Protein AF-A0ABD3RU90-F1 (afdb_monomer_lite)

Secondary structure (DSSP, 8-state):
---PPPP----SSS------SSHHHHHHHHHHHHHHHHS--SSPPPP--HHHHHHHHHHHHHHH--S--SEE-HHHHHHHHHHTSTTTT-SSGGGS-HHHHHHHHHHHTHHHHTTS-SSTTSTT---EE----TTS--HHHHHHHHHHHHHHHHHHTTS-------------------------------------------------------------------------------HHHHHHHHHHHHHHHHHHHHHHHHHHHHHS-S-S-S---------------TTHHHHHHHHHHHHHHHTT----HHHHHHHHHHHHHHHT-SS-HHHHHHHTTT-HHHHHHHHHHHHHHHHHHHHHHHHHHHHHHHH--SS-HHHHHHHTTT-HHHHHHHHHHHHHHHHHHHHHHHHHHHHHHHHHHTT-GGGHHHHHHHTTT-HHHHHHHHHHHHHHHHHHHHHHHHHHHHT-SS-HHHHHHHTTT-HHHHHHHHHHHHHHHHHHHHH-

Sequence (508 aa):
MVLKPHNISLAVQLLIPRTMKLPAALVALSFQIAQGRCLQTADAPPTYTPEECVLWFNLVVSTFDADESGGLSSDEYFEVLSYLGPATTATSYAEMDLNAKLSFTTMACSCVSLGLGEDCCAGKDAEIPVSVSSTADDPAVEAYLANVCNVLATGMVNVSMPSSVGAVTKPTTAISFTEPTVSAGVPSDGGALLGTNDAMAAASEESEPTTTVAPDPAVIVTAATVEGPVESEKSGLSNVTLVFIILGLVIIPSAIVAAFTKYRKTKDVRPRQASLSIKAGDDEWYEPVENQKSLAASDAIVAAVMSGEVSDPAVIEEEVRVLVEETKTPKSVDELLKAYAGREMDLLKHMRKMKALQDKNDAICAEVSDLCQKVTPHMTPEELLEKYEGREDMLLKHLRKLWALKQSDDERKAMRAKVIAYCEELSLLDSCDELLAAFEGREHELLNNLAIRKAKVETIAEVKMIIDELALSTKENELLSTFDGREKELLENLTKMKANKEIEAKNF

Organism: NCBI:txid382380

pLDDT: mean 75.23, std 24.29, range [29.64, 98.0]

Structure (mmCIF, N/CA/C/O backbone):
data_AF-A0ABD3RU90-F1
#
_entry.id   AF-A0ABD3RU90-F1
#
loop_
_atom_site.group_PDB
_atom_site.id
_atom_site.type_symbol
_atom_site.label_atom_id
_atom_site.label_alt_id
_atom_site.label_comp_id
_atom_site.label_asym_id
_atom_site.label_entity_id
_atom_site.label_seq_id
_atom_site.pdbx_PDB_ins_code
_atom_site.Cartn_x
_atom_site.Cartn_y
_atom_site.Cartn_z
_atom_site.occupancy
_atom_site.B_iso_or_equiv
_atom_site.auth_seq_id
_atom_site.auth_comp_id
_atom_site.auth_asym_id
_atom_site.auth_atom_id
_atom_site.pdbx_PDB_model_num
ATOM 1 N N . MET A 1 1 ? -18.204 33.167 58.315 1.00 36.75 1 MET A N 1
ATOM 2 C CA . MET A 1 1 ? -17.271 32.023 58.364 1.00 36.75 1 MET A CA 1
ATOM 3 C C . MET A 1 1 ? -17.357 31.309 57.030 1.00 36.75 1 MET A C 1
ATOM 5 O O . MET A 1 1 ? -18.341 30.638 56.770 1.00 36.75 1 MET A O 1
ATOM 9 N N . VAL A 1 2 ? -16.394 31.577 56.152 1.00 33.94 2 VAL A N 1
ATOM 10 C CA . VAL A 1 2 ? -16.301 31.032 54.792 1.00 33.94 2 VAL A CA 1
ATOM 11 C C . VAL A 1 2 ? -14.963 30.306 54.741 1.00 33.94 2 VAL A C 1
ATOM 13 O O . VAL A 1 2 ? -13.925 30.944 54.903 1.00 33.94 2 VAL A O 1
ATOM 16 N N . LEU A 1 3 ? -14.986 28.981 54.609 1.00 34.75 3 LEU A N 1
ATOM 17 C CA . LEU A 1 3 ? -13.782 28.165 54.468 1.00 34.75 3 LEU A CA 1
ATOM 18 C C . LEU A 1 3 ? -13.445 28.047 52.977 1.00 34.75 3 LEU A C 1
ATOM 20 O O . LEU A 1 3 ? -14.218 27.490 52.204 1.00 34.75 3 LEU A O 1
ATOM 24 N N . LYS A 1 4 ? -12.295 28.606 52.586 1.00 36.69 4 LYS A N 1
ATOM 25 C CA . LYS A 1 4 ? -11.639 28.362 51.293 1.00 36.69 4 LYS A CA 1
ATOM 26 C C . LYS A 1 4 ? -10.876 27.031 51.353 1.00 36.69 4 LYS A C 1
ATOM 28 O O . LYS A 1 4 ? -10.172 26.817 52.340 1.00 36.69 4 LYS A O 1
ATOM 33 N N . PRO A 1 5 ? -10.917 26.187 50.310 1.00 47.09 5 PRO A N 1
ATOM 34 C CA . PRO A 1 5 ? -9.980 25.081 50.173 1.00 47.09 5 PRO A CA 1
ATOM 35 C C . PRO A 1 5 ? -8.652 25.567 49.568 1.00 47.09 5 PRO A C 1
ATOM 37 O O . PRO A 1 5 ? -8.623 26.359 48.625 1.00 47.09 5 PRO A O 1
ATOM 40 N N . HIS A 1 6 ? -7.554 25.109 50.167 1.00 38.75 6 HIS A N 1
ATOM 41 C CA . HIS A 1 6 ? -6.177 25.401 49.783 1.00 38.75 6 HIS A CA 1
ATOM 42 C C . HIS A 1 6 ? -5.715 24.553 48.589 1.00 38.75 6 HIS A C 1
ATOM 44 O O . HIS A 1 6 ? -5.999 23.361 48.506 1.00 38.75 6 HIS A O 1
ATOM 50 N N . ASN A 1 7 ? -4.935 25.200 47.721 1.00 38.19 7 ASN A N 1
ATOM 51 C CA . ASN A 1 7 ? -4.108 24.617 46.670 1.00 38.19 7 ASN A CA 1
ATOM 52 C C . ASN A 1 7 ? -3.140 23.553 47.215 1.00 38.19 7 ASN A C 1
ATOM 54 O O . ASN A 1 7 ? -2.334 23.853 48.095 1.00 38.19 7 ASN A O 1
ATOM 58 N N . ILE A 1 8 ? -3.147 22.366 46.606 1.00 36.88 8 ILE A N 1
ATOM 59 C CA . ILE A 1 8 ? -2.019 21.428 46.605 1.00 36.88 8 ILE A CA 1
ATOM 60 C C . ILE A 1 8 ? -1.709 21.134 45.137 1.00 36.88 8 ILE A C 1
ATOM 62 O O . ILE A 1 8 ? -2.330 20.286 44.506 1.00 36.88 8 ILE A O 1
ATOM 66 N N . SER A 1 9 ? -0.779 21.897 44.575 1.00 41.25 9 SER A N 1
ATOM 67 C CA . SER A 1 9 ? -0.122 21.608 43.303 1.00 41.25 9 SER A CA 1
ATOM 68 C C . SER A 1 9 ? 1.265 22.250 43.343 1.00 41.25 9 SER A C 1
ATOM 70 O O . SER A 1 9 ? 1.414 23.318 43.933 1.00 41.25 9 SER A O 1
ATOM 72 N N . LEU A 1 10 ? 2.243 21.591 42.716 1.00 40.00 10 LEU A N 1
ATOM 73 C CA . LEU A 1 10 ? 3.689 21.873 42.670 1.00 40.00 10 LEU A CA 1
ATOM 74 C C . LEU A 1 10 ? 4.551 21.380 43.846 1.00 40.00 10 LEU A C 1
ATOM 76 O O . LEU A 1 10 ? 4.986 22.168 44.678 1.00 40.00 10 LEU A O 1
ATOM 80 N N . ALA A 1 11 ? 4.915 20.090 43.826 1.00 34.09 11 ALA A N 1
ATOM 81 C CA . ALA A 1 11 ? 6.183 19.607 44.406 1.00 34.09 11 ALA A CA 1
ATOM 82 C C . ALA A 1 11 ? 6.622 18.208 43.894 1.00 34.09 11 ALA A C 1
ATOM 84 O O . ALA A 1 11 ? 7.140 17.416 44.673 1.00 34.09 11 ALA A O 1
ATOM 85 N N . VAL A 1 12 ? 6.409 17.856 42.612 1.00 34.22 12 VAL A N 1
ATOM 86 C CA . VAL A 1 12 ? 6.785 16.512 42.079 1.00 34.22 12 VAL A CA 1
ATOM 87 C C . VAL A 1 12 ? 7.591 16.568 40.762 1.00 34.22 12 VAL A C 1
ATOM 89 O O . VAL A 1 12 ? 7.747 15.564 40.083 1.00 34.22 12 VAL A O 1
ATOM 92 N N . GLN A 1 13 ? 8.166 17.714 40.375 1.00 36.72 13 GLN A N 1
ATOM 93 C CA . GLN A 1 13 ? 8.876 17.846 39.080 1.00 36.72 13 GLN A CA 1
ATOM 94 C C . GLN A 1 13 ? 10.404 18.012 39.136 1.00 36.72 13 GLN A C 1
ATOM 96 O O . GLN A 1 13 ? 11.025 18.288 38.116 1.00 36.72 13 GLN A O 1
ATOM 101 N N . LEU A 1 14 ? 11.054 17.786 40.275 1.00 35.06 14 LEU A N 1
ATOM 102 C CA . LEU A 1 14 ? 12.515 17.889 40.373 1.00 35.06 14 LEU A CA 1
ATOM 103 C C . LEU A 1 14 ? 13.092 16.635 41.020 1.00 35.06 14 LEU A C 1
ATOM 105 O O . LEU A 1 14 ? 13.327 16.652 42.218 1.00 35.06 14 LEU A O 1
ATOM 109 N N . LEU A 1 15 ? 13.268 15.562 40.236 1.00 34.88 15 LEU A N 1
ATOM 110 C CA . LEU A 1 15 ? 14.240 14.469 40.449 1.00 34.88 15 LEU A CA 1
ATOM 111 C C . LEU A 1 15 ? 14.095 13.405 39.338 1.00 34.88 15 LEU A C 1
ATOM 113 O O . LEU A 1 15 ? 13.507 12.347 39.537 1.00 34.88 15 LEU A O 1
ATOM 117 N N . ILE A 1 16 ? 14.650 13.675 38.152 1.00 34.25 16 ILE A N 1
ATOM 118 C CA . ILE A 1 16 ? 14.988 12.628 37.170 1.00 34.25 16 ILE A CA 1
ATOM 119 C C . ILE A 1 16 ? 16.461 12.833 36.790 1.00 34.25 16 ILE A C 1
ATOM 121 O O . ILE A 1 16 ? 16.774 13.812 36.107 1.00 34.25 16 ILE A O 1
ATOM 125 N N . PRO A 1 17 ? 17.398 11.982 37.249 1.00 43.53 17 PRO A N 1
ATOM 126 C CA . PRO A 1 17 ? 18.793 12.099 36.859 1.00 43.53 17 PRO A CA 1
ATOM 127 C C . PRO A 1 17 ? 19.035 11.525 35.455 1.00 43.53 17 PRO A C 1
ATOM 129 O O . PRO A 1 17 ? 18.515 10.482 35.063 1.00 43.53 17 PRO A O 1
ATOM 132 N N . ARG A 1 18 ? 19.876 12.246 34.710 1.00 43.03 18 ARG A N 1
ATOM 133 C CA . ARG A 1 18 ? 20.450 11.903 33.405 1.00 43.03 18 ARG A CA 1
ATOM 134 C C . ARG A 1 18 ? 21.352 10.661 33.498 1.00 43.03 18 ARG A C 1
ATOM 136 O O . ARG A 1 18 ? 22.543 10.815 33.736 1.00 43.03 18 ARG A O 1
ATOM 143 N N . THR A 1 19 ? 20.835 9.463 33.229 1.00 43.59 19 THR A N 1
ATOM 144 C CA . THR A 1 19 ? 21.652 8.267 32.916 1.00 43.59 19 THR A CA 1
ATOM 145 C C . THR A 1 19 ? 20.910 7.288 31.986 1.00 43.59 19 THR A C 1
ATOM 147 O O . THR A 1 19 ? 20.705 6.125 32.310 1.00 43.59 19 THR A O 1
ATOM 150 N N . MET A 1 20 ? 20.519 7.731 30.785 1.00 40.47 20 MET A N 1
ATOM 151 C CA . MET A 1 20 ? 19.917 6.865 29.745 1.00 40.47 20 MET A CA 1
ATOM 152 C C . MET A 1 20 ? 20.890 6.461 28.620 1.00 40.47 20 MET A C 1
ATOM 154 O O . MET A 1 20 ? 20.464 6.216 27.500 1.00 40.47 20 MET A O 1
ATOM 158 N N . LYS A 1 21 ? 22.201 6.365 28.884 1.00 46.38 21 LYS A N 1
ATOM 159 C CA . LYS A 1 21 ? 23.183 5.921 27.865 1.00 46.38 21 LYS A CA 1
ATOM 160 C C . LYS A 1 21 ? 23.617 4.454 27.977 1.00 46.38 21 LYS A C 1
ATOM 162 O O . LYS A 1 21 ? 24.223 3.932 27.056 1.00 46.38 21 LYS A O 1
ATOM 167 N N . LEU A 1 22 ? 23.264 3.766 29.065 1.00 40.16 22 LEU A N 1
ATOM 168 C CA . LEU A 1 22 ? 23.542 2.336 29.239 1.00 40.16 22 LEU A CA 1
ATOM 169 C C . LEU A 1 22 ? 22.503 1.358 28.630 1.00 40.16 22 LEU A C 1
ATOM 171 O O . LEU A 1 22 ? 22.907 0.247 28.291 1.00 40.16 22 LEU A O 1
ATOM 175 N N . PRO A 1 23 ? 21.196 1.683 28.472 1.00 47.59 23 PRO A N 1
ATOM 176 C CA . PRO A 1 23 ? 20.217 0.667 28.089 1.00 47.59 23 PRO A CA 1
ATOM 177 C C . PRO A 1 23 ? 20.272 0.290 26.603 1.00 47.59 23 PRO A C 1
ATOM 179 O O . PRO A 1 23 ? 20.010 -0.861 26.287 1.00 47.59 23 PRO A O 1
ATOM 182 N N . ALA A 1 24 ? 20.667 1.188 25.694 1.00 44.19 24 ALA A N 1
ATOM 183 C CA . ALA A 1 24 ? 20.701 0.880 24.259 1.00 44.19 24 ALA A CA 1
ATOM 184 C C . ALA A 1 24 ? 21.767 -0.177 23.904 1.00 44.19 24 ALA A C 1
ATOM 186 O O . ALA A 1 24 ? 21.465 -1.151 23.219 1.00 44.19 24 ALA A O 1
ATOM 187 N N . ALA A 1 25 ? 22.981 -0.051 24.453 1.00 43.56 25 ALA A N 1
ATOM 188 C CA . ALA A 1 25 ? 24.058 -1.021 24.240 1.00 43.56 25 ALA A CA 1
ATOM 189 C C . ALA A 1 25 ? 23.759 -2.385 24.894 1.00 43.56 25 ALA A C 1
ATOM 191 O O . ALA A 1 25 ? 24.053 -3.431 24.321 1.00 43.56 25 ALA A O 1
ATOM 192 N N . LEU A 1 26 ? 23.117 -2.392 26.069 1.00 42.19 26 LEU A N 1
ATOM 193 C CA . LEU A 1 26 ? 22.693 -3.624 26.747 1.00 42.19 26 LEU A CA 1
ATOM 194 C C . LEU A 1 26 ? 21.522 -4.315 26.036 1.00 42.19 26 LEU A C 1
ATOM 196 O O . LEU A 1 26 ? 21.466 -5.544 26.020 1.00 42.19 26 LEU A O 1
ATOM 200 N N . VAL A 1 27 ? 20.615 -3.554 25.417 1.00 48.12 27 VAL A N 1
ATOM 201 C CA . VAL A 1 27 ? 19.537 -4.092 24.574 1.00 48.12 27 VAL A CA 1
ATOM 202 C C . VAL A 1 27 ? 20.111 -4.676 23.283 1.00 48.12 27 VAL A C 1
ATOM 204 O O . VAL A 1 27 ? 19.776 -5.807 22.961 1.00 48.12 27 VAL A O 1
ATOM 207 N N . ALA A 1 28 ? 21.046 -4.002 22.607 1.00 45.59 28 ALA A N 1
ATOM 208 C CA . ALA A 1 28 ? 21.706 -4.545 21.415 1.00 45.59 28 ALA A CA 1
ATOM 209 C C . ALA A 1 28 ? 22.488 -5.844 21.712 1.00 45.59 28 ALA A C 1
ATOM 211 O O . ALA A 1 28 ? 22.345 -6.834 20.994 1.00 45.59 28 ALA A O 1
ATOM 212 N N . LEU A 1 29 ? 23.237 -5.890 22.822 1.00 42.66 29 LEU A N 1
ATOM 213 C CA . LEU A 1 29 ? 24.020 -7.069 23.211 1.00 42.66 29 LEU A CA 1
ATOM 214 C C . LEU A 1 29 ? 23.135 -8.249 23.658 1.00 42.66 29 LEU A C 1
ATOM 216 O O . LEU A 1 29 ? 23.393 -9.400 23.310 1.00 42.66 29 LEU A O 1
ATOM 220 N N . SER A 1 30 ? 22.061 -7.982 24.411 1.00 41.66 30 SER A N 1
ATOM 221 C CA . SER A 1 30 ? 21.104 -9.027 24.812 1.00 41.66 30 SER A CA 1
ATOM 222 C C . SER A 1 30 ? 20.269 -9.539 23.636 1.00 41.66 30 SER A C 1
ATOM 224 O O . SER A 1 30 ? 19.895 -10.713 23.621 1.00 41.66 30 SER A O 1
ATOM 226 N N . PHE A 1 31 ? 20.049 -8.707 22.617 1.00 46.66 31 PHE A N 1
ATOM 227 C CA . PHE A 1 31 ? 19.370 -9.092 21.387 1.00 46.66 31 PHE A CA 1
ATOM 228 C C . PHE A 1 31 ? 20.237 -9.983 20.486 1.00 46.66 31 PHE A C 1
ATOM 230 O O . PHE A 1 31 ? 19.737 -10.995 19.999 1.00 46.66 31 PHE A O 1
ATOM 237 N N . GLN A 1 32 ? 21.542 -9.704 20.358 1.00 48.72 32 GLN A N 1
ATOM 238 C CA . GLN A 1 32 ? 22.487 -10.594 19.661 1.00 48.72 32 GLN A CA 1
ATOM 239 C C . GLN A 1 32 ? 22.557 -11.988 20.315 1.00 48.72 32 GLN A C 1
ATOM 241 O O . GLN A 1 32 ? 22.520 -13.008 19.626 1.00 48.72 32 GLN A O 1
ATOM 246 N N . ILE A 1 33 ? 22.564 -12.053 21.653 1.00 46.44 33 ILE A N 1
ATOM 247 C CA . ILE A 1 33 ? 22.561 -13.326 22.399 1.00 46.44 33 ILE A CA 1
ATOM 248 C C . ILE A 1 33 ? 21.222 -14.076 22.244 1.00 46.44 33 ILE A C 1
ATOM 250 O O . ILE A 1 33 ? 21.202 -15.309 22.208 1.00 46.44 33 ILE A O 1
ATOM 254 N N . ALA A 1 34 ? 20.101 -13.356 22.141 1.00 36.53 34 ALA A N 1
ATOM 255 C CA . ALA A 1 34 ? 18.774 -13.948 21.969 1.00 36.53 34 ALA A CA 1
ATOM 256 C C . ALA A 1 34 ? 18.526 -14.455 20.535 1.00 36.53 34 ALA A C 1
ATOM 258 O O . ALA A 1 34 ? 17.976 -15.544 20.361 1.00 36.53 34 ALA A O 1
ATOM 259 N N . GLN A 1 35 ? 18.968 -13.724 19.505 1.00 46.81 35 GLN A N 1
ATOM 260 C CA . GLN A 1 35 ? 18.824 -14.150 18.108 1.00 46.81 35 GLN A CA 1
ATOM 261 C C . GLN A 1 35 ? 19.707 -15.351 17.764 1.00 46.81 35 GLN A C 1
ATOM 263 O O . GLN A 1 35 ? 19.234 -16.268 17.093 1.00 46.81 35 GLN A O 1
ATOM 268 N N . GLY A 1 36 ? 20.921 -15.425 18.323 1.00 41.88 36 GLY A N 1
ATOM 269 C CA . GLY A 1 36 ? 21.791 -16.595 18.162 1.00 41.88 36 GLY A CA 1
ATOM 270 C C . GLY A 1 36 ? 21.198 -17.902 18.711 1.00 41.88 36 GLY A C 1
ATOM 271 O O . GLY A 1 36 ? 21.650 -18.978 18.334 1.00 41.88 36 GLY A O 1
ATOM 272 N N . ARG A 1 37 ? 20.174 -17.839 19.580 1.00 39.03 37 ARG A N 1
ATOM 273 C CA . ARG A 1 37 ? 19.523 -19.025 20.169 1.00 39.03 37 ARG A CA 1
ATOM 274 C C . ARG A 1 37 ? 18.104 -19.298 19.672 1.00 39.03 37 ARG A C 1
ATOM 276 O O . ARG A 1 37 ? 17.682 -20.448 19.725 1.00 39.03 37 ARG A O 1
ATOM 283 N N . CYS A 1 38 ? 17.366 -18.297 19.193 1.00 35.91 38 CYS A N 1
ATOM 284 C CA . CYS A 1 38 ? 15.975 -18.490 18.760 1.00 35.91 38 CYS A CA 1
ATOM 285 C C . CYS A 1 38 ? 15.815 -18.928 17.293 1.00 35.91 38 CYS A C 1
ATOM 287 O O . CYS A 1 38 ? 14.754 -19.443 16.952 1.00 35.91 38 CYS A O 1
ATOM 289 N N . LEU A 1 39 ? 16.838 -18.773 16.442 1.00 44.00 39 LEU A N 1
ATOM 290 C CA . LEU A 1 39 ? 16.805 -19.217 15.036 1.00 44.00 39 LEU A CA 1
ATOM 291 C C . LEU A 1 39 ? 17.368 -20.632 14.801 1.00 44.00 39 LEU A C 1
ATOM 293 O O . LEU A 1 39 ? 17.355 -21.112 13.674 1.00 44.00 39 LEU A O 1
ATOM 297 N N . GLN A 1 40 ? 17.814 -21.337 15.846 1.00 41.00 40 GLN A N 1
ATOM 298 C CA . GLN A 1 40 ? 18.333 -22.704 15.728 1.00 41.00 40 GLN A CA 1
ATOM 299 C C . GLN A 1 40 ? 17.274 -23.744 16.110 1.00 41.00 40 GLN A C 1
ATOM 301 O O . GLN A 1 40 ? 17.295 -24.325 17.197 1.00 41.00 40 GLN A O 1
ATOM 306 N N . THR A 1 41 ? 16.344 -24.033 15.202 1.00 41.62 41 THR A N 1
ATOM 307 C CA . THR A 1 41 ? 15.683 -25.343 15.213 1.00 41.62 41 THR A CA 1
ATOM 308 C C . THR A 1 41 ? 16.643 -26.379 14.629 1.00 41.62 41 THR A C 1
ATOM 310 O O . THR A 1 41 ? 16.720 -26.494 13.419 1.00 41.62 41 THR A O 1
ATOM 313 N N . ALA A 1 42 ? 17.374 -27.080 15.504 1.00 39.22 42 ALA A N 1
ATOM 314 C CA . ALA A 1 42 ? 17.993 -28.420 15.400 1.00 39.22 42 ALA A CA 1
ATOM 315 C C . ALA A 1 42 ? 18.766 -28.900 14.142 1.00 39.22 42 ALA A C 1
ATOM 317 O O . ALA A 1 42 ? 19.389 -29.957 14.243 1.00 39.22 42 ALA A O 1
ATOM 318 N N . ASP A 1 43 ? 18.809 -28.176 13.028 1.00 58.56 43 ASP A N 1
ATOM 319 C CA . ASP A 1 43 ? 19.677 -28.499 11.896 1.00 58.56 43 ASP A CA 1
ATOM 320 C C . ASP A 1 43 ? 20.999 -27.736 12.041 1.00 58.56 43 ASP A C 1
ATOM 322 O O . ASP A 1 43 ? 21.025 -26.555 12.399 1.00 58.56 43 ASP A O 1
ATOM 326 N N . ALA A 1 44 ? 22.120 -28.438 11.854 1.00 72.94 44 ALA A N 1
ATOM 327 C CA . ALA A 1 44 ? 23.443 -27.826 11.918 1.00 72.94 44 ALA A CA 1
ATOM 328 C C . ALA A 1 44 ? 23.507 -26.645 10.930 1.00 72.94 44 ALA A C 1
ATOM 330 O O . ALA A 1 44 ? 22.988 -26.779 9.818 1.00 72.94 44 ALA A O 1
ATOM 331 N N . PRO A 1 45 ? 24.116 -25.501 11.308 1.00 69.44 45 PRO A N 1
ATOM 332 C CA . PRO A 1 45 ? 24.248 -24.373 10.396 1.00 69.44 45 PRO A CA 1
ATOM 333 C C . PRO A 1 45 ? 24.912 -24.852 9.099 1.00 69.44 45 PRO A C 1
ATOM 335 O O . PRO A 1 45 ? 25.821 -25.691 9.170 1.00 69.44 45 PRO A O 1
ATOM 338 N N . PRO A 1 46 ? 24.462 -24.370 7.928 1.00 74.94 46 PRO A N 1
ATOM 339 C CA . PRO A 1 46 ? 25.067 -24.760 6.668 1.00 74.94 46 PRO A CA 1
ATOM 340 C C . PRO A 1 46 ? 26.566 -24.475 6.723 1.00 74.94 46 PRO A C 1
ATOM 342 O O . PRO A 1 46 ? 26.994 -23.361 7.017 1.00 74.94 46 PRO A O 1
ATOM 345 N N . THR A 1 47 ? 27.369 -25.509 6.494 1.00 84.94 47 THR A N 1
ATOM 346 C CA . THR A 1 47 ? 28.821 -25.369 6.431 1.00 84.94 47 THR A CA 1
ATOM 347 C C . THR A 1 47 ? 29.182 -24.781 5.077 1.00 84.94 47 THR A C 1
ATOM 349 O O . THR A 1 47 ? 28.910 -25.416 4.060 1.00 84.94 47 THR A O 1
ATOM 352 N N . TYR A 1 48 ? 29.800 -23.607 5.077 1.00 88.31 48 TYR A N 1
ATOM 353 C CA . TYR A 1 48 ? 30.396 -22.980 3.901 1.00 88.31 48 TYR A CA 1
ATOM 354 C C . TYR A 1 48 ? 31.892 -22.765 4.138 1.00 88.31 48 TYR A C 1
ATOM 356 O O . TYR A 1 48 ? 32.339 -22.671 5.288 1.00 88.31 48 TYR A O 1
ATOM 364 N N . THR A 1 49 ? 32.678 -22.697 3.068 1.00 90.12 49 THR A N 1
ATOM 365 C CA . THR A 1 49 ? 34.085 -22.290 3.163 1.00 90.12 49 THR A CA 1
ATOM 366 C C . THR A 1 49 ? 34.210 -20.762 3.102 1.00 90.12 49 THR A C 1
ATOM 368 O O . THR A 1 49 ? 33.354 -20.095 2.512 1.00 90.12 49 THR A O 1
ATOM 371 N N . PRO A 1 50 ? 35.259 -20.158 3.691 1.00 84.94 50 PRO A N 1
ATOM 372 C CA . PRO A 1 50 ? 35.494 -18.718 3.572 1.00 84.94 50 PRO A CA 1
ATOM 373 C C . PRO A 1 50 ? 35.513 -18.231 2.115 1.00 84.94 50 PRO A C 1
ATOM 375 O O . PRO A 1 50 ? 35.004 -17.153 1.816 1.00 84.94 50 PRO A O 1
ATOM 378 N N . GLU A 1 51 ? 36.033 -19.044 1.192 1.00 87.31 51 GLU A N 1
ATOM 379 C CA . GLU A 1 51 ? 36.080 -18.735 -0.239 1.00 87.31 51 GLU A CA 1
ATOM 380 C C . GLU A 1 51 ? 34.686 -18.684 -0.876 1.00 87.31 51 GLU A C 1
ATOM 382 O O . GLU A 1 51 ? 34.424 -17.801 -1.691 1.00 87.31 51 GLU A O 1
ATOM 387 N N . GLU A 1 52 ? 33.778 -19.589 -0.495 1.00 89.25 52 GLU A N 1
ATOM 388 C CA . GLU A 1 52 ? 32.384 -19.564 -0.959 1.00 89.25 52 GLU A CA 1
ATOM 389 C C . GLU A 1 52 ? 31.685 -18.283 -0.517 1.00 89.25 52 GLU A C 1
ATOM 391 O O . GLU A 1 52 ? 31.005 -17.644 -1.320 1.00 89.25 52 GLU A O 1
ATOM 396 N N . CYS A 1 53 ? 31.917 -17.853 0.725 1.00 89.75 53 CYS A N 1
ATOM 397 C CA . CYS A 1 53 ? 31.339 -16.603 1.188 1.00 89.75 53 CYS A CA 1
ATOM 398 C C . CYS A 1 53 ? 31.877 -15.389 0.420 1.00 89.75 53 CYS A C 1
ATOM 400 O O . CYS A 1 53 ? 31.097 -14.524 0.025 1.00 89.75 53 CYS A O 1
ATOM 402 N N . VAL A 1 54 ? 33.184 -15.334 0.143 1.00 85.94 54 VAL A N 1
ATOM 403 C CA . VAL A 1 54 ? 33.769 -14.255 -0.672 1.00 85.94 54 VAL A CA 1
ATOM 404 C C . VAL A 1 54 ? 33.159 -14.232 -2.077 1.00 85.94 54 VAL A C 1
ATOM 406 O O . VAL A 1 54 ? 32.873 -13.159 -2.607 1.00 85.94 54 VAL A O 1
ATOM 409 N N . LEU A 1 55 ? 32.909 -15.397 -2.684 1.00 87.25 55 LEU A N 1
ATOM 410 C CA . LEU A 1 55 ? 32.230 -15.477 -3.980 1.00 87.25 55 LEU A CA 1
ATOM 411 C C . LEU A 1 55 ? 30.792 -14.957 -3.911 1.00 87.25 55 LEU A C 1
ATOM 413 O O . LEU A 1 55 ? 30.377 -14.226 -4.810 1.00 87.25 55 LEU A O 1
ATOM 417 N N . TRP A 1 56 ? 30.045 -15.288 -2.856 1.00 88.75 56 TRP A N 1
ATOM 418 C CA . TRP A 1 56 ? 28.694 -14.760 -2.655 1.00 88.75 56 TRP A CA 1
ATOM 419 C C . TRP A 1 56 ? 28.696 -13.252 -2.444 1.00 88.75 56 TRP A C 1
ATOM 421 O O . TRP A 1 56 ? 27.888 -12.569 -3.061 1.00 88.75 56 TRP A O 1
ATOM 431 N N . PHE A 1 57 ? 29.623 -12.722 -1.646 1.00 87.00 57 PHE A N 1
ATOM 432 C CA . PHE A 1 57 ? 29.778 -11.280 -1.460 1.00 87.00 57 PHE A CA 1
ATOM 433 C C . PHE A 1 57 ? 30.081 -10.568 -2.774 1.00 87.00 57 PHE A C 1
ATOM 435 O O . PHE A 1 57 ? 29.389 -9.620 -3.122 1.00 87.00 57 PHE A O 1
ATOM 442 N N . ASN A 1 58 ? 31.059 -11.054 -3.541 1.00 86.62 58 ASN A N 1
ATOM 443 C CA . ASN A 1 58 ? 31.409 -10.451 -4.826 1.00 86.62 58 ASN A CA 1
ATOM 444 C C . ASN A 1 58 ? 30.241 -10.500 -5.817 1.00 86.62 58 ASN A C 1
ATOM 446 O O . ASN A 1 58 ? 30.022 -9.541 -6.555 1.00 86.62 58 ASN A O 1
ATOM 450 N N . LEU A 1 59 ? 29.476 -11.596 -5.827 1.00 87.19 59 LEU A N 1
ATOM 451 C CA . LEU A 1 59 ? 28.258 -11.696 -6.625 1.00 87.19 59 LEU A CA 1
ATOM 452 C C . LEU A 1 59 ? 27.222 -10.663 -6.175 1.00 87.19 59 LEU A C 1
ATOM 454 O O . LEU A 1 59 ? 26.653 -9.975 -7.015 1.00 87.19 59 LEU A O 1
ATOM 458 N N . VAL A 1 60 ? 27.000 -10.543 -4.865 1.00 87.75 60 VAL A N 1
ATOM 459 C CA . VAL A 1 60 ? 26.014 -9.624 -4.297 1.00 87.75 60 VAL A CA 1
ATOM 460 C C . VAL A 1 60 ? 26.370 -8.172 -4.610 1.00 87.75 60 VAL A C 1
ATOM 462 O O . VAL A 1 60 ? 25.539 -7.466 -5.167 1.00 87.75 60 VAL A O 1
ATOM 465 N N . VAL A 1 61 ? 27.615 -7.765 -4.354 1.00 87.38 61 VAL A N 1
ATOM 466 C CA . VAL A 1 61 ? 28.121 -6.419 -4.668 1.00 87.38 61 VAL A CA 1
ATOM 467 C C . VAL A 1 61 ? 27.993 -6.137 -6.163 1.00 87.38 61 VAL A C 1
ATOM 469 O O . VAL A 1 61 ? 27.356 -5.178 -6.562 1.00 87.38 61 VAL A O 1
ATOM 472 N N . SER A 1 62 ? 28.535 -7.001 -7.023 1.00 88.38 62 SER A N 1
ATOM 473 C CA . SER A 1 62 ? 28.556 -6.724 -8.470 1.00 88.38 62 SER A CA 1
ATOM 474 C C . SER A 1 62 ? 27.186 -6.740 -9.150 1.00 88.38 62 SER A C 1
ATOM 476 O O . SER A 1 62 ? 27.069 -6.243 -10.269 1.00 88.38 62 SER A O 1
ATOM 478 N N . THR A 1 63 ? 26.175 -7.344 -8.520 1.00 91.69 63 THR A N 1
ATOM 479 C CA . THR A 1 63 ? 24.848 -7.521 -9.127 1.00 91.69 63 THR A CA 1
ATOM 480 C C . THR A 1 63 ? 23.803 -6.582 -8.537 1.00 91.69 63 THR A C 1
ATOM 482 O O . THR A 1 63 ? 22.928 -6.146 -9.280 1.00 91.69 63 THR A O 1
ATOM 485 N N . PHE A 1 64 ? 23.867 -6.304 -7.231 1.00 94.25 64 PHE A N 1
ATOM 486 C CA . PHE A 1 64 ? 22.787 -5.634 -6.502 1.00 94.25 64 PHE A CA 1
ATOM 487 C C . PHE A 1 64 ? 23.184 -4.309 -5.853 1.00 94.25 64 PHE A C 1
ATOM 489 O O . PHE A 1 64 ? 22.278 -3.596 -5.458 1.00 94.25 64 PHE A O 1
ATOM 496 N N . ASP A 1 65 ? 24.471 -3.965 -5.741 1.00 94.12 65 ASP A N 1
ATOM 497 C CA . ASP A 1 65 ? 24.902 -2.611 -5.348 1.00 94.12 65 ASP A CA 1
ATOM 498 C C . ASP A 1 65 ? 24.827 -1.717 -6.595 1.00 94.12 65 ASP A C 1
ATOM 500 O O . ASP A 1 65 ? 25.780 -1.590 -7.369 1.00 94.12 65 ASP A O 1
ATOM 504 N N . ALA A 1 66 ? 23.623 -1.222 -6.878 1.00 90.88 66 ALA A N 1
ATOM 505 C CA . ALA A 1 66 ? 23.310 -0.517 -8.114 1.00 90.88 66 ALA A CA 1
ATOM 506 C C . ALA A 1 66 ? 23.824 0.926 -8.101 1.00 90.88 66 ALA A C 1
ATOM 508 O O . ALA A 1 66 ? 24.009 1.519 -9.170 1.00 90.88 66 ALA A O 1
ATOM 509 N N . ASP A 1 67 ? 24.015 1.498 -6.913 1.00 91.12 67 ASP A N 1
ATOM 510 C CA . ASP A 1 67 ? 24.500 2.861 -6.729 1.00 91.12 67 ASP A CA 1
ATOM 511 C C . ASP A 1 67 ? 26.006 2.961 -6.443 1.00 91.12 67 ASP A C 1
ATOM 513 O O . ASP A 1 67 ? 26.527 4.076 -6.353 1.00 91.12 67 ASP A O 1
ATOM 517 N N . GLU A 1 68 ? 26.709 1.825 -6.392 1.00 91.31 68 GLU A N 1
ATOM 518 C CA . GLU A 1 68 ? 28.142 1.729 -6.090 1.00 91.31 68 GLU A CA 1
ATOM 519 C C . GLU A 1 68 ? 28.494 2.376 -4.734 1.00 91.31 68 GLU A C 1
ATOM 521 O O . GLU A 1 68 ? 29.614 2.862 -4.531 1.00 91.31 68 GLU A O 1
ATOM 526 N N . SER A 1 69 ? 27.542 2.392 -3.794 1.00 91.50 69 SER A N 1
ATOM 527 C CA . SER A 1 69 ? 27.726 2.907 -2.430 1.00 91.50 69 SER A CA 1
ATOM 528 C C . SER A 1 69 ? 28.752 2.087 -1.645 1.00 91.50 69 SER A C 1
ATOM 530 O O . SER A 1 69 ? 29.362 2.575 -0.686 1.00 91.50 69 SER A O 1
ATOM 532 N N . GLY A 1 70 ? 28.982 0.837 -2.058 1.00 89.56 70 GLY A N 1
ATOM 533 C CA . GLY A 1 70 ? 29.735 -0.142 -1.290 1.00 89.56 70 GLY A CA 1
ATOM 534 C C . GLY A 1 70 ? 28.913 -0.738 -0.143 1.00 89.56 70 GLY A C 1
ATOM 535 O O . GLY A 1 70 ? 29.489 -1.404 0.736 1.00 89.56 70 GLY A O 1
ATOM 536 N N . GLY A 1 71 ? 27.602 -0.501 -0.144 1.00 92.25 71 GLY A N 1
ATOM 537 C CA . GLY A 1 71 ? 26.603 -0.998 0.785 1.00 92.25 71 GLY A CA 1
ATOM 538 C C . GLY A 1 71 ? 25.460 -1.711 0.056 1.00 92.25 71 GLY A C 1
ATOM 539 O O . GLY A 1 71 ? 25.434 -1.807 -1.162 1.00 92.25 71 GLY A O 1
ATOM 540 N N . LEU A 1 72 ? 24.526 -2.280 0.817 1.00 95.19 72 LEU A N 1
ATOM 541 C CA . LEU A 1 72 ? 23.213 -2.658 0.294 1.00 95.19 72 LEU A CA 1
ATOM 542 C C . LEU A 1 72 ? 22.161 -1.866 1.045 1.00 95.19 72 LEU A C 1
ATOM 544 O O . LEU A 1 72 ? 21.980 -2.063 2.253 1.00 95.19 72 LEU A O 1
ATOM 548 N N . SER A 1 73 ? 21.441 -1.024 0.325 1.00 95.81 73 SER A N 1
ATOM 549 C CA . SER A 1 73 ? 20.234 -0.371 0.807 1.00 95.81 73 SER A CA 1
ATOM 550 C C . SER A 1 73 ? 19.120 -1.391 1.083 1.00 95.81 73 SER A C 1
ATOM 552 O O . SER A 1 73 ? 19.203 -2.580 0.754 1.00 95.81 73 SER A O 1
ATOM 554 N N . SER A 1 74 ? 18.027 -0.943 1.707 1.00 95.56 74 SER A N 1
ATOM 555 C CA . SER A 1 74 ? 16.897 -1.827 2.021 1.00 95.56 74 SER A CA 1
ATOM 556 C C . SER A 1 74 ? 16.255 -2.443 0.777 1.00 95.56 74 SER A C 1
ATOM 558 O O . SER A 1 74 ? 15.789 -3.583 0.823 1.00 95.56 74 SER A O 1
ATOM 560 N N . ASP A 1 75 ? 16.230 -1.692 -0.325 1.00 95.56 75 ASP A 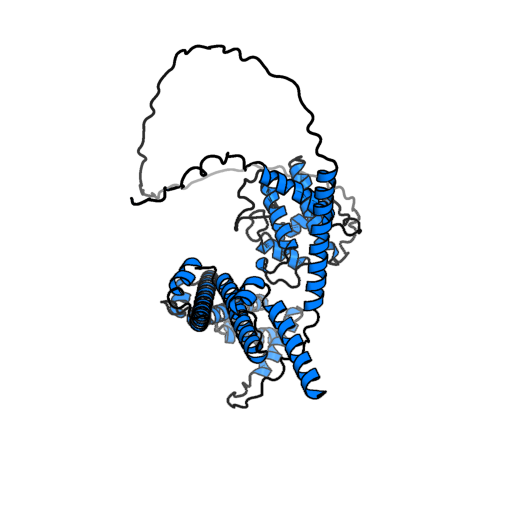N 1
ATOM 561 C CA . ASP A 1 75 ? 15.632 -2.141 -1.580 1.00 95.56 75 ASP A CA 1
ATOM 562 C C . ASP A 1 75 ? 16.552 -3.156 -2.281 1.00 95.56 75 ASP A C 1
ATOM 564 O O . ASP A 1 75 ? 16.086 -4.222 -2.677 1.00 95.56 75 ASP A O 1
ATOM 568 N N . GLU A 1 76 ? 17.865 -2.920 -2.304 1.00 95.75 76 GLU A N 1
ATOM 569 C CA . GLU A 1 76 ? 18.852 -3.862 -2.858 1.00 95.75 76 GLU A CA 1
ATOM 570 C C . GLU A 1 76 ? 18.931 -5.155 -2.038 1.00 95.75 76 GLU A C 1
ATOM 572 O O . GLU A 1 76 ? 18.989 -6.256 -2.585 1.00 95.75 76 GLU A O 1
ATOM 577 N N . TYR A 1 77 ? 18.829 -5.064 -0.709 1.00 94.25 77 TYR A N 1
ATOM 578 C CA . TYR A 1 77 ? 18.714 -6.243 0.149 1.00 94.25 77 TYR A CA 1
ATOM 579 C C . TYR A 1 77 ? 17.460 -7.076 -0.162 1.00 94.25 77 TYR A C 1
ATOM 581 O O . TYR A 1 77 ? 17.505 -8.312 -0.148 1.00 94.25 77 TYR A O 1
ATOM 589 N N . PHE A 1 78 ? 16.334 -6.419 -0.459 1.00 94.44 78 PHE A N 1
ATOM 590 C CA . PHE A 1 78 ? 15.129 -7.105 -0.918 1.00 94.44 78 PHE A CA 1
ATOM 591 C C . PHE A 1 78 ? 15.350 -7.792 -2.273 1.00 94.44 78 PHE A C 1
ATOM 593 O O . PHE A 1 78 ? 14.898 -8.928 -2.444 1.00 94.44 78 PHE A O 1
ATOM 600 N N . GLU A 1 79 ? 16.069 -7.170 -3.209 1.00 93.75 79 GLU A N 1
ATOM 601 C CA . GLU A 1 79 ? 16.422 -7.791 -4.491 1.00 93.75 79 GLU A CA 1
ATOM 602 C C . GLU A 1 79 ? 17.316 -9.023 -4.307 1.00 93.75 79 GLU A C 1
ATOM 604 O O . GLU A 1 79 ? 17.020 -10.076 -4.880 1.00 93.75 79 GLU A O 1
ATOM 609 N N . VAL A 1 80 ? 18.320 -8.953 -3.423 1.00 92.12 80 VAL A N 1
ATOM 610 C CA . VAL A 1 80 ? 19.158 -10.105 -3.047 1.00 92.12 80 VAL A CA 1
ATOM 611 C C . VAL A 1 80 ? 18.288 -11.247 -2.525 1.00 92.12 80 VAL A C 1
ATOM 613 O O . VAL A 1 80 ? 18.381 -12.377 -3.003 1.00 92.12 80 VAL A O 1
ATOM 616 N N . LEU A 1 81 ? 17.395 -10.983 -1.568 1.00 90.69 81 LEU A N 1
ATOM 617 C CA . LEU A 1 81 ? 16.522 -12.021 -1.010 1.00 90.69 81 LEU A CA 1
ATOM 618 C C . LEU A 1 81 ? 15.451 -12.516 -1.988 1.00 90.69 81 LEU A C 1
ATOM 620 O O . LEU A 1 81 ? 14.987 -13.650 -1.866 1.00 90.69 81 LEU A O 1
ATOM 624 N N . SER A 1 82 ? 15.053 -11.702 -2.958 1.00 90.25 82 SER A N 1
ATOM 625 C CA . SER A 1 82 ? 14.146 -12.118 -4.029 1.00 90.25 82 SER A CA 1
ATOM 626 C C . SER A 1 82 ? 14.851 -13.055 -5.000 1.00 90.25 82 SER A C 1
ATOM 628 O O . SER A 1 82 ? 14.305 -14.102 -5.347 1.00 90.25 82 SER A O 1
ATOM 630 N N . TYR A 1 83 ? 16.097 -12.738 -5.356 1.00 88.81 83 TYR A N 1
ATOM 631 C CA . TYR A 1 83 ? 16.952 -13.591 -6.174 1.00 88.81 83 TYR A CA 1
ATOM 632 C C . TYR A 1 83 ? 17.258 -14.928 -5.487 1.00 88.81 83 TYR A C 1
ATOM 634 O O . TYR A 1 83 ? 17.207 -15.983 -6.119 1.00 88.81 83 TYR A O 1
ATOM 642 N N . LEU A 1 84 ? 17.500 -14.904 -4.173 1.00 85.69 84 LEU A N 1
ATOM 643 C CA . LEU A 1 84 ? 17.724 -16.110 -3.376 1.00 85.69 84 LEU A CA 1
ATOM 644 C C . LEU A 1 84 ? 16.442 -16.914 -3.093 1.00 85.69 84 LEU A C 1
ATOM 646 O O . LEU A 1 84 ? 16.505 -17.970 -2.478 1.00 85.69 84 LEU A O 1
ATOM 650 N N . GLY A 1 85 ? 15.252 -16.428 -3.447 1.00 81.00 85 GLY A N 1
ATOM 651 C CA . GLY A 1 85 ? 14.001 -17.162 -3.245 1.00 81.00 85 GLY A CA 1
ATOM 652 C C . GLY A 1 85 ? 13.335 -17.182 -1.848 1.00 81.00 85 GLY A C 1
ATOM 653 O O . GLY A 1 85 ? 12.201 -17.666 -1.795 1.00 81.00 85 GLY A O 1
ATOM 654 N N . PRO A 1 86 ? 13.874 -16.672 -0.714 1.00 68.06 86 PRO A N 1
ATOM 655 C CA . PRO A 1 86 ? 13.085 -16.578 0.518 1.00 68.06 86 PRO A CA 1
ATOM 656 C C . PRO A 1 86 ? 12.005 -15.481 0.482 1.00 68.06 86 PRO A C 1
ATOM 658 O O . PRO A 1 86 ? 11.052 -15.570 1.251 1.00 68.06 86 PRO A O 1
ATOM 661 N N . ALA A 1 87 ? 12.088 -14.483 -0.408 1.00 67.00 87 ALA A N 1
ATOM 662 C CA . ALA A 1 87 ? 11.151 -13.348 -0.440 1.00 67.00 87 ALA A CA 1
ATOM 663 C C . ALA A 1 87 ? 9.925 -13.521 -1.369 1.00 67.00 87 ALA A C 1
ATOM 665 O O . ALA A 1 87 ? 9.269 -12.540 -1.704 1.00 67.00 87 ALA A O 1
ATOM 666 N N . THR A 1 88 ? 9.577 -14.749 -1.777 1.00 66.31 88 THR A N 1
ATOM 667 C CA . THR A 1 88 ? 8.646 -15.034 -2.903 1.00 66.31 88 THR A CA 1
ATOM 668 C C . THR A 1 88 ? 7.239 -14.426 -2.837 1.00 66.31 88 THR A C 1
ATOM 670 O O . THR A 1 88 ? 6.542 -14.434 -3.850 1.00 66.31 88 THR A O 1
ATOM 673 N N . THR A 1 89 ? 6.789 -13.902 -1.693 1.00 83.69 89 THR A N 1
ATOM 674 C CA . THR A 1 89 ? 5.467 -13.261 -1.573 1.00 83.69 89 THR A CA 1
ATOM 675 C C . THR A 1 89 ? 5.498 -11.744 -1.419 1.00 83.69 89 THR A C 1
ATOM 677 O O . THR A 1 89 ? 4.438 -11.133 -1.507 1.00 83.69 89 THR A O 1
ATOM 680 N N . ALA A 1 90 ? 6.652 -11.139 -1.134 1.00 90.69 90 ALA A N 1
ATOM 681 C CA . ALA A 1 90 ? 6.766 -9.691 -0.971 1.00 90.69 90 ALA A CA 1
ATOM 682 C C . ALA A 1 90 ? 7.152 -9.052 -2.311 1.00 90.69 90 ALA A C 1
ATOM 684 O O . ALA A 1 90 ? 8.022 -9.577 -2.998 1.00 90.69 90 ALA A O 1
ATOM 685 N N . THR A 1 91 ? 6.538 -7.923 -2.681 1.00 93.12 91 THR A N 1
ATOM 686 C CA . THR A 1 91 ? 6.932 -7.171 -3.892 1.00 93.12 91 THR A CA 1
ATOM 687 C C . THR A 1 91 ? 7.835 -5.973 -3.597 1.00 93.12 91 THR A C 1
ATOM 689 O O . THR A 1 91 ? 8.246 -5.269 -4.513 1.00 93.12 91 THR A O 1
ATOM 692 N N . SER A 1 92 ? 8.124 -5.709 -2.321 1.00 94.75 92 SER A N 1
ATOM 693 C CA . SER A 1 92 ? 9.055 -4.666 -1.881 1.00 94.75 92 SER A CA 1
ATOM 694 C C . SER A 1 92 ? 9.591 -4.960 -0.479 1.00 94.75 92 SER A C 1
ATOM 696 O O . SER A 1 92 ? 8.981 -5.727 0.276 1.00 94.75 92 SER A O 1
ATOM 698 N N . TYR A 1 93 ? 10.659 -4.264 -0.073 1.00 93.50 93 TYR A N 1
ATOM 699 C CA . TYR A 1 93 ? 11.175 -4.317 1.299 1.00 93.50 93 TYR A CA 1
ATOM 700 C C . TYR A 1 93 ? 10.088 -4.025 2.350 1.00 93.50 93 TYR A C 1
ATOM 702 O O . TYR A 1 93 ? 10.017 -4.673 3.396 1.00 93.50 93 TYR A O 1
ATOM 710 N N . ALA A 1 94 ? 9.168 -3.096 2.062 1.00 94.56 94 ALA A N 1
ATOM 711 C CA . ALA A 1 94 ? 8.080 -2.719 2.964 1.00 94.56 94 ALA A CA 1
ATOM 712 C C . ALA A 1 94 ? 7.081 -3.858 3.239 1.00 94.56 94 ALA A C 1
ATOM 714 O O . ALA A 1 94 ? 6.432 -3.857 4.287 1.00 94.56 94 ALA A O 1
ATOM 715 N N . GLU A 1 95 ? 6.991 -4.854 2.362 1.00 94.31 95 GLU A N 1
ATOM 716 C CA . GLU A 1 95 ? 6.091 -6.005 2.499 1.00 94.31 95 GLU A CA 1
ATOM 717 C C . GLU A 1 95 ? 6.766 -7.243 3.087 1.00 94.31 95 GLU A C 1
ATOM 719 O O . GLU A 1 95 ? 6.082 -8.198 3.456 1.00 94.31 95 GLU A O 1
ATOM 724 N N . MET A 1 96 ? 8.094 -7.222 3.224 1.00 91.06 96 MET A N 1
ATOM 725 C CA . MET A 1 96 ? 8.838 -8.331 3.809 1.00 91.06 96 MET A CA 1
ATOM 726 C C . MET A 1 96 ? 8.379 -8.635 5.234 1.00 91.06 96 MET A C 1
ATOM 728 O O . MET A 1 96 ? 7.919 -7.753 5.980 1.00 91.06 96 MET A O 1
ATOM 732 N N . ASP A 1 97 ? 8.530 -9.897 5.627 1.00 91.25 97 ASP A N 1
ATOM 733 C CA . ASP A 1 97 ? 8.231 -10.317 6.982 1.00 91.25 97 ASP A CA 1
ATOM 734 C C . ASP A 1 97 ? 9.155 -9.621 7.995 1.00 91.25 97 ASP A C 1
ATOM 736 O O . ASP A 1 97 ? 10.228 -9.099 7.678 1.00 91.25 97 ASP A O 1
ATOM 740 N N . LEU A 1 98 ? 8.703 -9.587 9.249 1.00 89.12 98 LEU A N 1
ATOM 741 C CA . LEU A 1 98 ? 9.411 -8.882 10.310 1.00 89.12 98 LEU A CA 1
ATOM 742 C C . LEU A 1 98 ? 10.833 -9.421 10.523 1.00 89.12 98 LEU A C 1
ATOM 744 O O . LEU A 1 98 ? 11.705 -8.634 10.877 1.00 89.12 98 LEU A O 1
ATOM 748 N N . ASN A 1 99 ? 11.084 -10.718 10.306 1.00 85.81 99 ASN A N 1
ATOM 749 C CA . ASN A 1 99 ? 12.410 -11.289 10.530 1.00 85.81 99 ASN A CA 1
ATOM 750 C C . ASN A 1 99 ? 13.398 -10.790 9.481 1.00 85.81 99 ASN A C 1
ATOM 752 O O . ASN A 1 99 ? 14.504 -10.408 9.846 1.00 85.81 99 ASN A O 1
ATOM 756 N N . ALA A 1 100 ? 12.998 -10.723 8.211 1.00 89.25 100 ALA A N 1
ATOM 757 C CA . ALA A 1 100 ? 13.880 -10.245 7.154 1.00 89.25 100 ALA A CA 1
ATOM 758 C C . ALA A 1 100 ? 14.232 -8.755 7.323 1.00 89.25 100 ALA A C 1
ATOM 760 O O . ALA A 1 100 ? 15.401 -8.380 7.241 1.00 89.25 100 ALA A O 1
ATOM 761 N N . LYS A 1 101 ? 13.250 -7.915 7.683 1.00 93.00 101 LYS A N 1
ATOM 762 C CA . LYS A 1 101 ? 13.497 -6.500 8.027 1.00 93.00 101 LYS A CA 1
ATOM 763 C C . LYS A 1 101 ? 14.425 -6.352 9.230 1.00 93.00 101 LYS A C 1
ATOM 765 O O . LYS A 1 101 ? 15.310 -5.506 9.253 1.00 93.00 101 LYS A O 1
ATOM 770 N N . LEU A 1 102 ? 14.228 -7.190 10.243 1.00 90.56 102 LEU A N 1
ATOM 771 C CA . LEU A 1 102 ? 15.047 -7.177 11.446 1.00 90.56 102 LEU A CA 1
ATOM 772 C C . LEU A 1 102 ? 16.481 -7.645 11.169 1.00 90.56 102 LEU A C 1
ATOM 774 O O . LEU A 1 102 ? 17.417 -7.073 11.728 1.00 90.56 102 LEU A O 1
ATOM 778 N N . SER A 1 103 ? 16.662 -8.640 10.298 1.00 90.94 103 SER A N 1
ATOM 779 C CA . SER A 1 103 ? 17.974 -9.063 9.804 1.00 90.94 103 SER A CA 1
ATOM 780 C C . SER A 1 103 ? 18.678 -7.923 9.076 1.00 90.94 103 SER A C 1
ATOM 782 O O . SER A 1 103 ? 19.826 -7.639 9.415 1.00 90.94 103 SER A O 1
ATOM 784 N N . PHE A 1 104 ? 17.989 -7.223 8.167 1.00 93.62 104 PHE A N 1
ATOM 785 C CA . PHE A 1 104 ? 18.530 -6.036 7.501 1.00 93.62 104 PHE A CA 1
ATOM 786 C C . PHE A 1 104 ? 19.012 -4.994 8.510 1.00 93.62 104 PHE A C 1
ATOM 788 O O . PHE A 1 104 ? 20.189 -4.652 8.521 1.00 93.62 104 PHE A O 1
ATOM 795 N N . THR A 1 105 ? 18.139 -4.546 9.419 1.00 93.81 105 THR A N 1
ATOM 796 C CA . THR A 1 105 ? 18.493 -3.514 10.406 1.00 93.81 105 THR A CA 1
ATOM 797 C C . THR A 1 105 ? 19.649 -3.949 11.307 1.00 93.81 105 THR A C 1
ATOM 799 O O . THR A 1 105 ? 20.508 -3.139 11.642 1.00 93.81 105 THR A O 1
ATOM 802 N N . THR A 1 106 ? 19.708 -5.228 11.686 1.00 92.06 106 THR A N 1
ATOM 803 C CA . THR A 1 106 ? 20.792 -5.751 12.532 1.00 92.06 106 THR A CA 1
ATOM 804 C C . THR A 1 106 ? 22.133 -5.752 11.790 1.00 92.06 106 THR A C 1
ATOM 806 O O . THR A 1 106 ? 23.154 -5.379 12.370 1.00 92.06 106 THR A O 1
ATOM 809 N N . MET A 1 107 ? 22.144 -6.137 10.511 1.00 92.94 107 MET A N 1
ATOM 810 C CA . MET A 1 107 ? 23.352 -6.113 9.683 1.00 92.94 107 MET A CA 1
ATOM 811 C C . MET A 1 107 ? 23.775 -4.683 9.351 1.00 92.94 107 MET A C 1
ATOM 813 O O . MET A 1 107 ? 24.940 -4.353 9.552 1.00 92.94 107 MET A O 1
ATOM 817 N N . ALA A 1 108 ? 22.833 -3.815 8.972 1.00 94.44 108 ALA A N 1
ATOM 818 C CA . ALA A 1 108 ? 23.101 -2.402 8.734 1.00 94.44 108 ALA A CA 1
ATOM 819 C C . ALA A 1 108 ? 23.715 -1.749 9.980 1.00 94.44 108 ALA A C 1
ATOM 821 O O . ALA A 1 108 ? 24.786 -1.166 9.901 1.00 94.44 108 ALA A O 1
ATOM 822 N N . CYS A 1 109 ? 23.157 -1.969 11.179 1.00 94.88 109 CYS A N 1
ATOM 823 C CA . CYS A 1 109 ? 23.726 -1.435 12.428 1.00 94.88 109 CYS A CA 1
ATOM 824 C C . CYS A 1 109 ? 25.078 -2.022 12.846 1.00 94.88 109 CYS A C 1
ATOM 826 O O . CYS A 1 109 ? 25.699 -1.502 13.776 1.00 94.88 109 CYS A O 1
ATOM 828 N N . SER A 1 110 ? 25.591 -3.047 12.163 1.00 93.12 110 SER A N 1
ATOM 829 C CA . SER A 1 110 ? 26.966 -3.498 12.396 1.00 93.12 110 SER A CA 1
ATOM 830 C C . SER A 1 110 ? 27.996 -2.473 11.904 1.00 93.12 110 SER A C 1
ATOM 832 O O . SER A 1 110 ? 29.120 -2.458 12.404 1.00 93.12 110 SER A O 1
ATOM 834 N N . CYS A 1 111 ? 27.602 -1.540 11.031 1.00 91.25 111 CYS A N 1
ATOM 835 C CA . CYS A 1 111 ? 28.419 -0.408 10.594 1.00 91.25 111 CYS A CA 1
ATOM 836 C C . CYS A 1 111 ? 29.006 0.408 11.768 1.00 91.25 111 CYS A C 1
ATOM 838 O O . CYS A 1 111 ? 30.154 0.848 11.704 1.00 91.25 111 CYS A O 1
ATOM 840 N N . VAL A 1 112 ? 28.275 0.525 12.887 1.00 91.31 112 VAL A N 1
ATOM 841 C CA . VAL A 1 112 ? 28.732 1.238 14.092 1.00 91.31 112 VAL A CA 1
ATOM 842 C C . VAL A 1 112 ? 29.949 0.541 14.697 1.00 91.31 112 VAL A C 1
ATOM 844 O O . VAL A 1 112 ? 30.928 1.190 15.062 1.00 91.31 112 VAL A O 1
ATOM 847 N N . SER A 1 113 ? 29.923 -0.795 14.764 1.00 88.88 113 SER A N 1
ATOM 848 C CA . SER A 1 113 ? 31.062 -1.586 15.251 1.00 88.88 113 SER A CA 1
ATOM 849 C C . SER A 1 113 ? 32.254 -1.581 14.295 1.00 88.88 113 SER A C 1
ATOM 851 O O . SER A 1 113 ? 33.380 -1.768 14.742 1.00 88.88 113 SER A O 1
ATOM 853 N N . LEU A 1 114 ? 32.012 -1.305 13.011 1.00 89.75 114 LEU A N 1
ATOM 854 C CA . LEU A 1 114 ? 33.043 -1.126 11.988 1.00 89.75 114 LEU A CA 1
ATOM 855 C C . LEU A 1 114 ? 33.604 0.308 11.954 1.00 89.75 114 LEU A C 1
ATOM 857 O O . LEU A 1 114 ? 34.482 0.605 11.149 1.00 89.75 114 LEU A O 1
ATOM 861 N N . GLY A 1 115 ? 33.114 1.209 12.814 1.00 90.94 115 GLY A N 1
ATOM 862 C CA . GLY A 1 115 ? 33.601 2.586 12.901 1.00 90.94 115 GLY A CA 1
ATOM 863 C C . GLY A 1 115 ? 33.094 3.518 11.796 1.00 90.94 115 GLY A C 1
ATOM 864 O O . GLY A 1 115 ? 33.678 4.581 11.602 1.00 90.94 115 GLY A O 1
ATOM 865 N N . LEU A 1 116 ? 32.007 3.164 11.100 1.00 87.56 116 LEU A N 1
ATOM 866 C CA . LEU A 1 116 ? 31.425 3.962 10.007 1.00 87.56 116 LEU A CA 1
ATOM 867 C C . LEU A 1 116 ? 30.512 5.113 10.486 1.00 87.56 116 LEU A C 1
ATOM 869 O O . LEU A 1 116 ? 29.923 5.817 9.672 1.00 87.56 116 LEU A O 1
ATOM 873 N N . GLY A 1 117 ? 30.412 5.335 11.801 1.00 88.94 117 GLY A N 1
ATOM 874 C CA . GLY A 1 117 ? 29.586 6.381 12.422 1.00 88.94 117 GLY A CA 1
ATOM 875 C C . GLY A 1 117 ? 28.393 5.820 13.200 1.00 88.94 117 GLY A C 1
ATOM 876 O O . GLY A 1 117 ? 28.142 4.623 13.178 1.00 88.94 117 GLY A O 1
ATOM 877 N N . GLU A 1 118 ? 27.670 6.669 13.938 1.00 87.81 118 GLU A N 1
ATOM 878 C CA . GLU A 1 118 ? 26.458 6.256 14.680 1.00 87.81 118 GLU A CA 1
ATOM 879 C C . GLU A 1 118 ? 25.189 6.317 13.811 1.00 87.81 118 GLU A C 1
ATOM 881 O O . GLU A 1 118 ? 24.222 5.605 14.078 1.00 87.81 118 GLU A O 1
ATOM 886 N N . ASP A 1 119 ? 25.208 7.125 12.748 1.00 88.12 119 ASP A N 1
ATOM 887 C CA . ASP A 1 119 ? 24.049 7.366 11.881 1.00 88.12 119 ASP A CA 1
ATOM 888 C C . ASP A 1 119 ? 23.938 6.367 10.716 1.00 88.12 119 ASP A C 1
ATOM 890 O O . ASP A 1 119 ? 22.917 6.326 10.037 1.00 88.12 119 ASP A O 1
ATOM 894 N N . CYS A 1 120 ? 24.941 5.504 10.519 1.00 85.81 120 CYS A N 1
ATOM 895 C CA . CYS A 1 120 ? 25.036 4.585 9.377 1.00 85.81 120 CYS A CA 1
ATOM 896 C C . CYS A 1 120 ? 23.971 3.470 9.347 1.00 85.81 120 CYS A C 1
ATOM 898 O O . CYS A 1 120 ? 23.926 2.682 8.409 1.00 85.81 120 CYS A O 1
ATOM 900 N N . CYS A 1 121 ? 23.103 3.381 10.360 1.00 91.62 121 CYS A N 1
ATOM 901 C CA . CYS A 1 121 ? 21.969 2.456 10.353 1.00 91.62 121 CYS A CA 1
ATOM 902 C C . CYS A 1 121 ? 20.611 3.105 10.617 1.00 91.62 121 CYS A C 1
ATOM 904 O O . CYS A 1 121 ? 19.630 2.413 10.906 1.00 91.62 121 CYS A O 1
ATOM 906 N N . ALA A 1 122 ? 20.540 4.433 10.518 1.00 90.50 122 ALA A N 1
ATOM 907 C CA . ALA A 1 122 ? 19.311 5.183 10.692 1.00 90.50 122 ALA A CA 1
ATOM 908 C C . ALA A 1 122 ? 18.795 5.732 9.357 1.00 90.50 122 ALA A C 1
ATOM 910 O O . ALA A 1 122 ? 19.538 6.221 8.515 1.00 90.50 122 ALA A O 1
ATOM 911 N N . GLY A 1 123 ? 17.472 5.729 9.201 1.00 90.50 123 GLY A N 1
ATOM 912 C CA . GLY A 1 123 ? 16.823 6.387 8.072 1.00 90.50 123 GLY A CA 1
ATOM 913 C C . GLY A 1 123 ? 16.948 5.618 6.759 1.00 90.50 123 GLY A C 1
ATOM 914 O O . GLY A 1 123 ? 16.856 4.394 6.737 1.00 90.50 123 GLY A O 1
ATOM 915 N N . LYS A 1 124 ? 17.035 6.369 5.657 1.00 88.38 124 LYS A N 1
ATOM 916 C CA . LYS A 1 124 ? 17.085 5.823 4.291 1.00 88.38 124 LYS A CA 1
ATOM 917 C C . LYS A 1 124 ? 18.494 5.456 3.843 1.00 88.38 124 LYS A C 1
ATOM 919 O O . LYS A 1 124 ? 18.615 4.693 2.900 1.00 88.38 124 LYS A O 1
ATOM 924 N N . ASP A 1 125 ? 19.491 5.967 4.554 1.00 88.00 125 ASP A N 1
ATOM 925 C CA . ASP A 1 125 ? 20.916 5.767 4.283 1.00 88.00 125 ASP A CA 1
ATOM 926 C C . ASP A 1 125 ? 21.466 4.580 5.102 1.00 88.00 125 ASP A C 1
ATOM 928 O O . ASP A 1 125 ? 22.669 4.409 5.260 1.00 88.00 125 ASP A O 1
ATOM 932 N N . ALA A 1 126 ? 20.572 3.785 5.707 1.00 94.88 126 ALA A N 1
ATOM 933 C CA . ALA A 1 126 ? 20.947 2.559 6.385 1.00 94.88 126 ALA A CA 1
ATOM 934 C C . ALA A 1 126 ? 21.332 1.521 5.331 1.00 94.88 126 ALA A C 1
ATOM 936 O O . ALA A 1 126 ? 20.482 1.111 4.541 1.00 94.88 126 ALA A O 1
ATOM 937 N N . GLU A 1 127 ? 22.581 1.075 5.360 1.00 94.81 127 GLU A N 1
ATOM 938 C CA . GLU A 1 127 ? 23.128 0.136 4.385 1.00 94.81 127 GLU A CA 1
ATOM 939 C C . GLU A 1 127 ? 23.846 -1.016 5.085 1.00 94.81 127 GLU A C 1
ATOM 941 O O . GLU A 1 127 ? 24.455 -0.847 6.143 1.00 94.81 127 GLU A O 1
ATOM 946 N N . ILE A 1 128 ? 23.787 -2.209 4.496 1.00 95.06 128 ILE A N 1
ATOM 947 C CA . ILE A 1 128 ? 24.627 -3.338 4.904 1.00 95.06 128 ILE A CA 1
ATOM 948 C C . ILE A 1 128 ? 25.990 -3.151 4.233 1.00 95.06 128 ILE A C 1
ATOM 950 O O . ILE A 1 128 ? 26.065 -3.314 3.017 1.00 95.06 128 ILE A O 1
ATOM 954 N N . PRO A 1 129 ? 27.074 -2.839 4.962 1.00 92.69 129 PRO A N 1
ATOM 955 C CA . PRO A 1 129 ? 28.361 -2.595 4.325 1.00 92.69 129 PRO A CA 1
ATOM 956 C C . PRO A 1 129 ? 28.891 -3.893 3.708 1.00 92.69 129 PRO A C 1
ATOM 958 O O . PRO A 1 129 ? 29.141 -4.874 4.412 1.00 92.69 129 PRO A O 1
ATOM 961 N N . VAL A 1 130 ? 29.057 -3.912 2.389 1.00 89.06 130 VAL A N 1
ATOM 962 C CA . VAL A 1 130 ? 29.526 -5.089 1.638 1.00 89.06 130 VAL A CA 1
ATOM 963 C C . VAL A 1 130 ? 30.947 -4.922 1.107 1.00 89.06 130 VAL A C 1
ATOM 965 O O . VAL A 1 130 ? 31.638 -5.908 0.868 1.00 89.06 130 VAL A O 1
ATOM 968 N N . SER A 1 131 ? 31.426 -3.682 1.029 1.00 85.00 131 SER A N 1
ATOM 969 C CA . SER A 1 131 ? 32.773 -3.308 0.582 1.00 85.00 131 SER A CA 1
ATOM 970 C C . SER A 1 131 ? 33.843 -3.329 1.686 1.00 85.00 131 SER A C 1
ATOM 972 O O . SER A 1 131 ? 34.921 -2.751 1.526 1.00 85.00 131 SER A O 1
ATOM 974 N N . VAL A 1 132 ? 33.587 -3.989 2.822 1.00 81.69 132 VAL A N 1
ATOM 975 C CA . VAL A 1 132 ? 34.537 -4.019 3.944 1.00 81.69 132 VAL A CA 1
ATOM 976 C C . VAL A 1 132 ? 35.782 -4.802 3.525 1.00 81.69 132 VAL A C 1
ATOM 978 O O . VAL A 1 132 ? 35.769 -6.030 3.464 1.00 81.69 132 VAL A O 1
ATOM 981 N N . SER A 1 133 ? 36.857 -4.083 3.188 1.00 71.81 133 SER A N 1
ATOM 982 C CA . SER A 1 133 ? 38.097 -4.687 2.700 1.00 71.81 133 SER A CA 1
ATOM 983 C C . SER A 1 133 ? 38.643 -5.668 3.735 1.00 71.81 133 SER A C 1
ATOM 985 O O . SER A 1 133 ? 39.075 -5.270 4.818 1.00 71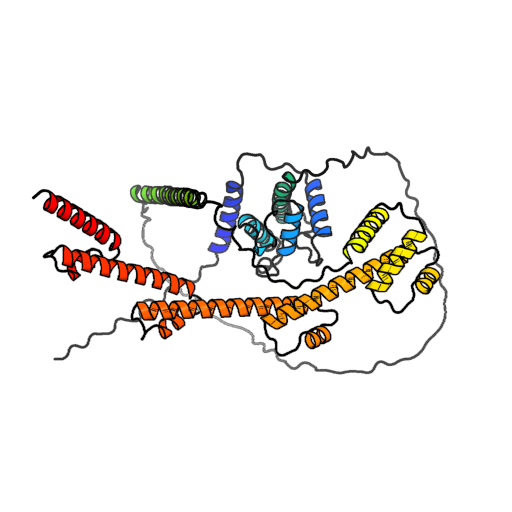.81 133 SER A O 1
ATOM 987 N N . SER A 1 134 ? 38.694 -6.952 3.375 1.00 65.19 134 SER A N 1
ATOM 988 C CA . SER A 1 134 ? 39.226 -8.044 4.204 1.00 65.19 134 SER A CA 1
ATOM 989 C C . SER A 1 134 ? 40.737 -7.943 4.464 1.00 65.19 134 SER A C 1
ATOM 991 O O . SER A 1 134 ? 41.353 -8.884 4.950 1.00 65.19 134 SER A O 1
ATOM 993 N N . THR A 1 135 ? 41.369 -6.834 4.075 1.00 62.25 135 THR A N 1
ATOM 994 C CA . THR A 1 135 ? 42.807 -6.583 4.222 1.00 62.25 135 THR A CA 1
ATOM 995 C C . THR A 1 135 ? 43.203 -6.151 5.631 1.00 62.25 135 THR A C 1
ATOM 997 O O . THR A 1 135 ? 44.393 -6.028 5.906 1.00 62.25 135 THR A O 1
ATOM 1000 N N . ALA A 1 136 ? 42.237 -5.868 6.504 1.00 60.53 136 ALA A N 1
ATOM 1001 C CA . ALA A 1 136 ? 42.494 -5.602 7.910 1.00 60.53 136 ALA A CA 1
ATOM 1002 C C . ALA A 1 136 ? 42.327 -6.900 8.708 1.00 60.53 136 ALA A C 1
ATOM 1004 O O . ALA A 1 136 ? 41.243 -7.480 8.701 1.00 60.53 136 ALA A O 1
ATOM 1005 N N . ASP A 1 137 ? 43.373 -7.318 9.428 1.00 80.62 137 ASP A N 1
ATOM 1006 C CA . ASP A 1 137 ? 43.335 -8.366 10.464 1.00 80.62 137 ASP A CA 1
ATOM 1007 C C . ASP A 1 137 ? 42.501 -7.906 11.689 1.00 80.62 137 ASP A C 1
ATOM 1009 O O . ASP A 1 137 ? 42.945 -7.978 12.838 1.00 80.62 137 ASP A O 1
ATOM 1013 N N . ASP A 1 138 ? 41.313 -7.342 11.451 1.00 87.38 138 ASP A N 1
ATOM 1014 C CA . ASP A 1 138 ? 40.404 -6.856 12.479 1.00 87.38 138 ASP A CA 1
ATOM 1015 C C . ASP A 1 138 ? 39.373 -7.952 12.805 1.00 87.38 138 ASP A C 1
ATOM 1017 O O . ASP A 1 138 ? 38.527 -8.282 11.964 1.00 87.38 138 ASP A O 1
ATOM 1021 N N . PRO A 1 139 ? 39.392 -8.515 14.028 1.00 87.69 139 PRO A N 1
ATOM 1022 C CA . PRO A 1 139 ? 38.453 -9.561 14.421 1.00 87.69 139 PRO A CA 1
ATOM 1023 C C . PRO A 1 139 ? 36.986 -9.102 14.381 1.00 87.69 139 PRO A C 1
ATOM 1025 O O . PRO A 1 139 ? 36.092 -9.943 14.277 1.00 87.69 139 PRO A O 1
ATOM 1028 N N . ALA A 1 140 ? 36.705 -7.794 14.452 1.00 87.12 140 ALA A N 1
ATOM 1029 C CA . ALA A 1 140 ? 35.352 -7.265 14.295 1.00 87.12 140 ALA A CA 1
ATOM 1030 C C . ALA A 1 140 ? 34.857 -7.390 12.845 1.00 87.12 140 ALA A C 1
ATOM 1032 O O . ALA A 1 140 ? 33.704 -7.766 12.625 1.00 87.12 140 ALA A O 1
ATOM 1033 N N . VAL A 1 141 ? 35.736 -7.144 11.866 1.00 88.38 141 VAL A N 1
ATOM 1034 C CA . VAL A 1 141 ? 35.435 -7.320 10.436 1.00 88.38 141 VAL A CA 1
ATOM 1035 C C . VAL A 1 141 ? 35.207 -8.797 10.128 1.00 88.38 141 VAL A C 1
ATOM 1037 O O . VAL A 1 141 ? 34.225 -9.140 9.475 1.00 88.38 141 VAL A O 1
ATOM 1040 N N . GLU A 1 142 ? 36.054 -9.686 10.652 1.00 87.44 142 GLU A N 1
ATOM 1041 C CA . GLU A 1 142 ? 35.904 -11.134 10.460 1.00 87.44 142 GLU A CA 1
ATOM 1042 C C . GLU A 1 142 ? 34.583 -11.657 11.052 1.00 87.44 142 GLU A C 1
ATOM 1044 O O . GLU A 1 142 ? 33.846 -12.392 10.390 1.00 87.44 142 GLU A O 1
ATOM 1049 N N . ALA A 1 143 ? 34.230 -11.228 12.269 1.00 88.81 143 ALA A N 1
ATOM 1050 C CA . ALA A 1 143 ? 32.967 -11.598 12.906 1.00 88.81 143 ALA A CA 1
ATOM 1051 C C . ALA A 1 143 ? 31.744 -11.056 12.146 1.00 88.81 143 ALA A C 1
ATOM 1053 O O . ALA A 1 143 ? 30.735 -11.757 12.019 1.00 88.81 143 ALA A O 1
ATOM 1054 N N . TYR A 1 144 ? 31.831 -9.829 11.624 1.00 90.94 144 TYR A N 1
ATOM 1055 C CA . TYR A 1 144 ? 30.790 -9.235 10.791 1.00 90.94 144 TYR A CA 1
ATOM 1056 C C . TYR A 1 144 ? 30.594 -10.022 9.492 1.00 90.94 144 TYR A C 1
ATOM 1058 O O . TYR A 1 144 ? 29.473 -10.448 9.204 1.00 90.94 144 TYR A O 1
ATOM 1066 N N . LEU A 1 145 ? 31.681 -10.283 8.757 1.00 89.44 145 LEU A N 1
ATOM 1067 C CA . LEU A 1 145 ? 31.641 -11.064 7.523 1.00 89.44 145 LEU A CA 1
ATOM 1068 C C . LEU A 1 145 ? 31.034 -12.438 7.789 1.00 89.44 145 LEU A C 1
ATOM 1070 O O . LEU A 1 145 ? 30.081 -12.812 7.113 1.00 89.44 145 LEU A O 1
ATOM 1074 N N . ALA A 1 146 ? 31.479 -13.143 8.833 1.00 88.62 146 ALA A N 1
ATOM 1075 C CA . ALA A 1 146 ? 30.905 -14.430 9.214 1.00 88.62 146 ALA A CA 1
ATOM 1076 C C . ALA A 1 146 ? 29.390 -14.349 9.479 1.00 88.62 146 ALA A C 1
ATOM 1078 O O . ALA A 1 146 ? 28.648 -15.248 9.083 1.00 88.62 146 ALA A O 1
ATOM 1079 N N . ASN A 1 147 ? 28.901 -13.284 10.116 1.00 88.25 147 ASN A N 1
ATOM 1080 C CA . ASN A 1 147 ? 27.470 -13.108 10.356 1.00 88.25 147 ASN A CA 1
ATOM 1081 C C . ASN A 1 147 ? 26.687 -12.903 9.047 1.00 88.25 147 ASN A C 1
ATOM 1083 O O . ASN A 1 147 ? 25.680 -13.576 8.823 1.00 88.25 147 ASN A O 1
ATOM 1087 N N . VAL A 1 148 ? 27.180 -12.049 8.144 1.00 89.06 148 VAL A N 1
ATOM 1088 C CA . VAL A 1 148 ? 26.552 -11.837 6.829 1.00 89.06 148 VAL A CA 1
ATOM 1089 C C . VAL A 1 148 ? 26.568 -13.124 5.999 1.00 89.06 148 VAL A C 1
ATOM 1091 O O . VAL A 1 148 ? 25.539 -13.507 5.442 1.00 89.06 148 VAL A O 1
ATOM 1094 N N . CYS A 1 149 ? 27.689 -13.851 5.989 1.00 90.06 149 CYS A N 1
ATOM 1095 C CA . CYS A 1 149 ? 27.806 -15.146 5.319 1.00 90.06 149 CYS A CA 1
ATOM 1096 C C . CYS A 1 149 ? 26.754 -16.145 5.817 1.00 90.06 149 CYS A C 1
ATOM 1098 O O . CYS A 1 149 ? 26.140 -16.836 5.012 1.00 90.06 149 CYS A O 1
ATOM 1100 N N . ASN A 1 150 ? 26.518 -16.222 7.132 1.00 87.62 150 ASN A N 1
ATOM 1101 C CA . ASN A 1 150 ? 25.521 -17.128 7.706 1.00 87.62 150 ASN A CA 1
ATOM 1102 C C . ASN A 1 150 ? 24.095 -16.787 7.244 1.00 87.62 150 ASN A C 1
ATOM 1104 O O . ASN A 1 150 ? 23.303 -17.688 6.948 1.00 87.62 150 ASN A O 1
ATOM 1108 N N . VAL A 1 151 ? 23.767 -15.495 7.152 1.00 84.12 151 VAL A N 1
ATOM 1109 C CA . VAL A 1 151 ? 22.467 -15.035 6.639 1.00 84.12 151 VAL A CA 1
ATOM 1110 C C . VAL A 1 151 ? 22.315 -15.400 5.160 1.00 84.12 151 VAL A C 1
ATOM 1112 O O . VAL A 1 151 ? 21.297 -15.983 4.780 1.00 84.12 151 VAL A O 1
ATOM 1115 N N . LEU A 1 152 ? 23.339 -15.137 4.342 1.00 84.81 152 LEU A N 1
ATOM 1116 C CA . LEU A 1 152 ? 23.343 -15.482 2.917 1.00 84.81 152 LEU A CA 1
ATOM 1117 C C . LEU A 1 152 ? 23.263 -16.997 2.692 1.00 84.81 152 LEU A C 1
ATOM 1119 O O . LEU A 1 152 ? 22.438 -17.449 1.901 1.00 84.81 152 LEU A O 1
ATOM 1123 N N . ALA A 1 153 ? 24.042 -17.788 3.433 1.00 85.62 153 ALA A N 1
ATOM 1124 C CA . ALA A 1 153 ? 24.034 -19.247 3.358 1.00 85.62 153 ALA A CA 1
ATOM 1125 C C . ALA A 1 153 ? 22.644 -19.814 3.662 1.00 85.62 153 ALA A C 1
ATOM 1127 O O . ALA A 1 153 ? 22.150 -20.679 2.944 1.00 85.62 153 ALA A O 1
ATOM 1128 N N . THR A 1 154 ? 21.974 -19.287 4.690 1.00 80.06 154 THR A N 1
ATOM 1129 C CA . THR A 1 154 ? 20.615 -19.712 5.056 1.00 80.06 154 THR A CA 1
ATOM 1130 C C . THR A 1 154 ? 19.609 -19.419 3.936 1.00 80.06 154 THR A C 1
ATOM 1132 O O . THR A 1 154 ? 18.717 -20.229 3.685 1.00 80.06 154 THR A O 1
ATOM 1135 N N . GLY A 1 155 ? 19.767 -18.298 3.223 1.00 74.06 155 GLY A N 1
ATOM 1136 C CA . GLY A 1 155 ? 18.975 -17.990 2.029 1.00 74.06 155 GLY A CA 1
ATOM 1137 C C . GLY A 1 155 ? 19.291 -18.918 0.851 1.00 74.06 155 GLY A C 1
ATOM 1138 O O . GLY A 1 155 ? 18.377 -19.443 0.218 1.00 74.06 155 GLY A O 1
ATOM 1139 N N . MET A 1 156 ? 20.577 -19.177 0.596 1.00 73.81 156 MET A N 1
ATOM 1140 C CA . MET A 1 156 ? 21.040 -19.976 -0.543 1.00 73.81 156 MET A CA 1
ATOM 1141 C C . MET A 1 156 ? 20.753 -21.472 -0.421 1.00 73.81 156 MET A C 1
ATOM 1143 O O . MET A 1 156 ? 20.556 -22.115 -1.442 1.00 73.81 156 MET A O 1
ATOM 1147 N N . VAL A 1 157 ? 20.668 -22.045 0.783 1.00 65.94 157 VAL A N 1
ATOM 1148 C CA . VAL A 1 157 ? 20.346 -23.479 0.970 1.00 65.94 157 VAL A CA 1
ATOM 1149 C C . VAL A 1 157 ? 18.959 -23.840 0.420 1.00 65.94 157 VAL A C 1
ATOM 1151 O O . VAL A 1 157 ? 18.719 -24.988 0.046 1.00 65.94 157 VAL A O 1
ATOM 1154 N N . ASN A 1 158 ? 18.059 -22.861 0.304 1.00 57.62 158 ASN A N 1
ATOM 1155 C CA . ASN A 1 158 ? 16.742 -23.052 -0.303 1.00 57.62 158 ASN A CA 1
ATOM 1156 C C . ASN A 1 158 ? 16.752 -22.924 -1.835 1.00 57.62 158 ASN A C 1
ATOM 1158 O O . ASN A 1 158 ? 15.798 -23.350 -2.488 1.00 57.62 158 ASN A O 1
ATOM 1162 N N . VAL A 1 159 ? 17.829 -22.393 -2.420 1.00 51.94 159 VAL A N 1
ATOM 1163 C CA . VAL A 1 159 ? 18.050 -22.371 -3.867 1.00 51.94 159 VAL A CA 1
ATOM 1164 C C . VAL A 1 159 ? 18.938 -23.548 -4.214 1.00 51.94 159 VAL A C 1
ATOM 1166 O O . VAL A 1 159 ? 20.114 -23.589 -3.868 1.00 51.94 159 VAL A O 1
ATOM 1169 N N . SER A 1 160 ? 18.400 -24.527 -4.935 1.00 44.25 160 SER A N 1
ATOM 1170 C CA . SER A 1 160 ? 19.238 -25.564 -5.529 1.00 44.25 160 SER A CA 1
ATOM 1171 C C . SER A 1 160 ? 20.106 -24.918 -6.617 1.00 44.25 160 SER A C 1
ATOM 1173 O O . SER A 1 160 ? 19.708 -24.836 -7.777 1.00 44.25 160 SER A O 1
ATOM 1175 N N . MET A 1 161 ? 21.267 -24.384 -6.228 1.00 46.53 161 MET A N 1
ATOM 1176 C CA . MET A 1 161 ? 22.269 -23.884 -7.163 1.00 46.53 161 MET A CA 1
ATOM 1177 C C . MET A 1 161 ? 22.661 -25.041 -8.095 1.00 46.53 161 MET A C 1
ATOM 1179 O O . MET A 1 161 ? 22.917 -26.150 -7.608 1.00 46.53 161 MET A O 1
ATOM 1183 N N . PRO A 1 162 ? 22.726 -24.836 -9.422 1.00 39.19 162 PRO A N 1
ATOM 1184 C CA . PRO A 1 162 ? 23.193 -25.871 -10.329 1.00 39.19 162 PRO A CA 1
ATOM 1185 C C . PRO A 1 162 ? 24.638 -26.235 -9.966 1.00 39.19 162 PRO A C 1
ATOM 1187 O O . PRO A 1 162 ? 25.570 -25.461 -10.176 1.00 39.19 162 PRO A O 1
ATOM 1190 N N . SER A 1 163 ? 24.825 -27.430 -9.401 1.00 38.28 163 SER A N 1
ATOM 1191 C CA . SER A 1 163 ? 26.141 -28.026 -9.164 1.00 38.28 163 SER A CA 1
ATOM 1192 C C . SER A 1 163 ? 26.805 -28.355 -10.502 1.00 38.28 163 SER A C 1
ATOM 1194 O O . SER A 1 163 ? 26.785 -29.496 -10.955 1.00 38.28 163 SER A O 1
ATOM 1196 N N . SER A 1 164 ? 27.385 -27.356 -11.164 1.00 37.44 164 SER A N 1
ATOM 1197 C CA . SER A 1 164 ? 28.330 -27.570 -12.260 1.00 37.44 164 SER A CA 1
ATOM 1198 C C . SER A 1 164 ? 29.267 -26.376 -12.452 1.00 37.44 164 SER A C 1
ATOM 1200 O O . SER A 1 164 ? 29.234 -25.696 -13.474 1.00 37.44 164 SER A O 1
ATOM 1202 N N . VAL A 1 165 ? 30.176 -26.166 -11.502 1.00 37.78 165 VAL A N 1
ATOM 1203 C CA . VAL A 1 165 ? 31.522 -25.702 -11.860 1.00 37.78 165 VAL A CA 1
ATOM 1204 C C . VAL A 1 165 ? 32.404 -26.937 -11.776 1.00 37.78 165 VAL A C 1
ATOM 1206 O O . VAL A 1 165 ? 32.737 -27.420 -10.696 1.00 37.78 165 VAL A O 1
ATOM 1209 N N . GLY A 1 166 ? 32.666 -27.534 -12.940 1.00 33.75 166 GLY A N 1
ATOM 1210 C CA . GLY A 1 166 ? 33.503 -28.719 -13.058 1.00 33.75 166 GLY A CA 1
ATOM 1211 C C . GLY A 1 166 ? 34.865 -28.479 -12.417 1.00 33.75 166 GLY A C 1
ATOM 1212 O O . GLY A 1 166 ? 35.457 -27.412 -12.571 1.00 33.75 166 GLY A O 1
ATOM 1213 N N . ALA A 1 167 ? 35.353 -29.491 -11.702 1.00 34.88 167 ALA A N 1
ATOM 1214 C CA . ALA A 1 167 ? 36.692 -29.520 -11.146 1.00 34.88 167 ALA A CA 1
ATOM 1215 C C . ALA A 1 167 ? 37.723 -29.140 -12.223 1.00 34.88 167 ALA A C 1
ATOM 1217 O O . ALA A 1 167 ? 37.985 -29.905 -13.153 1.00 34.88 167 ALA A O 1
ATOM 1218 N N . VAL A 1 168 ? 38.317 -27.953 -12.089 1.00 29.64 168 VAL A N 1
ATOM 1219 C CA . VAL A 1 168 ? 39.480 -27.548 -12.876 1.00 29.64 168 VAL A CA 1
ATOM 1220 C C . VAL A 1 168 ? 40.659 -28.380 -12.384 1.00 29.64 168 VAL A C 1
ATOM 1222 O O . VAL A 1 168 ? 41.308 -28.075 -11.384 1.00 29.64 168 VAL A O 1
ATOM 1225 N N . THR A 1 169 ? 40.939 -29.476 -13.084 1.00 33.59 169 THR A N 1
ATOM 1226 C CA . THR A 1 169 ? 42.220 -30.167 -12.973 1.00 33.59 169 THR A CA 1
ATOM 1227 C C . THR A 1 169 ? 43.326 -29.230 -13.441 1.00 33.59 169 THR A C 1
ATOM 1229 O O . THR A 1 169 ? 43.402 -28.862 -14.611 1.00 33.59 169 THR A O 1
ATOM 1232 N N . LYS A 1 170 ? 44.186 -28.869 -12.491 1.00 33.28 170 LYS A N 1
ATOM 1233 C CA . LYS A 1 170 ? 45.457 -28.155 -12.630 1.00 33.28 170 LYS A CA 1
ATOM 1234 C C . LYS A 1 170 ? 46.264 -28.613 -13.863 1.00 33.28 170 LYS A C 1
ATOM 1236 O O . LYS A 1 170 ? 46.772 -29.736 -13.850 1.00 33.28 170 LYS A O 1
ATOM 1241 N N . PRO A 1 171 ? 46.491 -27.759 -14.880 1.00 30.50 171 PRO A N 1
ATOM 1242 C CA . PRO A 1 171 ? 47.563 -27.966 -15.835 1.00 30.50 171 PRO A CA 1
ATOM 1243 C C . PRO A 1 171 ? 48.827 -27.278 -15.313 1.00 30.50 171 PRO A C 1
ATOM 1245 O O . PRO A 1 171 ? 48.938 -26.054 -15.275 1.00 30.50 171 PRO A O 1
ATOM 1248 N N . THR A 1 172 ? 49.808 -28.086 -14.918 1.00 38.16 172 THR A N 1
ATOM 1249 C CA . THR A 1 172 ? 51.201 -27.658 -14.773 1.00 38.16 172 THR A CA 1
ATOM 1250 C C . THR A 1 172 ? 51.720 -27.252 -16.150 1.00 38.16 172 THR A C 1
ATOM 1252 O O . THR A 1 172 ? 52.059 -28.114 -16.954 1.00 38.16 172 THR A O 1
ATOM 1255 N N . THR A 1 173 ? 51.798 -25.951 -16.427 1.00 32.09 173 THR A N 1
ATOM 1256 C CA . THR A 1 173 ? 52.634 -25.424 -17.514 1.00 32.09 173 THR A CA 1
ATOM 1257 C C . THR A 1 173 ? 53.419 -24.238 -16.976 1.00 32.09 173 THR A C 1
ATOM 1259 O O . THR A 1 173 ? 52.854 -23.202 -16.637 1.00 32.09 173 THR A O 1
ATOM 1262 N N . ALA A 1 174 ? 54.730 -24.427 -16.844 1.00 38.47 174 ALA A N 1
ATOM 1263 C CA . ALA A 1 174 ? 55.670 -23.366 -16.532 1.00 38.47 174 ALA A CA 1
ATOM 1264 C C . ALA A 1 174 ? 55.699 -22.370 -17.700 1.00 38.47 174 ALA A C 1
ATOM 1266 O O . ALA A 1 174 ? 56.063 -22.740 -18.815 1.00 38.47 174 ALA A O 1
ATOM 1267 N N . ILE A 1 175 ? 55.328 -21.117 -17.438 1.00 32.44 175 ILE A N 1
ATOM 1268 C CA . ILE A 1 175 ? 55.546 -20.000 -18.356 1.00 32.44 175 ILE A CA 1
ATOM 1269 C C . ILE A 1 175 ? 56.615 -19.110 -17.729 1.00 32.44 175 ILE A C 1
ATOM 1271 O O . ILE A 1 175 ? 56.468 -18.592 -16.624 1.00 32.44 175 ILE A O 1
ATOM 1275 N N . SER A 1 176 ? 57.735 -19.027 -18.439 1.00 32.25 176 SER A N 1
ATOM 1276 C CA . SER A 1 176 ? 58.902 -18.215 -18.128 1.00 32.25 176 SER A CA 1
ATOM 1277 C C . SER A 1 176 ? 58.590 -16.745 -18.416 1.00 32.25 176 SER A C 1
ATOM 1279 O O . SER A 1 176 ? 58.157 -16.404 -19.515 1.00 32.25 176 SER A O 1
ATOM 1281 N N . PHE A 1 177 ? 58.808 -15.884 -17.422 1.00 31.62 177 PHE A N 1
ATOM 1282 C CA . PHE A 1 177 ? 58.793 -14.433 -17.582 1.00 31.62 177 PHE A CA 1
ATOM 1283 C C . PHE A 1 177 ? 59.996 -14.001 -18.429 1.00 31.62 177 PHE A C 1
ATOM 1285 O O . PHE A 1 177 ? 61.141 -14.259 -18.062 1.00 31.62 177 PHE A O 1
ATOM 1292 N N . THR A 1 178 ? 59.734 -13.317 -19.541 1.00 33.53 178 THR A N 1
ATOM 1293 C CA . THR A 1 178 ? 60.727 -12.495 -20.243 1.00 33.53 178 THR A CA 1
ATOM 1294 C C . THR A 1 178 ? 60.225 -11.055 -20.260 1.00 33.53 178 THR A C 1
ATOM 1296 O O . THR A 1 178 ? 59.128 -10.773 -20.736 1.00 33.53 178 THR A O 1
ATOM 1299 N N . GLU A 1 179 ? 61.017 -10.162 -19.666 1.00 40.00 179 GLU A N 1
ATOM 1300 C CA . GLU A 1 179 ? 60.838 -8.708 -19.704 1.00 40.00 179 GLU A CA 1
ATOM 1301 C C . GLU A 1 179 ? 60.948 -8.177 -21.141 1.00 40.00 179 GLU A C 1
ATOM 1303 O O . GLU A 1 179 ? 61.846 -8.604 -21.875 1.00 40.00 179 GLU A O 1
ATOM 1308 N N . PRO A 1 180 ? 60.163 -7.159 -21.532 1.00 38.38 180 PRO A N 1
ATOM 1309 C CA . PRO A 1 180 ? 60.546 -6.282 -22.617 1.00 38.38 180 PRO A CA 1
ATOM 1310 C C . PRO A 1 180 ? 61.244 -5.038 -22.054 1.00 38.38 180 PRO A C 1
ATOM 1312 O O . PRO A 1 180 ? 60.655 -4.177 -21.404 1.00 38.38 180 PRO A O 1
ATOM 1315 N N . THR A 1 181 ? 62.540 -4.970 -22.340 1.00 34.19 181 THR A N 1
ATOM 1316 C CA . THR A 1 181 ? 63.359 -3.754 -22.343 1.00 34.19 181 THR A CA 1
ATOM 1317 C C . THR A 1 181 ? 63.079 -2.944 -23.624 1.00 34.19 181 THR A C 1
ATOM 1319 O O . THR A 1 181 ? 62.679 -3.531 -24.628 1.00 34.19 181 THR A O 1
ATOM 1322 N N . VAL A 1 182 ? 63.468 -1.654 -23.612 1.00 35.16 182 VAL A N 1
ATOM 1323 C CA . VAL A 1 182 ? 63.744 -0.749 -24.765 1.00 35.16 182 VAL A CA 1
ATOM 1324 C C . VAL A 1 182 ? 62.530 0.122 -25.175 1.00 35.16 182 VAL A C 1
ATOM 1326 O O . VAL A 1 182 ? 61.424 -0.380 -25.278 1.00 35.16 182 VAL A O 1
ATOM 1329 N N . SER A 1 183 ? 62.599 1.436 -25.435 1.00 34.09 183 SER A N 1
ATOM 1330 C CA . SER A 1 183 ? 63.693 2.415 -25.537 1.00 34.09 183 SER A CA 1
ATOM 1331 C C . SER A 1 183 ? 63.151 3.833 -25.366 1.00 34.09 183 SER A C 1
ATOM 1333 O O . SER A 1 183 ? 62.005 4.117 -25.706 1.00 34.09 183 SER A O 1
ATOM 1335 N N . ALA A 1 184 ? 64.051 4.739 -25.000 1.00 42.44 184 ALA A N 1
ATOM 1336 C CA . ALA A 1 184 ? 63.927 6.180 -25.164 1.00 42.44 184 ALA A CA 1
ATOM 1337 C C . ALA A 1 184 ? 63.866 6.624 -26.644 1.00 42.44 184 ALA A C 1
ATOM 1339 O O . ALA A 1 184 ? 64.510 6.025 -27.508 1.00 42.44 184 ALA A O 1
ATOM 1340 N N . GLY A 1 185 ? 63.168 7.737 -26.900 1.00 31.88 185 GLY A N 1
ATOM 1341 C CA . GLY A 1 185 ? 63.179 8.448 -28.183 1.00 31.88 185 GLY A CA 1
ATOM 1342 C C . GLY A 1 185 ? 62.298 9.707 -28.201 1.00 31.88 185 GLY A C 1
ATOM 1343 O O . GLY A 1 185 ? 61.152 9.651 -28.623 1.00 31.88 185 GLY A O 1
ATOM 1344 N N . VAL A 1 186 ? 62.860 10.831 -27.750 1.00 43.34 186 VAL A N 1
ATOM 1345 C CA . VAL A 1 186 ? 62.445 12.245 -27.969 1.00 43.34 186 VAL A CA 1
ATOM 1346 C C . VAL A 1 186 ? 63.317 12.771 -29.134 1.00 43.34 186 VAL A C 1
ATOM 1348 O O . VAL A 1 186 ? 64.472 12.328 -29.169 1.00 43.34 186 VAL A O 1
ATOM 1351 N N . PRO A 1 187 ? 62.864 13.608 -30.113 1.00 52.03 187 PRO A N 1
ATOM 1352 C CA . PRO A 1 187 ? 62.607 15.068 -29.966 1.00 52.03 187 PRO A CA 1
ATOM 1353 C C . PRO A 1 187 ? 61.396 15.633 -30.764 1.00 52.03 187 PRO A C 1
ATOM 1355 O O . PRO A 1 187 ? 60.977 15.058 -31.759 1.00 52.03 187 PRO A O 1
ATOM 1358 N N . SER A 1 188 ? 60.678 16.633 -30.228 1.00 36.22 188 SER A N 1
ATOM 1359 C CA . SER A 1 188 ? 60.822 18.107 -30.411 1.00 36.22 188 SER A CA 1
ATOM 1360 C C . SER A 1 188 ? 60.122 18.659 -31.663 1.00 36.22 188 SER A C 1
ATOM 1362 O O . SER A 1 188 ? 60.541 18.358 -32.772 1.00 36.22 188 SER A O 1
ATOM 1364 N N . ASP A 1 189 ? 59.059 19.456 -31.484 1.00 34.72 189 ASP A N 1
ATOM 1365 C CA . ASP A 1 189 ? 59.046 20.914 -31.741 1.00 34.72 189 ASP A CA 1
ATOM 1366 C C . ASP A 1 189 ? 57.629 21.501 -31.900 1.00 34.72 189 ASP A C 1
ATOM 1368 O O . ASP A 1 189 ? 56.819 21.024 -32.688 1.00 34.72 189 ASP A O 1
ATOM 1372 N N . GLY A 1 190 ? 57.417 22.634 -31.215 1.00 34.88 190 GLY A N 1
ATOM 1373 C CA . GLY A 1 190 ? 56.861 23.851 -31.819 1.00 34.88 190 GLY A CA 1
ATOM 1374 C C . GLY A 1 190 ? 55.345 24.078 -31.778 1.00 34.88 190 GLY A C 1
ATOM 1375 O O . GLY A 1 190 ? 54.587 23.410 -32.470 1.00 34.88 190 GLY A O 1
ATOM 1376 N N . GLY A 1 191 ? 54.917 25.152 -31.099 1.00 32.34 191 GLY A N 1
ATOM 1377 C CA . GLY A 1 191 ? 53.649 25.819 -31.431 1.00 32.34 191 GLY A CA 1
ATOM 1378 C C . GLY A 1 191 ? 52.959 26.530 -30.274 1.00 32.34 191 GLY A C 1
ATOM 1379 O O . GLY A 1 191 ? 52.125 25.951 -29.594 1.00 32.34 191 GLY A O 1
ATOM 1380 N N . ALA A 1 192 ? 53.294 27.801 -30.074 1.00 37.16 192 ALA A N 1
ATOM 1381 C CA . ALA A 1 192 ? 52.689 28.698 -29.099 1.00 37.16 192 ALA A CA 1
ATOM 1382 C C . ALA A 1 192 ? 51.407 29.376 -29.626 1.00 37.16 192 ALA A C 1
ATOM 1384 O O . ALA A 1 192 ? 51.310 29.614 -30.826 1.00 37.16 192 ALA A O 1
ATOM 1385 N N . LEU A 1 193 ? 50.520 29.783 -28.700 1.00 33.34 193 LEU A N 1
ATOM 1386 C CA . LEU A 1 193 ? 49.930 31.134 -28.532 1.00 33.34 193 LEU A CA 1
ATOM 1387 C C . LEU A 1 193 ? 48.416 31.167 -28.223 1.00 33.34 193 LEU A C 1
ATOM 1389 O O . LEU A 1 193 ? 47.597 30.715 -29.010 1.00 33.34 193 LEU A O 1
ATOM 1393 N N . LEU A 1 194 ? 48.128 31.904 -27.137 1.00 34.78 194 LEU A N 1
ATOM 1394 C CA . LEU A 1 194 ? 47.027 32.860 -26.905 1.00 34.78 194 LEU A CA 1
ATOM 1395 C C . LEU A 1 194 ? 45.593 32.349 -26.687 1.00 34.78 194 LEU A C 1
ATOM 1397 O O . LEU A 1 194 ? 44.982 31.751 -27.562 1.00 34.78 194 LEU A O 1
ATOM 1401 N N . GLY A 1 195 ? 45.002 32.773 -25.561 1.00 32.38 195 GLY A N 1
ATOM 1402 C CA . GLY A 1 195 ? 43.546 32.816 -25.392 1.00 32.38 195 GLY A CA 1
ATOM 1403 C C . GLY A 1 195 ? 43.067 32.926 -23.944 1.00 32.38 195 GLY A C 1
ATOM 1404 O O . GLY A 1 195 ? 42.616 31.949 -23.372 1.00 32.38 195 GLY A O 1
ATOM 1405 N N . THR A 1 196 ? 43.203 34.120 -23.377 1.00 34.91 196 THR A N 1
ATOM 1406 C CA . THR A 1 196 ? 42.654 34.665 -22.116 1.00 34.91 196 THR A CA 1
ATOM 1407 C C . THR A 1 196 ? 41.303 34.111 -21.623 1.00 34.91 196 THR A C 1
ATOM 1409 O O . THR A 1 196 ? 40.322 34.172 -22.358 1.00 34.91 196 THR A O 1
ATOM 1412 N N . ASN A 1 197 ? 41.228 33.736 -20.336 1.00 37.44 197 ASN A N 1
ATOM 1413 C CA . ASN A 1 197 ? 39.976 33.647 -19.573 1.00 37.44 197 ASN A CA 1
ATOM 1414 C C . ASN A 1 197 ? 39.939 34.770 -18.521 1.00 37.44 197 ASN A C 1
ATOM 1416 O O . ASN A 1 197 ? 40.730 34.760 -17.576 1.00 37.44 197 ASN A O 1
ATOM 1420 N N . ASP A 1 198 ? 39.018 35.715 -18.712 1.00 35.94 198 ASP A N 1
ATOM 1421 C CA . ASP A 1 198 ? 38.518 36.657 -17.703 1.00 35.94 198 ASP A CA 1
ATOM 1422 C C . ASP A 1 198 ? 37.681 35.870 -16.672 1.00 35.94 198 ASP A C 1
ATOM 1424 O O . ASP A 1 198 ? 36.847 35.044 -17.030 1.00 35.94 198 ASP A O 1
ATOM 1428 N N . ALA A 1 199 ? 38.030 35.898 -15.386 1.00 38.12 199 ALA A N 1
ATOM 1429 C CA . ALA A 1 199 ? 37.603 36.885 -14.392 1.00 38.12 199 ALA A CA 1
ATOM 1430 C C . ALA A 1 199 ? 36.087 36.874 -14.110 1.00 38.12 199 ALA A C 1
ATOM 1432 O O . ALA A 1 199 ? 35.308 37.586 -14.736 1.00 38.12 199 ALA A O 1
ATOM 1433 N N . MET A 1 200 ? 35.690 36.152 -13.057 1.00 36.66 200 MET A N 1
ATOM 1434 C CA . MET A 1 200 ? 34.507 36.511 -12.277 1.00 36.66 200 MET A CA 1
ATOM 1435 C C . MET A 1 200 ? 34.781 36.312 -10.786 1.00 36.66 200 MET A C 1
ATOM 1437 O O . MET A 1 200 ? 35.093 35.223 -10.313 1.00 36.66 200 MET A O 1
ATOM 1441 N N . ALA A 1 201 ? 34.728 37.440 -10.087 1.00 38.03 201 ALA A N 1
ATOM 1442 C CA . ALA A 1 201 ? 34.937 37.615 -8.665 1.00 38.03 201 ALA A CA 1
ATOM 1443 C C . ALA A 1 201 ? 33.682 37.246 -7.865 1.00 38.03 201 ALA A C 1
ATOM 1445 O O . ALA A 1 201 ? 32.579 37.580 -8.292 1.00 38.03 201 ALA A O 1
ATOM 1446 N N . ALA A 1 202 ? 33.856 36.686 -6.664 1.00 35.41 202 ALA A N 1
ATOM 1447 C CA . ALA A 1 202 ? 32.917 36.882 -5.562 1.00 35.41 202 ALA A CA 1
ATOM 1448 C C . ALA A 1 202 ? 33.551 36.559 -4.195 1.00 35.41 202 ALA A C 1
ATOM 1450 O O . ALA A 1 202 ? 34.001 35.446 -3.958 1.00 35.41 202 ALA A O 1
ATOM 1451 N N . ALA A 1 203 ? 33.490 37.576 -3.332 1.00 35.03 203 ALA A N 1
ATOM 1452 C CA . ALA A 1 203 ? 33.366 37.564 -1.873 1.00 35.03 203 ALA A CA 1
ATOM 1453 C C . ALA A 1 203 ? 34.488 36.943 -1.016 1.00 35.03 203 ALA A C 1
ATOM 1455 O O . ALA A 1 203 ? 34.549 35.744 -0.771 1.00 35.03 203 ALA A O 1
ATOM 1456 N N . SER A 1 204 ? 35.305 37.858 -0.487 1.00 35.44 204 SER A N 1
ATOM 1457 C CA . SER A 1 204 ? 36.267 37.686 0.599 1.00 35.44 204 SER A CA 1
ATOM 1458 C C . SER A 1 204 ? 35.585 37.730 1.971 1.00 35.44 204 SER A C 1
ATOM 1460 O O . SER A 1 204 ? 34.587 38.423 2.167 1.00 35.44 204 SER A O 1
ATOM 1462 N N . GLU A 1 205 ? 36.199 36.998 2.891 1.00 36.34 205 GLU A N 1
ATOM 1463 C CA . GLU A 1 205 ? 35.863 36.754 4.291 1.00 36.34 205 GLU A CA 1
ATOM 1464 C C . GLU A 1 205 ? 36.015 37.998 5.186 1.00 36.34 205 GLU A C 1
ATOM 1466 O O . GLU A 1 205 ? 36.904 38.826 4.984 1.00 36.34 205 GLU A O 1
ATOM 1471 N N . GLU A 1 206 ? 35.185 38.077 6.230 1.00 38.09 206 GLU A N 1
ATOM 1472 C CA . GLU A 1 206 ? 35.318 39.000 7.359 1.00 38.09 206 GLU A CA 1
ATOM 1473 C C . GLU A 1 206 ? 35.113 38.202 8.655 1.00 38.09 206 GLU A C 1
ATOM 1475 O O . GLU A 1 206 ? 33.996 37.770 8.924 1.00 38.09 206 GLU A O 1
ATOM 1480 N N . SER A 1 207 ? 36.183 37.990 9.436 1.00 34.41 207 SER A N 1
ATOM 1481 C CA . SER A 1 207 ? 36.173 38.079 10.910 1.00 34.41 207 SER A CA 1
ATOM 1482 C C . SER A 1 207 ? 37.516 37.654 11.532 1.00 34.41 207 SER A C 1
ATOM 1484 O O . SER A 1 207 ? 37.872 36.479 11.540 1.00 34.41 207 SER A O 1
ATOM 1486 N N . GLU A 1 208 ? 38.205 38.617 12.139 1.00 48.34 208 GLU A N 1
ATOM 1487 C CA . GLU A 1 208 ? 39.090 38.470 13.311 1.00 48.34 208 GLU A CA 1
ATOM 1488 C C . GLU A 1 208 ? 38.393 39.197 14.502 1.00 48.34 208 GLU A C 1
ATOM 1490 O O . GLU A 1 208 ? 37.428 39.920 14.232 1.00 48.34 208 GLU A O 1
ATOM 1495 N N . PRO A 1 209 ? 38.819 39.124 15.793 1.00 53.16 209 PRO A N 1
ATOM 1496 C CA . PRO A 1 209 ? 40.072 38.575 16.314 1.00 53.16 209 PRO A CA 1
ATOM 1497 C C . PRO A 1 209 ? 39.985 37.712 17.596 1.00 53.16 209 PRO A C 1
ATOM 1499 O O . PRO A 1 209 ? 39.093 37.790 18.440 1.00 53.16 209 PRO A O 1
ATOM 1502 N N . THR A 1 210 ? 41.069 36.964 17.766 1.00 37.81 210 THR A N 1
ATOM 1503 C CA . THR A 1 210 ? 41.652 36.379 18.977 1.00 37.81 210 THR A CA 1
ATOM 1504 C C . THR A 1 210 ? 41.661 37.324 20.188 1.00 37.81 210 THR A C 1
ATOM 1506 O O . THR A 1 210 ? 42.061 38.481 20.080 1.00 37.81 210 THR A O 1
ATOM 1509 N N . THR A 1 211 ? 41.339 36.819 21.386 1.00 37.25 211 THR A N 1
ATOM 1510 C CA . THR A 1 211 ? 41.776 37.446 22.647 1.00 37.25 211 THR A CA 1
ATOM 1511 C C . THR A 1 211 ? 42.360 36.410 23.603 1.00 37.25 211 THR A C 1
ATOM 1513 O O . THR A 1 211 ? 41.691 35.490 24.067 1.00 37.25 211 THR A O 1
ATOM 1516 N N . THR A 1 212 ? 43.643 36.618 23.878 1.00 35.69 212 THR A N 1
ATOM 1517 C CA . THR A 1 212 ? 44.526 35.951 24.835 1.00 35.69 212 THR A CA 1
ATOM 1518 C C . THR A 1 212 ? 44.339 36.541 26.236 1.00 35.69 212 THR A C 1
ATOM 1520 O O . THR A 1 212 ? 44.435 37.758 26.378 1.00 35.69 212 THR A O 1
ATOM 1523 N N . VAL A 1 213 ? 44.184 35.717 27.282 1.00 38.94 213 VAL A N 1
ATOM 1524 C CA . VAL A 1 213 ? 44.450 36.117 28.681 1.00 38.94 213 VAL A CA 1
ATOM 1525 C C . VAL A 1 213 ? 45.149 34.976 29.433 1.00 38.94 213 VAL A C 1
ATOM 1527 O O . VAL A 1 213 ? 44.758 33.816 29.341 1.00 38.94 213 VAL A O 1
ATOM 1530 N N . ALA A 1 214 ? 46.222 35.351 30.133 1.00 42.34 214 ALA A N 1
ATOM 1531 C CA . ALA A 1 214 ? 47.169 34.544 30.906 1.00 42.34 214 ALA A CA 1
ATOM 1532 C C . ALA A 1 214 ? 46.715 34.343 32.393 1.00 42.34 214 ALA A C 1
ATOM 1534 O O . ALA A 1 214 ? 45.657 34.857 32.755 1.00 42.34 214 ALA A O 1
ATOM 1535 N N . PRO A 1 215 ? 47.466 33.599 33.247 1.00 58.53 215 PRO A N 1
ATOM 1536 C CA . PRO A 1 215 ? 46.924 32.823 34.382 1.00 58.53 215 PRO A CA 1
ATOM 1537 C C . PRO A 1 215 ? 47.163 33.370 35.819 1.00 58.53 215 PRO A C 1
ATOM 1539 O O . PRO A 1 215 ? 47.903 34.334 36.009 1.00 58.53 215 PRO A O 1
ATOM 1542 N N . ASP A 1 216 ? 46.604 32.609 36.789 1.00 34.97 216 ASP A N 1
ATOM 1543 C CA . ASP A 1 216 ? 46.908 32.443 38.244 1.00 34.97 216 ASP A CA 1
ATOM 1544 C C . ASP A 1 216 ? 46.347 33.444 39.294 1.00 34.97 216 ASP A C 1
ATOM 1546 O O . ASP A 1 216 ? 46.054 34.583 38.932 1.00 34.97 216 ASP A O 1
ATOM 1550 N N . PRO A 1 217 ? 46.256 33.115 40.623 1.00 54.69 217 PRO A N 1
ATOM 1551 C CA . PRO A 1 217 ? 46.379 31.818 41.339 1.00 54.69 217 PRO A CA 1
ATOM 1552 C C . PRO A 1 217 ? 45.363 31.558 42.511 1.00 54.69 217 PRO A C 1
ATOM 1554 O O . PRO A 1 217 ? 44.659 32.445 42.981 1.00 54.69 217 PRO A O 1
ATOM 1557 N N . ALA A 1 218 ? 45.415 30.328 43.059 1.00 37.16 218 ALA A N 1
ATOM 1558 C CA . ALA A 1 218 ? 45.209 29.910 44.469 1.00 37.16 218 ALA A CA 1
ATOM 1559 C C . ALA A 1 218 ? 43.852 30.101 45.201 1.00 37.16 218 ALA A C 1
ATOM 1561 O O . ALA A 1 218 ? 43.551 31.191 45.672 1.00 37.16 218 ALA A O 1
ATOM 1562 N N . VAL A 1 219 ? 43.164 28.987 45.534 1.00 35.69 219 VAL A N 1
ATOM 1563 C CA . VAL A 1 219 ? 42.297 28.880 46.736 1.00 35.69 219 VAL A CA 1
ATOM 1564 C C . VAL A 1 219 ? 42.337 27.469 47.365 1.00 35.69 219 VAL A C 1
ATOM 1566 O O . VAL A 1 219 ? 41.771 26.513 46.851 1.00 35.69 219 VAL A O 1
ATOM 1569 N N . ILE A 1 220 ? 43.050 27.391 48.492 1.00 35.53 220 ILE A N 1
ATOM 1570 C CA . ILE A 1 220 ? 42.757 26.722 49.780 1.00 35.53 220 ILE A CA 1
ATOM 1571 C C . ILE A 1 220 ? 42.025 25.361 49.765 1.00 35.53 220 ILE A C 1
ATOM 1573 O O . ILE A 1 220 ? 40.806 25.260 49.650 1.00 35.53 220 ILE A O 1
ATOM 1577 N N . VAL A 1 221 ? 42.807 24.325 50.084 1.00 37.84 221 VAL A N 1
ATOM 1578 C CA . VAL A 1 221 ? 42.371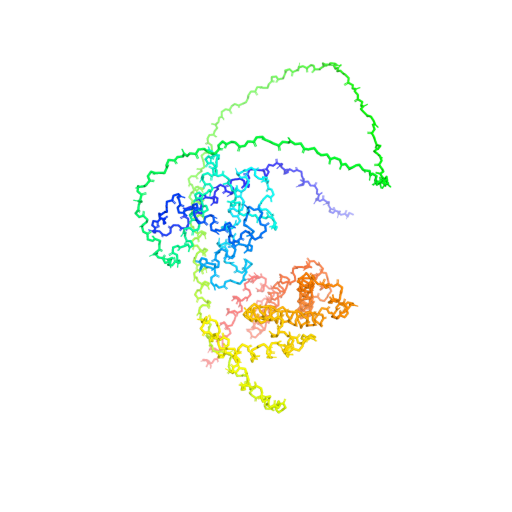 23.027 50.617 1.00 37.84 221 VAL A CA 1
ATOM 1579 C C . VAL A 1 221 ? 41.835 23.218 52.038 1.00 37.84 221 VAL A C 1
ATOM 1581 O O . VAL A 1 221 ? 42.569 23.672 52.915 1.00 37.84 221 VAL A O 1
ATOM 1584 N N . THR A 1 222 ? 40.587 22.815 52.287 1.00 35.47 222 THR A N 1
ATOM 1585 C CA . THR A 1 222 ? 40.056 22.658 53.650 1.00 35.47 222 THR A CA 1
ATOM 1586 C C . THR A 1 222 ? 39.624 21.209 53.830 1.00 35.47 222 THR A C 1
ATOM 1588 O O . THR A 1 222 ? 38.700 20.737 53.172 1.00 35.47 222 THR A O 1
ATOM 1591 N N . ALA A 1 223 ? 40.345 20.495 54.690 1.00 38.31 223 ALA A N 1
ATOM 1592 C CA . ALA A 1 223 ? 40.021 19.146 55.117 1.00 38.31 223 ALA A CA 1
ATOM 1593 C C . ALA A 1 223 ? 38.825 19.190 56.079 1.00 38.31 223 ALA A C 1
ATOM 1595 O O . ALA A 1 223 ? 38.883 19.872 57.101 1.00 38.31 223 ALA A O 1
ATOM 1596 N N . ALA A 1 224 ? 37.766 18.447 55.763 1.00 35.91 224 ALA A N 1
ATOM 1597 C CA . ALA A 1 224 ? 36.691 18.143 56.696 1.00 35.91 224 ALA A CA 1
ATOM 1598 C C . ALA A 1 224 ? 36.640 16.628 56.902 1.00 35.91 224 ALA A C 1
ATOM 1600 O O . ALA A 1 224 ? 36.206 15.864 56.042 1.00 35.91 224 ALA A O 1
ATOM 1601 N N . THR A 1 225 ? 37.143 16.227 58.062 1.00 40.53 225 THR A N 1
ATOM 1602 C CA . THR A 1 225 ? 36.948 14.934 58.707 1.00 40.53 225 THR A CA 1
ATOM 1603 C C . THR A 1 225 ? 35.451 14.682 58.889 1.00 40.53 225 THR A C 1
ATOM 1605 O O . THR A 1 225 ? 34.785 15.467 59.562 1.00 40.53 225 THR A O 1
ATOM 1608 N N . VAL A 1 226 ? 34.921 13.597 58.321 1.00 38.97 226 VAL A N 1
ATOM 1609 C CA . VAL A 1 226 ? 33.595 13.072 58.675 1.00 38.97 226 VAL A CA 1
ATOM 1610 C C . VAL A 1 226 ? 33.746 11.599 59.022 1.00 38.97 226 VAL A C 1
ATOM 1612 O O . VAL A 1 226 ? 34.203 10.784 58.221 1.00 38.97 226 VAL A O 1
ATOM 1615 N N . GLU A 1 227 ? 33.417 11.324 60.277 1.00 37.41 227 GLU A N 1
ATOM 1616 C CA . G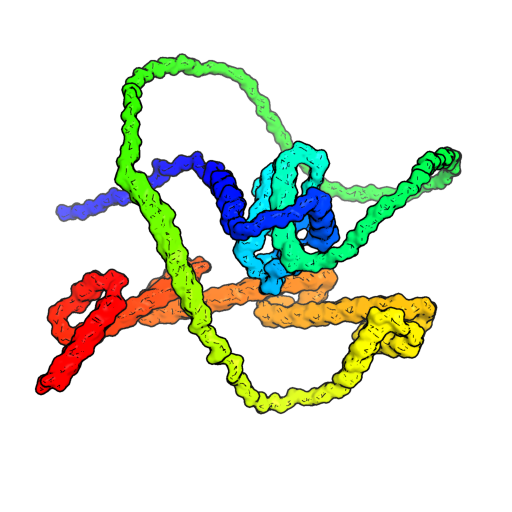LU A 1 227 ? 33.385 10.029 60.938 1.00 37.41 227 GLU A CA 1
ATOM 1617 C C . GLU A 1 227 ? 32.357 9.096 60.277 1.00 37.41 227 GLU A C 1
ATOM 1619 O O . GLU A 1 227 ? 31.326 9.534 59.764 1.00 37.41 227 GLU A O 1
ATOM 1624 N N . GLY A 1 228 ? 32.670 7.799 60.261 1.00 41.72 228 GLY A N 1
ATOM 1625 C CA . GLY A 1 228 ? 31.858 6.771 59.610 1.00 41.72 228 GLY A CA 1
ATOM 1626 C C . GLY A 1 228 ? 30.515 6.487 60.291 1.00 41.72 228 GLY A C 1
ATOM 1627 O O . GLY A 1 228 ? 30.255 6.921 61.413 1.00 41.72 228 GLY A O 1
ATOM 1628 N N . PRO A 1 229 ? 29.683 5.671 59.627 1.00 42.44 229 PRO A N 1
ATOM 1629 C CA . PRO A 1 229 ? 29.046 4.566 60.341 1.00 42.44 229 PRO A CA 1
ATOM 1630 C C . PRO A 1 229 ? 29.135 3.244 59.553 1.00 42.44 229 PRO A C 1
ATOM 1632 O O . PRO A 1 229 ? 29.027 3.217 58.332 1.00 42.44 229 PRO A O 1
ATOM 1635 N N . VAL A 1 230 ? 29.586 2.168 60.200 1.00 40.81 230 VAL A N 1
ATOM 1636 C CA . VAL A 1 230 ? 28.765 1.104 60.818 1.00 40.81 230 VAL A CA 1
ATOM 1637 C C . VAL A 1 230 ? 28.083 0.192 59.786 1.00 40.81 230 VAL A C 1
ATOM 1639 O O . VAL A 1 230 ? 27.078 0.535 59.181 1.00 40.81 230 VAL A O 1
ATOM 1642 N N . GLU A 1 231 ? 28.715 -0.977 59.650 1.00 39.50 231 GLU A N 1
ATOM 1643 C CA . GLU A 1 231 ? 28.204 -2.336 59.415 1.00 39.50 231 GLU A CA 1
ATOM 1644 C C . GLU A 1 231 ? 27.103 -2.592 58.370 1.00 39.50 231 GLU A C 1
ATOM 1646 O O . GLU A 1 231 ? 25.972 -2.121 58.432 1.00 39.50 231 GLU A O 1
ATOM 1651 N N . SER A 1 232 ? 27.457 -3.464 57.419 1.00 41.88 232 SER A N 1
ATOM 1652 C CA . SER A 1 232 ? 26.594 -3.952 56.355 1.00 41.88 232 SER A CA 1
ATOM 1653 C C . SER A 1 232 ? 25.629 -5.018 56.873 1.00 41.88 232 SER A C 1
ATOM 1655 O O . SER A 1 232 ? 26.032 -6.157 57.129 1.00 41.88 232 SER A O 1
ATOM 1657 N N . GLU A 1 233 ? 24.340 -4.705 56.925 1.00 39.38 233 GLU A N 1
ATOM 1658 C CA . GLU A 1 233 ? 23.311 -5.736 57.010 1.00 39.38 233 GLU A CA 1
ATOM 1659 C C . GLU A 1 233 ? 22.967 -6.249 55.607 1.00 39.38 233 GLU A C 1
ATOM 1661 O O . GLU A 1 233 ? 22.460 -5.534 54.739 1.00 39.38 233 GLU A O 1
ATOM 1666 N N . LYS A 1 234 ? 23.278 -7.530 55.384 1.00 45.00 234 LYS A N 1
ATOM 1667 C CA . LYS A 1 234 ? 22.838 -8.315 54.229 1.00 45.00 234 LYS A CA 1
ATOM 1668 C C . LYS A 1 234 ? 21.311 -8.386 54.238 1.00 45.00 234 LYS A C 1
ATOM 1670 O O . LYS A 1 234 ? 20.727 -9.231 54.912 1.00 45.00 234 LYS A O 1
ATOM 1675 N N . SER A 1 235 ? 20.670 -7.533 53.451 1.00 48.09 235 SER A N 1
ATOM 1676 C CA . SER A 1 235 ? 19.254 -7.646 53.111 1.00 48.09 235 SER A CA 1
ATOM 1677 C C . SER A 1 235 ? 19.068 -8.853 52.187 1.00 48.09 235 SER A C 1
ATOM 1679 O O . SER A 1 235 ? 19.134 -8.767 50.963 1.00 48.09 235 SER A O 1
ATOM 1681 N N . GLY A 1 236 ? 18.891 -10.024 52.800 1.00 48.28 236 GLY A N 1
ATOM 1682 C CA . GLY A 1 236 ? 18.476 -11.233 52.105 1.00 48.28 236 GLY A CA 1
ATOM 1683 C C . GLY A 1 236 ? 17.094 -11.012 51.506 1.00 48.28 236 GLY A C 1
ATOM 1684 O O . GLY A 1 236 ? 16.114 -10.859 52.235 1.00 48.28 236 GLY A O 1
ATOM 1685 N N . LEU A 1 237 ? 17.020 -10.984 50.175 1.00 54.16 237 LEU A N 1
ATOM 1686 C CA . LEU A 1 237 ? 15.757 -11.060 49.456 1.00 54.16 237 LEU A CA 1
ATOM 1687 C C . LEU A 1 237 ? 15.044 -12.328 49.945 1.00 54.16 237 LEU A C 1
ATOM 1689 O O . LEU A 1 237 ? 15.546 -13.435 49.755 1.00 54.16 237 LEU A O 1
ATOM 1693 N N . SER A 1 238 ? 13.917 -12.161 50.639 1.00 69.12 238 SER A N 1
ATOM 1694 C CA . SER A 1 238 ? 13.112 -13.277 51.136 1.00 69.12 238 SER A CA 1
ATOM 1695 C C . SER A 1 238 ? 12.872 -14.275 50.002 1.00 69.12 238 SER A C 1
ATOM 1697 O O . SER A 1 238 ? 12.443 -13.882 48.915 1.00 69.12 238 SER A O 1
ATOM 1699 N N . ASN A 1 239 ? 13.123 -15.565 50.256 1.00 69.81 239 ASN A N 1
ATOM 1700 C CA . ASN A 1 239 ? 12.904 -16.649 49.289 1.00 69.81 239 ASN A CA 1
ATOM 1701 C C . ASN A 1 239 ? 11.494 -16.604 48.669 1.00 69.81 239 ASN A C 1
ATOM 1703 O O . ASN A 1 239 ? 11.300 -17.039 47.539 1.00 69.81 239 ASN A O 1
ATOM 1707 N N . VAL A 1 240 ? 10.523 -16.016 49.373 1.00 69.06 240 VAL A N 1
ATOM 1708 C CA . VAL A 1 240 ? 9.159 -15.795 48.884 1.00 69.06 240 VAL A CA 1
ATOM 1709 C C . VAL A 1 240 ? 9.135 -14.837 47.684 1.00 69.06 240 VAL A C 1
ATOM 1711 O O . VAL A 1 240 ? 8.502 -15.139 46.677 1.00 69.06 240 VAL A O 1
ATOM 1714 N N . THR A 1 241 ? 9.872 -13.726 47.730 1.00 74.31 241 THR A N 1
ATOM 1715 C CA . THR A 1 241 ? 9.938 -12.742 46.634 1.00 74.31 241 THR A CA 1
ATOM 1716 C C . THR A 1 241 ? 10.600 -13.329 45.388 1.00 74.31 241 THR A C 1
ATOM 1718 O O . THR A 1 241 ? 10.157 -13.081 44.269 1.00 74.31 241 THR A O 1
ATOM 1721 N N . LEU A 1 242 ? 11.624 -14.162 45.577 1.00 78.25 242 LEU A N 1
ATOM 1722 C CA . LEU A 1 242 ? 12.338 -14.815 44.480 1.00 78.25 242 LEU A CA 1
ATOM 1723 C C . LEU A 1 242 ? 11.439 -15.843 43.765 1.00 78.25 242 LEU A C 1
ATOM 1725 O O . LEU A 1 242 ? 11.423 -15.900 42.537 1.00 78.25 242 LEU A O 1
ATOM 1729 N N . VAL A 1 243 ? 10.599 -16.570 44.512 1.00 82.06 243 VAL A N 1
ATOM 1730 C CA . VAL A 1 243 ? 9.589 -17.475 43.938 1.00 82.06 243 VAL A CA 1
ATOM 1731 C C . VAL A 1 243 ? 8.545 -16.710 43.120 1.00 82.06 243 VAL A C 1
ATOM 1733 O O . VAL A 1 243 ? 8.218 -17.153 42.024 1.00 82.06 243 VAL A O 1
ATOM 1736 N N . PHE A 1 244 ? 8.064 -15.547 43.575 1.00 78.19 244 PHE A N 1
ATOM 1737 C CA . PHE A 1 244 ? 7.099 -14.747 42.803 1.00 78.19 244 PHE A CA 1
ATOM 1738 C C . PHE A 1 244 ? 7.685 -14.177 41.505 1.00 78.19 244 PHE A C 1
ATOM 1740 O O . PHE A 1 244 ? 6.988 -14.147 40.491 1.00 78.19 244 PHE A O 1
ATOM 1747 N N . ILE A 1 245 ? 8.963 -13.783 41.505 1.00 81.25 245 ILE A N 1
ATOM 1748 C CA . ILE A 1 245 ? 9.649 -13.317 40.290 1.00 81.25 245 ILE A CA 1
ATOM 1749 C C . ILE A 1 245 ? 9.795 -14.467 39.286 1.00 81.25 245 ILE A C 1
ATOM 1751 O O . ILE A 1 245 ? 9.463 -14.301 38.114 1.00 81.25 245 ILE A O 1
ATOM 1755 N N . ILE A 1 246 ? 10.212 -15.655 39.740 1.00 81.94 246 ILE A N 1
ATOM 1756 C CA . ILE A 1 246 ? 10.317 -16.839 38.872 1.00 81.94 246 ILE A CA 1
ATOM 1757 C C . ILE A 1 246 ? 8.935 -17.252 38.344 1.00 81.94 246 ILE A C 1
ATOM 1759 O O . ILE A 1 246 ? 8.789 -17.546 37.159 1.00 81.94 246 ILE A O 1
ATOM 1763 N N . LEU A 1 247 ? 7.900 -17.219 39.188 1.00 85.38 247 LEU A N 1
ATOM 1764 C CA . LEU A 1 247 ? 6.537 -17.565 38.788 1.00 85.38 247 LEU A CA 1
ATOM 1765 C C . LEU A 1 247 ? 5.987 -16.577 37.743 1.00 85.38 247 LEU A C 1
ATOM 1767 O O . LEU A 1 247 ? 5.380 -16.998 36.760 1.00 85.38 247 LEU A O 1
ATOM 1771 N N . GLY A 1 248 ? 6.251 -15.277 37.907 1.00 83.69 248 GLY A N 1
ATOM 1772 C CA . GLY A 1 248 ? 5.886 -14.245 36.933 1.00 83.69 248 GLY A CA 1
ATOM 1773 C C . GLY A 1 248 ? 6.591 -14.423 35.586 1.00 83.69 248 GLY A C 1
ATOM 1774 O O . GLY A 1 248 ? 5.945 -14.337 34.543 1.00 83.69 248 GLY A O 1
ATOM 1775 N N . LEU A 1 249 ? 7.886 -14.756 35.600 1.00 85.31 249 LEU A N 1
ATOM 1776 C CA . LEU A 1 249 ? 8.677 -14.971 34.383 1.00 85.31 249 LEU A CA 1
ATOM 1777 C C . LEU A 1 249 ? 8.289 -16.238 33.608 1.00 85.31 249 LEU A C 1
ATOM 1779 O O . LEU A 1 249 ? 8.557 -16.306 32.414 1.00 85.31 249 LEU A O 1
ATOM 1783 N N . VAL A 1 250 ? 7.643 -17.222 34.239 1.00 86.88 250 VAL A N 1
ATOM 1784 C CA . VAL A 1 250 ? 7.218 -18.459 33.558 1.00 86.88 250 VAL A CA 1
ATOM 1785 C C . VAL A 1 250 ? 5.742 -18.415 33.160 1.00 86.88 250 VAL A C 1
ATOM 1787 O O . VAL A 1 250 ? 5.389 -18.796 32.041 1.00 86.88 250 VAL A O 1
ATOM 1790 N N . ILE A 1 251 ? 4.860 -17.931 34.039 1.00 85.56 251 ILE A N 1
ATOM 1791 C CA . ILE A 1 251 ? 3.411 -17.971 33.794 1.00 85.56 251 ILE A CA 1
ATOM 1792 C C . ILE A 1 251 ? 2.988 -16.922 32.762 1.00 85.56 251 ILE A C 1
ATOM 1794 O O . ILE A 1 251 ? 2.166 -17.230 31.897 1.00 85.56 251 ILE A O 1
ATOM 1798 N N . ILE A 1 252 ? 3.560 -15.713 32.801 1.00 83.12 252 ILE A N 1
ATOM 1799 C CA . ILE A 1 252 ? 3.155 -14.627 31.895 1.00 83.12 252 ILE A CA 1
ATOM 1800 C C . ILE A 1 252 ? 3.480 -14.975 30.428 1.00 83.12 252 ILE A C 1
ATOM 1802 O O . ILE A 1 252 ? 2.564 -14.912 29.605 1.00 83.12 252 ILE A O 1
ATOM 1806 N N . PRO A 1 253 ? 4.695 -15.441 30.064 1.00 83.06 253 PRO A N 1
ATOM 1807 C CA . PRO A 1 253 ? 4.975 -15.854 28.686 1.00 83.06 253 PRO A CA 1
ATOM 1808 C C . PRO A 1 253 ? 4.137 -17.057 28.241 1.00 83.06 253 PRO A C 1
ATOM 1810 O O . PRO A 1 253 ? 3.648 -17.083 27.113 1.00 83.06 253 PRO A O 1
ATOM 1813 N N . SER A 1 254 ? 3.895 -18.020 29.137 1.00 81.38 254 SER A N 1
ATOM 1814 C CA . SER A 1 254 ? 3.070 -19.198 28.836 1.00 81.38 254 SER A CA 1
ATOM 1815 C C . SER A 1 254 ? 1.620 -18.817 28.510 1.00 81.38 254 SER A C 1
ATOM 1817 O O . SER A 1 254 ? 1.033 -19.348 27.565 1.00 81.38 254 SER A O 1
ATOM 1819 N N . ALA A 1 255 ? 1.050 -17.852 29.240 1.00 82.62 255 ALA A N 1
ATOM 1820 C CA . ALA A 1 255 ? -0.287 -17.325 28.974 1.00 82.62 255 ALA A CA 1
ATOM 1821 C C . ALA A 1 255 ? -0.357 -16.557 27.641 1.00 82.62 255 ALA A C 1
ATOM 1823 O O . ALA A 1 255 ? -1.336 -16.698 26.906 1.00 82.62 255 ALA A O 1
ATOM 1824 N N . ILE A 1 256 ? 0.693 -15.804 27.289 1.00 85.50 256 ILE A N 1
ATOM 1825 C CA . ILE A 1 256 ? 0.790 -15.093 26.003 1.00 85.50 256 ILE A CA 1
ATOM 1826 C C . ILE A 1 256 ? 0.841 -16.089 24.835 1.00 85.50 256 ILE A C 1
ATOM 1828 O O . ILE A 1 256 ? 0.093 -15.934 23.869 1.00 85.50 256 ILE A O 1
ATOM 1832 N N . VAL A 1 257 ? 1.643 -17.155 24.935 1.00 86.25 257 VAL A N 1
ATOM 1833 C CA . VAL A 1 257 ? 1.719 -18.214 23.910 1.00 86.25 257 VAL A CA 1
ATOM 1834 C C . VAL A 1 257 ? 0.384 -18.961 23.776 1.00 86.25 257 VAL A C 1
ATOM 1836 O O . VAL A 1 257 ? -0.077 -19.230 22.662 1.00 86.25 257 VAL A O 1
ATOM 1839 N N . ALA A 1 258 ? -0.298 -19.247 24.889 1.00 83.75 258 ALA A N 1
ATOM 1840 C CA . ALA A 1 258 ? -1.627 -19.863 24.873 1.00 83.75 258 ALA A CA 1
ATOM 1841 C C . ALA A 1 258 ? -2.691 -18.955 24.219 1.00 83.75 258 ALA A C 1
ATOM 1843 O O . ALA A 1 258 ? -3.527 -19.426 23.444 1.00 83.75 258 ALA A O 1
ATOM 1844 N N . ALA A 1 259 ? -2.640 -17.642 24.465 1.00 81.81 259 ALA A N 1
ATOM 1845 C CA . ALA A 1 259 ? -3.519 -16.675 23.809 1.00 81.81 259 ALA A CA 1
ATOM 1846 C C . ALA A 1 259 ? -3.235 -16.579 22.298 1.00 81.81 259 ALA A C 1
ATOM 1848 O O . ALA A 1 259 ? -4.170 -16.586 21.493 1.00 81.81 259 ALA A O 1
ATOM 1849 N N . PHE A 1 260 ? -1.959 -16.581 21.897 1.00 78.94 260 PHE A N 1
ATOM 1850 C CA . PHE A 1 260 ? -1.546 -16.521 20.491 1.00 78.94 260 PHE A CA 1
ATOM 1851 C C . PHE A 1 260 ? -1.939 -17.771 19.693 1.00 78.94 260 PHE A C 1
ATOM 1853 O O . PHE A 1 260 ? -2.418 -17.671 18.561 1.00 78.94 260 PHE A O 1
ATOM 1860 N N . THR A 1 261 ? -1.792 -18.958 20.283 1.00 79.69 261 THR A N 1
ATOM 1861 C CA . THR A 1 261 ? -2.187 -20.223 19.638 1.00 79.69 261 THR A CA 1
ATOM 1862 C C . THR A 1 261 ? -3.704 -20.330 19.465 1.00 79.69 261 THR A C 1
ATOM 1864 O O . THR A 1 261 ? -4.174 -20.806 18.428 1.00 79.69 261 THR A O 1
ATOM 1867 N N . LYS A 1 262 ? -4.488 -19.817 20.423 1.00 77.69 262 LYS A N 1
ATOM 1868 C CA . LYS A 1 262 ? -5.951 -19.727 20.307 1.00 77.69 262 LYS A CA 1
ATOM 1869 C C . LYS A 1 262 ? -6.382 -18.705 19.248 1.00 77.69 262 LYS A C 1
ATOM 1871 O O . LYS A 1 262 ? -7.280 -19.001 18.464 1.00 77.69 262 LYS A O 1
ATOM 1876 N N . TYR A 1 263 ? -5.701 -17.558 19.172 1.00 74.81 263 TYR A N 1
ATOM 1877 C CA . TYR A 1 263 ? -5.945 -16.524 18.161 1.00 74.81 263 TYR A CA 1
ATOM 1878 C C . TYR A 1 263 ? -5.669 -17.018 16.729 1.00 74.81 263 TYR A C 1
ATOM 1880 O O . TYR A 1 263 ? -6.467 -16.761 15.824 1.00 74.81 263 TYR A O 1
ATOM 1888 N N . ARG A 1 264 ? -4.591 -17.792 16.517 1.00 74.69 264 ARG A N 1
ATOM 1889 C CA . ARG A 1 264 ? -4.290 -18.412 15.211 1.00 74.69 264 ARG A CA 1
ATOM 1890 C C . ARG A 1 264 ? -5.381 -19.388 14.764 1.00 74.69 264 ARG A C 1
ATOM 1892 O O . ARG A 1 264 ? -5.860 -19.273 13.640 1.00 74.69 264 ARG A O 1
ATOM 1899 N N . LYS A 1 265 ? -5.859 -20.267 15.655 1.00 67.06 265 LYS A N 1
ATOM 1900 C CA . LYS A 1 265 ? -6.928 -21.232 15.326 1.00 67.06 265 LYS A CA 1
ATOM 1901 C C . LYS A 1 265 ? -8.238 -20.577 14.880 1.00 67.06 265 LYS A C 1
ATOM 1903 O O . LYS A 1 265 ? -8.961 -21.160 14.083 1.00 67.06 265 LYS A O 1
ATOM 1908 N N . THR A 1 266 ? -8.548 -19.373 15.359 1.00 63.56 266 THR A N 1
ATOM 1909 C CA . THR A 1 266 ? -9.767 -18.654 14.956 1.00 63.56 266 THR A CA 1
ATOM 1910 C C . THR A 1 266 ? -9.675 -17.952 13.599 1.00 63.56 266 THR A C 1
ATOM 1912 O O . THR A 1 266 ? -10.714 -17.586 13.055 1.00 63.56 266 THR A O 1
ATOM 1915 N N . LYS A 1 267 ? -8.477 -17.771 13.021 1.00 57.06 267 LYS A N 1
ATOM 1916 C CA . LYS A 1 267 ? -8.329 -17.160 11.686 1.00 57.06 267 LYS A CA 1
ATOM 1917 C C . LYS A 1 267 ? -8.349 -18.164 10.529 1.00 57.06 267 LYS A C 1
ATOM 1919 O O . LYS A 1 267 ? -8.733 -17.765 9.435 1.00 57.06 267 LYS A O 1
ATOM 1924 N N . ASP A 1 268 ? -8.058 -19.441 10.774 1.00 49.31 268 ASP A N 1
ATOM 1925 C CA . ASP A 1 268 ? -8.065 -20.478 9.725 1.00 49.31 268 ASP A CA 1
ATOM 1926 C C . ASP A 1 268 ? -9.464 -20.999 9.345 1.00 49.31 268 ASP A C 1
ATOM 1928 O O . ASP A 1 268 ? -9.604 -21.758 8.389 1.00 49.31 268 ASP A O 1
ATOM 1932 N N . VAL A 1 269 ? -10.528 -20.574 10.038 1.00 48.53 269 VAL A N 1
ATOM 1933 C CA . VAL A 1 269 ? -11.908 -21.037 9.782 1.00 48.53 269 VAL A CA 1
ATOM 1934 C C . VAL A 1 269 ? -12.797 -19.905 9.258 1.00 48.53 269 VAL A C 1
ATOM 1936 O O . VAL A 1 269 ? -13.913 -19.699 9.729 1.00 48.53 269 VAL A O 1
ATOM 1939 N N . ARG A 1 270 ? -12.320 -19.145 8.262 1.00 42.94 270 ARG A N 1
ATOM 1940 C CA . ARG A 1 270 ? -13.206 -18.310 7.434 1.00 42.94 270 ARG A CA 1
ATOM 1941 C C . ARG A 1 270 ? -13.329 -18.942 6.035 1.00 42.94 270 ARG A C 1
ATOM 1943 O O . ARG A 1 270 ? -12.318 -19.072 5.348 1.00 42.94 270 ARG A O 1
ATOM 1950 N N . PRO A 1 271 ? -14.528 -19.393 5.618 1.00 43.47 271 PRO A N 1
ATOM 1951 C CA . PRO A 1 271 ? -14.701 -20.162 4.390 1.00 43.47 271 PRO A CA 1
ATOM 1952 C C . PRO A 1 271 ? -14.462 -19.310 3.135 1.00 43.47 271 PRO A C 1
ATOM 1954 O O . PRO A 1 271 ? -15.012 -18.220 2.989 1.00 43.47 271 PRO A O 1
ATOM 1957 N N . ARG A 1 272 ? -13.676 -19.863 2.203 1.00 45.47 272 ARG A N 1
ATOM 1958 C CA . ARG A 1 272 ? -13.392 -19.378 0.836 1.00 45.47 272 ARG A CA 1
ATOM 1959 C C . ARG A 1 272 ? -14.615 -19.416 -0.112 1.00 45.47 272 ARG A C 1
ATOM 1961 O O . ARG A 1 272 ? -14.487 -19.810 -1.265 1.00 45.47 272 ARG A O 1
ATOM 1968 N N . GLN A 1 273 ? -15.810 -19.033 0.329 1.00 41.75 273 GLN A N 1
ATOM 1969 C CA . GLN A 1 273 ? -17.008 -19.032 -0.525 1.00 41.75 273 GLN A CA 1
ATOM 1970 C C . GLN A 1 273 ? -17.884 -17.802 -0.270 1.00 41.75 273 GLN A C 1
ATOM 1972 O O . GLN A 1 273 ? -18.873 -17.892 0.445 1.00 41.75 273 GLN A O 1
ATOM 1977 N N . ALA A 1 274 ? -17.520 -16.660 -0.862 1.00 42.53 274 ALA A N 1
ATOM 1978 C CA . ALA A 1 274 ? -18.450 -15.572 -1.200 1.00 42.53 274 ALA A CA 1
ATOM 1979 C C . ALA A 1 274 ? -17.752 -14.479 -2.040 1.00 42.53 274 ALA A C 1
ATOM 1981 O O . ALA A 1 274 ? -17.593 -13.353 -1.583 1.00 42.53 274 ALA A O 1
ATOM 1982 N N . SER A 1 275 ? -17.328 -14.795 -3.268 1.00 39.69 275 SER A N 1
ATOM 1983 C CA . SER A 1 275 ? -17.077 -13.772 -4.303 1.00 39.69 275 SER A CA 1
ATOM 1984 C C . SER A 1 275 ? -17.054 -14.393 -5.706 1.00 39.69 275 SER A C 1
ATOM 1986 O O . SER A 1 275 ? -16.046 -14.372 -6.402 1.00 39.69 275 SER A O 1
ATOM 1988 N N . LEU A 1 276 ? -18.174 -14.992 -6.112 1.00 43.22 276 LEU A N 1
ATOM 1989 C CA . LEU A 1 276 ? -18.484 -15.303 -7.511 1.00 43.22 276 LEU A CA 1
ATOM 1990 C C . LEU A 1 276 ? -19.994 -15.117 -7.698 1.00 43.22 276 LEU A C 1
ATOM 1992 O O . LEU A 1 276 ? -20.780 -16.048 -7.575 1.00 43.22 276 LEU A O 1
ATOM 1996 N N . SER A 1 277 ? -20.402 -13.863 -7.884 1.00 39.88 277 SER A N 1
ATOM 1997 C CA . SER A 1 277 ? -21.649 -13.493 -8.567 1.00 39.88 277 SER A CA 1
ATOM 1998 C C . SER A 1 277 ? -21.595 -12.015 -8.964 1.00 39.88 277 SER A C 1
ATOM 2000 O O . SER A 1 277 ? -22.367 -11.186 -8.492 1.00 39.88 277 SER A O 1
ATOM 2002 N N . ILE A 1 278 ? -20.655 -11.669 -9.847 1.00 35.66 278 ILE A N 1
ATOM 2003 C CA . ILE A 1 278 ? -20.834 -10.474 -10.674 1.00 35.66 278 ILE A CA 1
ATOM 2004 C C . ILE A 1 278 ? -21.764 -10.910 -11.802 1.00 35.66 278 ILE A C 1
ATOM 2006 O O . ILE A 1 278 ? -21.433 -11.789 -12.597 1.00 35.66 278 ILE A O 1
ATOM 2010 N N . LYS A 1 279 ? -22.980 -10.367 -11.772 1.00 34.72 279 LYS A N 1
ATOM 2011 C CA . LYS A 1 279 ? -23.980 -10.520 -12.823 1.00 34.72 279 LYS A CA 1
ATOM 2012 C C . LYS A 1 279 ? -23.391 -9.983 -14.124 1.00 34.72 279 LYS A C 1
ATOM 2014 O O . LYS A 1 279 ? -22.937 -8.843 -14.154 1.00 34.72 279 LYS A O 1
ATOM 2019 N N . ALA A 1 280 ? -23.428 -10.810 -15.163 1.00 37.62 280 ALA A N 1
ATOM 2020 C CA . ALA A 1 280 ? -23.327 -10.365 -16.540 1.00 37.62 280 ALA A CA 1
ATOM 2021 C C . ALA A 1 280 ? -24.457 -9.353 -16.785 1.00 37.62 280 ALA A C 1
ATOM 2023 O O . ALA A 1 280 ? -25.635 -9.701 -16.689 1.00 37.62 280 ALA A O 1
ATOM 2024 N N . GLY A 1 281 ? -24.075 -8.091 -16.954 1.00 30.70 281 GLY A N 1
ATOM 2025 C CA . GLY A 1 281 ? -24.913 -7.055 -17.533 1.00 30.70 281 GLY A CA 1
ATOM 2026 C C . GLY A 1 281 ? -24.496 -6.925 -18.986 1.00 30.70 281 GLY A C 1
ATOM 2027 O O . GLY A 1 281 ? -23.350 -6.573 -19.261 1.00 30.70 281 GLY A O 1
ATOM 2028 N N . ASP A 1 282 ? -25.408 -7.301 -19.870 1.00 41.50 282 ASP A N 1
ATOM 2029 C CA . ASP A 1 282 ? -25.318 -7.106 -21.306 1.00 41.50 282 ASP A CA 1
ATOM 2030 C C . ASP A 1 282 ? -25.531 -5.616 -21.607 1.00 41.50 282 ASP A C 1
ATOM 2032 O O . ASP A 1 282 ? -26.613 -5.108 -21.348 1.00 41.50 282 ASP A O 1
ATOM 2036 N N . ASP A 1 283 ? -24.499 -4.947 -22.117 1.00 32.47 283 ASP A N 1
ATOM 2037 C CA . ASP A 1 283 ? -24.544 -3.695 -22.889 1.00 32.47 283 ASP A CA 1
ATOM 2038 C C . ASP A 1 283 ? -23.252 -3.726 -23.734 1.00 32.47 283 ASP A C 1
ATOM 2040 O O . ASP A 1 283 ? -22.149 -3.528 -23.230 1.00 32.47 283 ASP A O 1
ATOM 2044 N N . GLU A 1 284 ? -23.258 -4.381 -24.897 1.00 48.16 284 GLU A N 1
ATOM 2045 C CA . GLU A 1 284 ? -23.531 -3.777 -26.210 1.00 48.16 284 GLU A CA 1
ATOM 2046 C C . GLU A 1 284 ? -22.689 -2.504 -26.454 1.00 48.16 284 GLU A C 1
ATOM 2048 O O . GLU A 1 284 ? -22.859 -1.503 -25.766 1.00 48.16 284 GLU A O 1
ATOM 2053 N N . TRP A 1 285 ? -21.801 -2.595 -27.462 1.00 41.97 285 TRP A N 1
ATOM 2054 C CA . TRP A 1 285 ? -20.814 -1.630 -28.004 1.00 41.97 285 TRP A CA 1
ATOM 2055 C C . TRP A 1 285 ? -19.329 -1.950 -27.733 1.00 41.97 285 TRP A C 1
ATOM 2057 O O . TRP A 1 285 ? -18.616 -1.230 -27.040 1.00 41.97 285 TRP A O 1
ATOM 2067 N N . TYR A 1 286 ? -18.832 -3.002 -28.394 1.00 34.00 286 TYR A N 1
ATOM 2068 C CA . TYR A 1 286 ? -17.421 -3.125 -28.778 1.00 34.00 286 TYR A CA 1
ATOM 2069 C C . TYR A 1 286 ? -17.354 -3.780 -30.165 1.00 34.00 286 TYR A C 1
ATOM 2071 O O . TYR A 1 286 ? -17.751 -4.935 -30.328 1.00 34.00 286 TYR A O 1
ATOM 2079 N N . GLU A 1 287 ? -16.917 -3.033 -31.181 1.00 37.31 287 GLU A N 1
ATOM 2080 C CA . GLU A 1 287 ? -16.640 -3.607 -32.501 1.00 37.31 287 GLU A CA 1
ATOM 2081 C C . GLU A 1 287 ? -15.385 -4.496 -32.421 1.00 37.31 287 GLU A C 1
ATOM 2083 O O . GLU A 1 287 ? -14.404 -4.121 -31.773 1.00 37.31 287 GLU A O 1
ATOM 2088 N N . PRO A 1 288 ? -15.380 -5.685 -33.047 1.00 36.53 288 PRO A N 1
ATOM 2089 C CA . PRO A 1 288 ? -14.227 -6.567 -33.016 1.00 36.53 288 PRO A CA 1
ATOM 2090 C C . PRO A 1 288 ? -13.121 -5.982 -33.898 1.00 36.53 288 PRO A C 1
ATOM 2092 O O . PRO A 1 288 ? -13.242 -5.931 -35.119 1.00 36.53 288 PRO A O 1
ATOM 2095 N N . VAL A 1 289 ? -12.024 -5.554 -33.274 1.00 41.88 289 VAL A N 1
ATOM 2096 C CA . VAL A 1 289 ? -10.818 -5.129 -33.987 1.00 41.88 289 VAL A CA 1
ATOM 2097 C C . VAL A 1 289 ? -10.219 -6.343 -34.702 1.00 41.88 289 VAL A C 1
ATOM 2099 O O . VAL A 1 289 ? -9.778 -7.307 -34.078 1.00 41.88 289 VAL A O 1
ATOM 2102 N N . GLU A 1 290 ? -10.173 -6.278 -36.028 1.00 46.38 290 GLU A N 1
ATOM 2103 C CA . GLU A 1 290 ? -9.712 -7.319 -36.959 1.00 46.38 290 GLU A CA 1
ATOM 2104 C C . GLU A 1 290 ? -8.183 -7.599 -36.897 1.00 46.38 290 GLU A C 1
ATOM 2106 O O . GLU A 1 290 ? -7.642 -8.345 -37.711 1.00 46.38 290 GLU A O 1
ATOM 2111 N N . ASN A 1 291 ? -7.474 -7.069 -35.889 1.00 44.84 291 ASN A N 1
ATOM 2112 C CA . ASN A 1 291 ? -6.008 -7.105 -35.761 1.00 44.84 291 ASN A CA 1
ATOM 2113 C C . ASN A 1 291 ? -5.442 -8.285 -34.943 1.00 44.84 291 ASN A C 1
ATOM 2115 O O . ASN A 1 291 ? -4.236 -8.362 -34.728 1.00 44.84 291 ASN A O 1
ATOM 2119 N N . GLN A 1 292 ? -6.249 -9.256 -34.503 1.00 46.97 292 GLN A N 1
ATOM 2120 C CA . GLN A 1 292 ? -5.714 -10.413 -33.756 1.00 46.97 292 GLN A CA 1
ATOM 2121 C C . GLN A 1 292 ? -4.883 -11.388 -34.611 1.00 46.97 292 GLN A C 1
ATOM 2123 O O . GLN A 1 292 ? -4.068 -12.135 -34.072 1.00 46.97 292 GLN A O 1
ATOM 2128 N N . LYS A 1 293 ? -5.046 -11.386 -35.942 1.00 51.34 293 LYS A N 1
ATOM 2129 C CA . LYS A 1 293 ? -4.252 -12.249 -36.836 1.00 51.34 293 LYS A CA 1
ATOM 2130 C C . LYS A 1 293 ? -2.830 -11.735 -37.083 1.00 51.34 293 LYS A C 1
ATOM 2132 O O . LYS A 1 293 ? -1.966 -12.557 -37.371 1.00 51.34 293 LYS A O 1
ATOM 2137 N N . SER A 1 294 ? -2.574 -10.429 -36.964 1.00 53.22 294 SER A N 1
ATOM 2138 C CA . SER A 1 294 ? -1.226 -9.872 -37.151 1.00 53.22 294 SER A CA 1
ATOM 2139 C C . SER A 1 294 ? -0.339 -10.078 -35.920 1.00 53.22 294 SER A C 1
ATOM 2141 O O . SER A 1 294 ? 0.827 -10.419 -36.090 1.00 53.22 294 SER A O 1
ATOM 2143 N N . LEU A 1 295 ? -0.896 -10.005 -34.701 1.00 53.38 295 LEU A N 1
ATOM 2144 C CA . LEU A 1 295 ? -0.150 -10.253 -33.455 1.00 53.38 295 LEU A CA 1
ATOM 2145 C C . LEU A 1 295 ? 0.372 -11.695 -33.332 1.00 53.38 295 LEU A C 1
ATOM 2147 O O . LEU A 1 295 ? 1.522 -11.919 -32.967 1.00 53.38 295 LEU A O 1
ATOM 2151 N N . ALA A 1 296 ? -0.438 -12.691 -33.704 1.00 59.28 296 ALA A N 1
ATOM 2152 C CA . ALA A 1 296 ? 0.005 -14.088 -33.674 1.00 59.28 296 ALA A CA 1
ATOM 2153 C C . ALA A 1 296 ? 1.117 -14.379 -34.704 1.00 59.28 296 ALA A C 1
ATOM 2155 O O . ALA A 1 296 ? 1.947 -15.264 -34.490 1.00 59.28 296 ALA A O 1
ATOM 2156 N N . ALA A 1 297 ? 1.142 -13.639 -35.818 1.00 60.81 297 ALA A N 1
ATOM 2157 C CA . ALA A 1 297 ? 2.190 -13.744 -36.827 1.00 60.81 297 ALA A CA 1
ATOM 2158 C C . ALA A 1 297 ? 3.485 -13.047 -36.377 1.00 60.81 297 ALA A C 1
ATOM 2160 O O . ALA A 1 297 ? 4.563 -13.609 -36.564 1.00 60.81 297 ALA A O 1
ATOM 2161 N N . SER A 1 298 ? 3.395 -11.881 -35.726 1.00 62.19 298 SER A N 1
ATOM 2162 C CA . SER A 1 298 ? 4.565 -11.190 -35.174 1.00 62.19 298 SER A CA 1
ATOM 2163 C C . SER A 1 298 ? 5.214 -11.970 -34.028 1.00 62.19 298 SER A C 1
ATOM 2165 O O . SER A 1 298 ? 6.436 -12.088 -34.003 1.00 62.19 298 SER A O 1
ATOM 2167 N N . ASP A 1 299 ? 4.430 -12.586 -33.138 1.00 68.44 299 ASP A N 1
ATOM 2168 C CA . ASP A 1 299 ? 4.966 -13.360 -32.006 1.00 68.44 299 ASP A CA 1
ATOM 2169 C C . ASP A 1 299 ? 5.730 -14.613 -32.467 1.00 68.44 299 ASP A C 1
ATOM 2171 O O . ASP A 1 299 ? 6.787 -14.947 -31.923 1.00 68.44 299 ASP A O 1
ATOM 2175 N N . ALA A 1 300 ? 5.241 -15.284 -33.516 1.00 69.69 300 ALA A N 1
ATOM 2176 C CA . ALA A 1 300 ? 5.920 -16.432 -34.114 1.00 69.69 300 ALA A CA 1
ATOM 2177 C C . ALA A 1 300 ? 7.251 -16.041 -34.786 1.00 69.69 300 ALA A C 1
ATOM 2179 O O . ALA A 1 300 ? 8.229 -16.786 -34.697 1.00 69.69 300 ALA A O 1
ATOM 2180 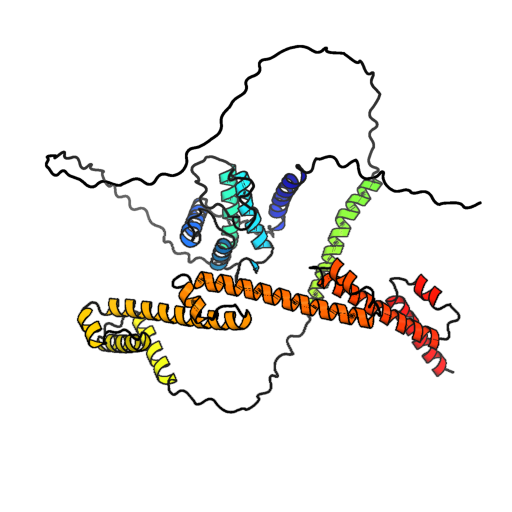N N . ILE A 1 301 ? 7.307 -14.864 -35.419 1.00 65.44 301 ILE A N 1
ATOM 2181 C CA . ILE A 1 301 ? 8.528 -14.322 -36.033 1.00 65.44 301 ILE A CA 1
ATOM 2182 C C . ILE A 1 301 ? 9.540 -13.921 -34.951 1.00 65.44 301 ILE A C 1
ATOM 2184 O O . ILE A 1 301 ? 10.705 -14.306 -35.033 1.00 65.44 301 ILE A O 1
ATOM 2188 N N . VAL A 1 302 ? 9.106 -13.231 -33.890 1.00 65.94 302 VAL A N 1
ATOM 2189 C CA . VAL A 1 302 ? 9.983 -12.825 -32.776 1.00 65.94 302 VAL A CA 1
ATOM 2190 C C . VAL A 1 302 ? 10.591 -14.043 -32.073 1.00 65.94 302 VAL A C 1
ATOM 2192 O O . VAL A 1 302 ? 11.792 -14.048 -31.789 1.00 65.94 302 VAL A O 1
ATOM 2195 N N . ALA A 1 303 ? 9.807 -15.104 -31.854 1.00 70.12 303 ALA A N 1
ATOM 2196 C CA . ALA A 1 303 ? 10.295 -16.353 -31.270 1.00 70.12 303 ALA A CA 1
ATOM 2197 C C . ALA A 1 303 ? 11.352 -17.052 -32.149 1.00 70.12 303 ALA A C 1
ATOM 2199 O O . ALA A 1 303 ? 12.362 -17.525 -31.627 1.00 70.12 303 ALA A O 1
ATOM 2200 N N . ALA A 1 304 ? 11.161 -17.072 -33.473 1.00 64.12 304 ALA A N 1
ATOM 2201 C CA . ALA A 1 304 ? 12.133 -17.631 -34.415 1.00 64.12 304 ALA A CA 1
ATOM 2202 C C . ALA A 1 304 ? 13.421 -16.790 -34.494 1.00 64.12 304 ALA A C 1
ATOM 2204 O O . ALA A 1 304 ? 14.520 -17.333 -34.572 1.00 64.12 304 ALA A O 1
ATOM 2205 N N . VAL A 1 305 ? 13.329 -15.458 -34.421 1.00 60.56 305 VAL A N 1
ATOM 2206 C CA . VAL A 1 305 ? 14.524 -14.596 -34.444 1.00 60.56 305 VAL A CA 1
ATOM 2207 C C . VAL A 1 305 ? 15.329 -14.710 -33.141 1.00 60.56 305 VAL A C 1
ATOM 2209 O O . VAL A 1 305 ? 16.559 -14.670 -33.173 1.00 60.56 305 VAL A O 1
ATOM 2212 N N . MET A 1 306 ? 14.668 -14.908 -31.996 1.00 66.00 306 MET A N 1
ATOM 2213 C CA . MET A 1 306 ? 15.334 -15.141 -30.704 1.00 66.00 306 MET A CA 1
ATOM 2214 C C . MET A 1 306 ? 16.129 -16.458 -30.661 1.00 66.00 306 MET A C 1
ATOM 2216 O O . MET A 1 306 ? 17.089 -16.551 -29.898 1.00 66.00 306 MET A O 1
ATOM 2220 N N . SER A 1 307 ? 15.800 -17.451 -31.499 1.00 74.06 307 SER A N 1
ATOM 2221 C CA . SER A 1 307 ? 16.559 -18.708 -31.595 1.00 74.06 307 SER A CA 1
ATOM 2222 C C . SER A 1 307 ? 17.818 -18.618 -32.470 1.00 74.06 307 SER A C 1
ATOM 2224 O O . SER A 1 307 ? 18.523 -19.612 -32.620 1.00 74.06 307 SER A O 1
ATOM 2226 N N . GLY A 1 308 ? 18.136 -17.441 -33.027 1.00 61.78 308 GLY A N 1
ATOM 2227 C CA . GLY A 1 308 ? 19.395 -17.184 -33.738 1.00 61.78 308 GLY A CA 1
ATOM 2228 C C . GLY A 1 308 ? 19.510 -17.816 -35.131 1.00 61.78 308 GLY A C 1
ATOM 2229 O O . GLY A 1 308 ? 20.583 -17.760 -35.727 1.00 61.78 308 GLY A O 1
ATOM 2230 N N . GLU A 1 309 ? 18.430 -18.396 -35.668 1.00 61.94 309 GLU A N 1
ATOM 2231 C CA . GLU A 1 309 ? 18.449 -19.156 -36.932 1.00 61.94 309 GLU A CA 1
ATOM 2232 C C . GLU A 1 309 ? 17.856 -18.389 -38.132 1.00 61.94 309 GLU A C 1
ATOM 2234 O O . GLU A 1 309 ? 17.797 -18.901 -39.247 1.00 61.94 309 GLU A O 1
ATOM 2239 N N . VAL A 1 310 ? 17.439 -17.133 -37.950 1.00 59.34 310 VAL A N 1
ATOM 2240 C CA . VAL A 1 310 ? 16.774 -16.363 -39.013 1.00 59.34 310 VAL A CA 1
ATOM 2241 C C . VAL A 1 310 ? 17.785 -15.466 -39.723 1.00 59.34 310 VAL A C 1
ATOM 2243 O O . VAL A 1 310 ? 17.957 -14.300 -39.391 1.00 59.34 310 VAL A O 1
ATOM 2246 N N . SER A 1 311 ? 18.474 -16.039 -40.710 1.00 78.56 311 SER A N 1
ATOM 2247 C CA . SER A 1 311 ? 19.261 -15.290 -41.707 1.00 78.56 311 SER A CA 1
ATOM 2248 C C . SER A 1 311 ? 18.488 -15.064 -43.011 1.00 78.56 311 SER A C 1
ATOM 2250 O O . SER A 1 311 ? 19.088 -14.684 -44.014 1.00 78.56 311 SER A O 1
ATOM 2252 N N . ASP A 1 312 ? 17.181 -15.347 -43.034 1.00 90.88 312 ASP A N 1
ATOM 2253 C CA . ASP A 1 312 ? 16.367 -15.139 -44.230 1.00 90.88 312 ASP A CA 1
ATOM 2254 C C . ASP A 1 312 ? 16.106 -13.631 -44.419 1.00 90.88 312 ASP A C 1
ATOM 2256 O O . ASP A 1 312 ? 15.410 -13.024 -43.595 1.00 90.88 312 ASP A O 1
ATOM 2260 N N . PRO A 1 313 ? 16.652 -13.004 -45.480 1.00 91.00 313 PRO A N 1
ATOM 2261 C CA . PRO A 1 313 ? 16.491 -11.574 -45.724 1.00 91.00 313 PRO A CA 1
ATOM 2262 C C . PRO A 1 313 ? 15.022 -11.155 -45.860 1.00 91.00 313 PRO A C 1
ATOM 2264 O O . PRO A 1 313 ? 14.691 -10.025 -45.508 1.00 91.00 313 PRO A O 1
ATOM 2267 N N . ALA A 1 314 ? 14.133 -12.052 -46.302 1.00 93.31 314 ALA A N 1
ATOM 2268 C CA . ALA A 1 314 ? 12.709 -11.745 -46.425 1.00 93.31 314 ALA A CA 1
ATOM 2269 C C . ALA A 1 314 ? 12.032 -11.542 -45.057 1.00 93.31 314 ALA A C 1
ATOM 2271 O O . ALA A 1 314 ? 11.171 -10.676 -44.917 1.00 93.31 314 ALA A O 1
ATOM 2272 N N . VAL A 1 315 ? 12.435 -12.307 -44.035 1.00 92.44 315 VAL A N 1
ATOM 2273 C CA . VAL A 1 315 ? 11.883 -12.176 -42.674 1.00 92.44 315 VAL A CA 1
ATOM 2274 C C . VAL A 1 315 ? 12.386 -10.894 -42.012 1.00 92.44 315 VAL A C 1
ATOM 2276 O O . VAL A 1 315 ? 11.623 -10.196 -41.349 1.00 92.44 315 VAL A O 1
ATOM 2279 N N . ILE A 1 316 ? 13.658 -10.557 -42.239 1.00 93.62 316 ILE A N 1
ATOM 2280 C CA . ILE A 1 316 ? 14.272 -9.325 -41.737 1.00 93.62 316 ILE A CA 1
ATOM 2281 C C . ILE A 1 316 ? 13.598 -8.092 -42.353 1.00 93.62 316 ILE A C 1
ATOM 2283 O O . ILE A 1 316 ? 13.274 -7.154 -41.629 1.00 93.62 316 ILE A O 1
ATOM 2287 N N . GLU A 1 317 ? 13.360 -8.088 -43.667 1.00 95.44 317 GLU A N 1
ATOM 2288 C CA . GLU A 1 317 ? 12.669 -6.989 -44.350 1.00 95.44 317 GLU A CA 1
ATOM 2289 C C . GLU A 1 317 ? 11.248 -6.777 -43.806 1.00 95.44 317 GLU A C 1
ATOM 2291 O O . GLU A 1 317 ? 10.858 -5.636 -43.547 1.00 95.44 317 GLU A O 1
ATOM 2296 N N . GLU A 1 318 ? 10.491 -7.857 -43.589 1.00 95.44 318 GLU A N 1
ATOM 2297 C CA . GLU A 1 318 ? 9.132 -7.771 -43.046 1.00 95.44 318 GLU A CA 1
ATOM 2298 C C . GLU A 1 318 ? 9.124 -7.229 -41.614 1.00 95.44 318 GLU A C 1
ATOM 2300 O O . GLU A 1 318 ? 8.334 -6.346 -41.284 1.00 95.44 318 GLU A O 1
ATOM 2305 N N . GLU A 1 319 ? 10.039 -7.693 -40.762 1.00 95.06 319 GLU A N 1
ATOM 2306 C CA . GLU A 1 319 ? 10.121 -7.191 -39.394 1.00 95.06 319 GLU A CA 1
ATOM 2307 C C . GLU A 1 319 ? 10.556 -5.717 -39.346 1.00 95.06 319 GLU A C 1
ATOM 2309 O O . GLU A 1 319 ? 9.984 -4.930 -38.589 1.00 95.06 319 GLU A O 1
ATOM 2314 N N . VAL A 1 320 ? 11.518 -5.304 -40.182 1.00 97.06 320 VAL A N 1
ATOM 2315 C CA . VAL A 1 320 ? 11.887 -3.884 -40.302 1.00 97.06 320 VAL A CA 1
ATOM 2316 C C . VAL A 1 320 ? 10.682 -3.059 -40.754 1.00 97.06 320 VAL A C 1
ATOM 2318 O O . VAL A 1 320 ? 10.473 -1.972 -40.219 1.00 97.06 320 VAL A O 1
ATOM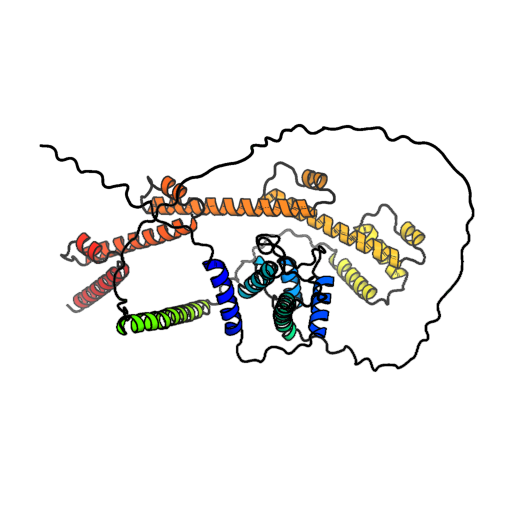 2321 N N . ARG A 1 321 ? 9.862 -3.563 -41.687 1.00 97.56 321 ARG A N 1
ATOM 2322 C CA . ARG A 1 321 ? 8.645 -2.875 -42.140 1.00 97.56 321 ARG A CA 1
ATOM 2323 C C . ARG A 1 321 ? 7.664 -2.634 -40.995 1.00 97.56 321 ARG A C 1
ATOM 2325 O O . ARG A 1 321 ? 7.240 -1.493 -40.818 1.00 97.56 321 ARG A O 1
ATOM 2332 N N . VAL A 1 322 ? 7.368 -3.665 -40.202 1.00 96.81 322 VAL A N 1
ATOM 2333 C CA . VAL A 1 322 ? 6.486 -3.555 -39.027 1.00 96.81 322 VAL A CA 1
ATOM 2334 C C . VAL A 1 322 ? 7.047 -2.548 -38.023 1.00 96.81 322 VAL A C 1
ATOM 2336 O O . VAL A 1 322 ? 6.347 -1.622 -37.616 1.00 96.81 322 VAL A O 1
ATOM 2339 N N . LEU A 1 323 ? 8.334 -2.659 -37.680 1.00 96.44 323 LEU A N 1
ATOM 2340 C CA . LEU A 1 323 ? 8.952 -1.767 -36.701 1.00 96.44 323 LEU A CA 1
ATOM 2341 C C . LEU A 1 323 ? 8.974 -0.307 -37.171 1.00 96.44 323 LEU A C 1
ATOM 2343 O O . LEU A 1 323 ? 8.787 0.586 -36.352 1.00 96.44 323 LEU A O 1
ATOM 2347 N N . VAL A 1 324 ? 9.186 -0.037 -38.461 1.00 97.69 324 VAL A N 1
ATOM 2348 C CA . VAL A 1 324 ? 9.166 1.325 -39.032 1.00 97.69 324 VAL A CA 1
ATOM 2349 C C . VAL A 1 324 ? 7.771 1.944 -38.975 1.00 97.69 324 VAL A C 1
ATOM 2351 O O . VAL A 1 324 ? 7.644 3.131 -38.665 1.00 97.69 324 VAL A O 1
ATOM 2354 N N . GLU A 1 325 ? 6.730 1.153 -39.241 1.00 97.00 325 GLU A N 1
ATOM 2355 C CA . GLU A 1 325 ? 5.338 1.598 -39.148 1.00 97.00 325 GLU A CA 1
ATOM 2356 C C . GLU A 1 325 ? 4.957 1.948 -37.701 1.00 97.00 325 GLU A C 1
ATOM 2358 O O . GLU A 1 325 ? 4.413 3.023 -37.443 1.00 97.00 325 GLU A O 1
ATOM 2363 N N . GLU A 1 326 ? 5.314 1.090 -36.745 1.00 95.81 326 GLU A N 1
ATOM 2364 C CA . GLU A 1 326 ? 5.002 1.280 -35.324 1.00 95.81 326 GLU A CA 1
ATOM 2365 C C . GLU A 1 326 ? 5.782 2.442 -34.696 1.00 95.81 326 GLU A C 1
ATOM 2367 O O . GLU A 1 326 ? 5.221 3.252 -33.952 1.00 95.81 326 GLU A O 1
ATOM 2372 N N . THR A 1 327 ? 7.072 2.556 -35.026 1.00 96.44 327 THR A N 1
ATOM 2373 C CA . THR A 1 327 ? 7.948 3.602 -34.472 1.00 96.44 327 THR A CA 1
ATOM 2374 C C . THR A 1 327 ? 7.819 4.951 -35.171 1.00 96.44 327 THR A C 1
ATOM 2376 O O . THR A 1 327 ? 8.393 5.944 -34.720 1.00 96.44 327 THR A O 1
ATOM 2379 N N . LYS A 1 328 ? 7.075 5.006 -36.286 1.00 96.31 328 LYS A N 1
ATOM 2380 C CA . LYS A 1 328 ? 6.885 6.209 -37.109 1.00 96.31 328 LYS A CA 1
ATOM 2381 C C . LYS A 1 328 ? 8.214 6.889 -37.459 1.00 96.31 328 LYS A C 1
ATOM 2383 O O . LYS A 1 328 ? 8.314 8.120 -37.458 1.00 96.31 328 LYS A O 1
ATOM 2388 N N . THR A 1 329 ? 9.256 6.106 -37.747 1.00 94.94 329 THR A N 1
ATOM 2389 C CA . THR A 1 329 ? 10.556 6.681 -38.108 1.00 94.94 329 THR A CA 1
ATOM 2390 C C . THR A 1 329 ? 10.442 7.510 -39.388 1.00 94.94 329 THR A C 1
ATOM 2392 O O . THR A 1 329 ? 9.765 7.095 -40.326 1.00 94.94 329 THR A O 1
ATOM 2395 N N . PRO A 1 330 ? 11.157 8.644 -39.503 1.00 96.75 330 PRO A N 1
ATOM 2396 C CA . PRO A 1 330 ? 11.059 9.521 -40.672 1.00 96.75 330 PRO A CA 1
ATOM 2397 C C . PRO A 1 330 ? 11.675 8.934 -41.954 1.00 96.75 330 PRO A C 1
ATOM 2399 O O . PRO A 1 330 ? 11.533 9.528 -43.020 1.00 96.75 330 PRO A O 1
ATOM 2402 N N . LYS A 1 331 ? 12.399 7.812 -41.859 1.00 97.62 331 LYS A N 1
ATOM 2403 C CA . LYS A 1 331 ? 13.045 7.138 -42.992 1.00 97.62 331 LYS A CA 1
ATOM 2404 C C . LYS A 1 331 ? 12.187 5.974 -43.463 1.00 97.62 331 LYS A C 1
ATOM 2406 O O . LYS A 1 331 ? 11.607 5.263 -42.648 1.00 97.62 331 LYS A O 1
ATOM 2411 N N . SER A 1 332 ? 12.153 5.766 -44.772 1.00 98.00 332 SER A N 1
ATOM 2412 C CA . SER A 1 332 ? 11.456 4.621 -45.362 1.00 98.00 332 SER A CA 1
ATOM 2413 C C . SER A 1 332 ? 12.204 3.302 -45.116 1.00 98.00 332 SER A C 1
ATOM 2415 O O . SER A 1 332 ? 13.413 3.289 -44.869 1.00 98.00 332 SER A O 1
ATOM 2417 N N . VAL A 1 333 ? 11.484 2.179 -45.214 1.00 97.81 333 VAL A N 1
ATOM 2418 C CA . VAL A 1 333 ? 12.034 0.818 -45.055 1.00 97.81 333 VAL A CA 1
ATOM 2419 C C . VAL A 1 333 ? 13.199 0.576 -46.018 1.00 97.81 333 VAL A C 1
ATOM 2421 O O . VAL A 1 333 ? 14.273 0.158 -45.588 1.00 97.81 333 VAL A O 1
ATOM 2424 N N . ASP A 1 334 ? 13.032 0.936 -47.294 1.00 97.88 334 ASP A N 1
ATOM 2425 C CA . ASP A 1 334 ? 14.060 0.776 -48.329 1.00 97.88 334 ASP A CA 1
ATOM 2426 C C . ASP A 1 334 ? 15.330 1.585 -48.023 1.00 97.88 334 ASP A C 1
ATOM 2428 O O . ASP A 1 334 ? 16.449 1.116 -48.243 1.00 97.88 334 ASP A O 1
ATOM 2432 N N . GLU A 1 335 ? 15.187 2.806 -47.495 1.00 98.00 335 GLU A N 1
ATOM 2433 C CA . GLU A 1 335 ? 16.324 3.647 -47.104 1.00 98.00 335 GLU A CA 1
ATOM 2434 C C . GLU A 1 335 ? 17.085 3.066 -45.912 1.00 98.00 335 GLU A C 1
ATOM 2436 O O . GLU A 1 335 ? 18.319 3.108 -45.894 1.00 98.00 335 GLU A O 1
ATOM 2441 N N . LEU A 1 336 ? 16.366 2.519 -44.928 1.00 97.62 336 LEU A N 1
ATOM 2442 C CA . LEU A 1 336 ? 16.961 1.876 -43.759 1.00 97.62 336 LEU A CA 1
ATOM 2443 C C . LEU A 1 336 ? 17.684 0.582 -44.146 1.00 97.62 336 LEU A C 1
ATOM 2445 O O . LEU A 1 336 ? 18.858 0.433 -43.805 1.00 97.62 336 LEU A O 1
ATOM 2449 N N . LEU A 1 337 ? 17.051 -0.303 -44.922 1.00 97.38 337 LEU A N 1
ATOM 2450 C CA . LEU A 1 337 ? 17.676 -1.543 -45.397 1.00 97.38 337 LEU A CA 1
ATOM 2451 C C . LEU A 1 337 ? 18.900 -1.261 -46.272 1.00 97.38 337 LEU A C 1
ATOM 2453 O O . LEU A 1 337 ? 19.950 -1.871 -46.090 1.00 97.38 337 LEU A O 1
ATOM 2457 N N . LYS A 1 338 ? 18.826 -0.265 -47.161 1.00 97.88 338 LYS A N 1
ATOM 2458 C CA . LYS A 1 338 ? 19.973 0.143 -47.983 1.00 97.88 338 LYS A CA 1
ATOM 2459 C C . LYS A 1 338 ? 21.124 0.718 -47.150 1.00 97.88 338 LYS A C 1
ATOM 2461 O O . LYS A 1 338 ? 22.284 0.452 -47.460 1.00 97.88 338 LYS A O 1
ATOM 2466 N N . ALA A 1 339 ? 20.835 1.510 -46.114 1.00 97.88 339 ALA A N 1
ATOM 2467 C CA . ALA A 1 339 ? 21.856 2.084 -45.231 1.00 97.88 339 ALA A CA 1
ATOM 2468 C C . ALA A 1 339 ? 22.530 1.034 -44.324 1.00 97.88 339 ALA A C 1
ATOM 2470 O O . ALA A 1 339 ? 23.681 1.216 -43.915 1.00 97.88 339 ALA A O 1
ATOM 2471 N N . TYR A 1 340 ? 21.823 -0.058 -44.032 1.00 97.31 340 TYR A N 1
ATOM 2472 C CA . TYR A 1 340 ? 22.277 -1.164 -43.189 1.00 97.31 340 TYR A CA 1
ATOM 2473 C C . TYR A 1 340 ? 22.560 -2.451 -43.976 1.00 97.31 340 TYR A C 1
ATOM 2475 O O . TYR A 1 340 ? 22.606 -3.518 -43.376 1.00 97.31 340 TYR A O 1
ATOM 2483 N N . ALA A 1 341 ? 22.805 -2.366 -45.287 1.00 96.81 341 ALA A N 1
ATOM 2484 C CA . ALA A 1 341 ? 23.126 -3.532 -46.106 1.00 96.81 341 ALA A CA 1
ATOM 2485 C C . ALA A 1 341 ? 24.338 -4.304 -45.537 1.00 96.81 341 ALA A C 1
ATOM 2487 O O . ALA A 1 341 ? 25.416 -3.732 -45.342 1.00 96.81 341 ALA A O 1
ATOM 2488 N N . GLY A 1 342 ? 24.157 -5.596 -45.256 1.00 94.81 342 GLY A N 1
ATOM 2489 C CA . GLY A 1 342 ? 25.126 -6.471 -44.586 1.00 94.81 342 GLY A CA 1
ATOM 2490 C C . GLY A 1 342 ? 25.230 -6.299 -43.062 1.00 94.81 342 GLY A C 1
ATOM 2491 O O . GLY A 1 342 ? 26.115 -6.893 -42.446 1.00 94.81 342 GLY A O 1
ATOM 2492 N N . ARG A 1 343 ? 24.378 -5.467 -42.451 1.00 97.00 343 ARG A N 1
ATOM 2493 C CA . ARG A 1 343 ? 24.250 -5.216 -40.999 1.00 97.00 343 ARG A CA 1
ATOM 2494 C C . ARG A 1 343 ? 22.783 -5.096 -40.577 1.00 97.00 343 ARG A C 1
ATOM 2496 O O . ARG A 1 343 ? 22.433 -4.336 -39.674 1.00 97.00 343 ARG A O 1
ATOM 2503 N N . GLU A 1 344 ? 21.900 -5.828 -41.232 1.00 95.44 344 GLU A N 1
ATOM 2504 C CA . GLU A 1 344 ? 20.459 -5.720 -41.032 1.00 95.44 344 GLU A CA 1
ATOM 2505 C C . GLU A 1 344 ? 20.045 -6.171 -39.619 1.00 95.44 344 GLU A C 1
ATOM 2507 O O . GLU A 1 344 ? 19.106 -5.634 -39.033 1.00 95.44 344 GLU A O 1
ATOM 2512 N N . MET A 1 345 ? 20.812 -7.075 -39.004 1.00 92.06 345 MET A N 1
ATOM 2513 C CA . MET A 1 345 ? 20.616 -7.467 -37.603 1.00 92.06 345 MET A CA 1
ATOM 2514 C C . MET A 1 345 ? 20.871 -6.315 -36.619 1.00 92.06 345 MET A C 1
ATOM 2516 O O . MET A 1 345 ? 20.159 -6.194 -35.620 1.00 92.06 345 MET A O 1
ATOM 2520 N N . ASP A 1 346 ? 21.842 -5.439 -36.903 1.00 94.88 346 ASP A N 1
ATOM 2521 C CA . ASP A 1 346 ? 22.091 -4.247 -36.083 1.00 94.88 346 ASP A CA 1
ATOM 2522 C C . ASP A 1 346 ? 20.935 -3.247 -36.214 1.00 94.88 346 ASP A C 1
ATOM 2524 O O . ASP A 1 346 ? 20.541 -2.627 -35.221 1.00 94.88 346 ASP A O 1
ATOM 2528 N N . LEU A 1 347 ? 20.358 -3.125 -37.420 1.00 96.00 347 LEU A N 1
ATOM 2529 C CA . LEU A 1 347 ? 19.155 -2.326 -37.659 1.00 96.00 347 LEU A CA 1
ATOM 2530 C C . LEU A 1 347 ? 17.980 -2.858 -36.837 1.00 96.00 347 LEU A C 1
ATOM 2532 O O . LEU A 1 347 ? 17.393 -2.090 -36.080 1.00 96.00 347 LEU A O 1
ATOM 2536 N N . LEU A 1 348 ? 17.676 -4.159 -36.917 1.00 94.94 348 LEU A N 1
ATOM 2537 C CA . LEU A 1 348 ? 16.602 -4.775 -36.127 1.00 94.94 348 LEU A CA 1
ATOM 2538 C C . LEU A 1 348 ? 16.806 -4.563 -34.627 1.00 94.94 348 LEU A C 1
ATOM 2540 O O . LEU A 1 348 ? 15.882 -4.159 -33.922 1.00 94.94 348 LEU A O 1
ATOM 2544 N N . LYS A 1 349 ? 18.030 -4.767 -34.128 1.00 95.12 349 LYS A N 1
ATOM 2545 C CA . LYS A 1 349 ? 18.363 -4.523 -32.719 1.00 95.12 349 LYS A CA 1
ATOM 2546 C C . LYS A 1 349 ? 18.094 -3.070 -32.315 1.00 95.12 349 LYS A C 1
ATOM 2548 O O . LYS A 1 349 ? 17.541 -2.828 -31.242 1.00 95.12 349 LYS A O 1
ATOM 2553 N N . HIS A 1 350 ? 18.469 -2.107 -33.157 1.00 96.56 350 HIS A N 1
ATOM 2554 C CA . HIS A 1 350 ? 18.228 -0.689 -32.897 1.00 96.56 350 HIS A CA 1
ATOM 2555 C C . HIS A 1 350 ? 16.736 -0.333 -32.949 1.00 96.56 350 HIS A C 1
ATOM 2557 O O . HIS A 1 350 ? 16.240 0.327 -32.038 1.00 96.56 350 HIS A O 1
ATOM 2563 N N . MET A 1 351 ? 16.015 -0.822 -33.959 1.00 95.75 351 MET A N 1
ATOM 2564 C CA . MET A 1 351 ? 14.579 -0.598 -34.141 1.00 95.75 351 MET A CA 1
ATOM 2565 C C . MET A 1 351 ? 13.759 -1.171 -32.982 1.00 95.75 351 MET A C 1
ATOM 2567 O O . MET A 1 351 ? 12.906 -0.480 -32.432 1.00 95.75 351 MET A O 1
ATOM 2571 N N . ARG A 1 352 ? 14.073 -2.390 -32.528 1.00 95.50 352 ARG A N 1
ATOM 2572 C CA . ARG A 1 352 ? 13.437 -2.993 -31.345 1.00 95.50 352 ARG A CA 1
ATOM 2573 C C . ARG A 1 352 ? 13.703 -2.185 -30.079 1.00 95.50 352 ARG A C 1
ATOM 2575 O O . ARG A 1 352 ? 12.791 -1.971 -29.288 1.00 95.50 352 ARG A O 1
ATOM 2582 N N . LYS A 1 353 ? 14.937 -1.701 -29.891 1.00 94.94 353 LYS A N 1
ATOM 2583 C CA . LYS A 1 353 ? 15.275 -0.826 -28.758 1.00 94.94 353 LYS A CA 1
ATOM 2584 C C . LYS A 1 353 ? 14.488 0.487 -28.812 1.00 94.94 353 LYS A C 1
ATOM 2586 O O . LYS A 1 353 ? 14.030 0.950 -27.774 1.00 94.94 353 LYS A O 1
ATOM 2591 N N . MET A 1 354 ? 14.329 1.074 -29.998 1.00 95.19 354 MET A N 1
ATOM 2592 C CA . MET A 1 354 ? 13.542 2.293 -30.193 1.00 95.19 354 MET A CA 1
ATOM 2593 C C . MET A 1 354 ? 12.064 2.061 -29.872 1.00 95.19 354 MET A C 1
ATOM 2595 O O . MET A 1 354 ? 11.497 2.828 -29.102 1.00 95.19 354 MET A O 1
ATOM 2599 N N . LYS A 1 355 ? 11.477 0.966 -30.373 1.00 95.31 355 LYS A N 1
ATOM 2600 C CA . LYS A 1 355 ? 10.102 0.573 -30.048 1.00 95.31 355 LYS A CA 1
ATOM 2601 C C . LYS A 1 355 ? 9.906 0.380 -28.545 1.00 95.31 355 LYS A C 1
ATOM 2603 O O . LYS A 1 355 ? 9.009 0.979 -27.974 1.00 95.31 355 LYS A O 1
ATOM 2608 N N . ALA A 1 356 ? 10.797 -0.357 -27.882 1.00 94.31 356 ALA A N 1
ATOM 2609 C CA . ALA A 1 356 ? 10.710 -0.573 -26.438 1.00 94.31 356 ALA A CA 1
ATOM 2610 C C . ALA A 1 356 ? 10.771 0.738 -25.627 1.00 94.31 356 ALA A C 1
ATOM 2612 O O . ALA A 1 356 ? 10.109 0.861 -24.598 1.00 94.31 356 ALA A O 1
ATOM 2613 N N . LEU A 1 357 ? 11.553 1.727 -26.079 1.00 91.69 357 LEU A N 1
ATOM 2614 C CA . LEU A 1 357 ? 11.581 3.057 -25.461 1.00 91.69 357 LEU A CA 1
ATOM 2615 C C . LEU A 1 357 ? 10.285 3.835 -25.708 1.00 91.69 357 LEU A C 1
ATOM 2617 O O . LEU A 1 357 ? 9.803 4.499 -24.796 1.00 91.69 357 LEU A O 1
ATOM 2621 N N . GLN A 1 358 ? 9.716 3.742 -26.909 1.00 94.38 358 GLN A N 1
ATOM 2622 C CA . GLN A 1 358 ? 8.431 4.359 -27.222 1.00 94.38 358 GLN A CA 1
ATOM 2623 C C . GLN A 1 358 ? 7.300 3.745 -26.394 1.00 94.38 358 GLN A C 1
ATOM 2625 O O . GLN A 1 358 ? 6.567 4.490 -25.758 1.00 94.38 358 GLN A O 1
ATOM 2630 N N . ASP A 1 359 ? 7.228 2.415 -26.302 1.00 93.31 359 ASP A N 1
ATOM 2631 C CA . ASP A 1 359 ? 6.236 1.714 -25.481 1.00 93.31 359 ASP A CA 1
ATOM 2632 C C . ASP A 1 359 ? 6.364 2.109 -23.998 1.00 93.31 359 ASP A C 1
ATOM 2634 O O . ASP A 1 359 ? 5.364 2.342 -23.316 1.00 93.31 359 ASP A O 1
ATOM 2638 N N . LYS A 1 360 ? 7.603 2.248 -23.493 1.00 93.94 360 LYS A N 1
ATOM 2639 C CA . LYS A 1 360 ? 7.857 2.754 -22.135 1.00 93.94 360 LYS A CA 1
ATOM 2640 C C . LYS A 1 360 ? 7.348 4.191 -21.975 1.00 93.94 360 LYS A C 1
ATOM 2642 O O . LYS A 1 360 ? 6.695 4.485 -20.977 1.00 93.94 360 LYS A O 1
ATOM 2647 N N . ASN A 1 361 ? 7.627 5.074 -22.932 1.00 92.75 361 ASN A N 1
ATOM 2648 C CA . ASN A 1 361 ? 7.184 6.467 -22.881 1.00 92.75 361 ASN A CA 1
ATOM 2649 C C . ASN A 1 361 ? 5.656 6.587 -22.974 1.00 92.75 361 ASN A C 1
ATOM 2651 O O . ASN A 1 361 ? 5.066 7.340 -22.206 1.00 92.75 361 ASN A O 1
ATOM 2655 N N . ASP A 1 362 ? 5.004 5.809 -23.837 1.00 93.88 362 ASP A N 1
ATOM 2656 C CA . ASP A 1 362 ? 3.545 5.778 -23.963 1.00 93.88 362 ASP A CA 1
ATOM 2657 C C . ASP A 1 362 ? 2.890 5.280 -22.663 1.00 93.88 362 ASP A C 1
ATOM 2659 O O . ASP A 1 362 ? 1.906 5.861 -22.194 1.00 93.88 362 ASP A O 1
ATOM 2663 N N . ALA A 1 363 ? 3.478 4.265 -22.018 1.00 96.06 363 ALA A N 1
ATOM 2664 C CA . ALA A 1 363 ? 3.039 3.786 -20.709 1.00 96.06 363 ALA A CA 1
ATOM 2665 C C . ALA A 1 363 ? 3.201 4.852 -19.610 1.00 96.06 363 ALA A C 1
ATOM 2667 O O . ALA A 1 363 ? 2.285 5.063 -18.812 1.00 96.06 363 ALA A O 1
ATOM 2668 N N . ILE A 1 364 ? 4.333 5.564 -19.593 1.00 95.69 364 ILE A N 1
ATOM 2669 C CA . ILE A 1 364 ? 4.579 6.682 -18.673 1.00 95.69 364 ILE A CA 1
ATOM 2670 C C . ILE A 1 364 ? 3.551 7.798 -18.893 1.00 95.69 364 ILE A C 1
ATOM 2672 O O . ILE A 1 364 ? 2.963 8.280 -17.926 1.00 95.69 364 ILE A O 1
ATOM 2676 N N . CYS A 1 365 ? 3.287 8.190 -20.141 1.00 95.00 365 CYS A N 1
ATOM 2677 C CA . CYS A 1 365 ? 2.295 9.211 -20.481 1.00 95.00 365 CYS A CA 1
ATOM 2678 C C . CYS A 1 365 ? 0.890 8.824 -19.996 1.00 95.00 365 CYS A C 1
ATOM 2680 O O . CYS A 1 365 ? 0.186 9.649 -19.406 1.00 95.00 365 CYS A O 1
ATOM 2682 N N . ALA A 1 366 ? 0.495 7.563 -20.198 1.00 97.06 366 ALA A N 1
ATOM 2683 C CA . ALA A 1 366 ? -0.781 7.044 -19.718 1.00 97.06 366 ALA A CA 1
ATOM 2684 C C . ALA A 1 366 ? -0.880 7.091 -18.183 1.00 97.06 366 ALA A C 1
ATOM 2686 O O . ALA A 1 366 ? -1.891 7.546 -17.645 1.00 97.06 366 ALA A O 1
ATOM 2687 N N . GLU A 1 367 ? 0.176 6.683 -17.471 1.00 98.00 367 GLU A N 1
ATOM 2688 C CA . GLU A 1 367 ? 0.196 6.709 -16.007 1.00 98.00 367 GLU A CA 1
ATOM 2689 C C . GLU A 1 367 ? 0.198 8.141 -15.445 1.00 98.00 367 GLU A C 1
ATOM 2691 O O . GLU A 1 367 ? -0.538 8.437 -14.501 1.00 98.00 367 GLU A O 1
ATOM 2696 N N . VAL A 1 368 ? 0.976 9.056 -16.033 1.00 98.00 368 VAL A N 1
ATOM 2697 C CA . VAL A 1 368 ? 0.973 10.476 -15.647 1.00 98.00 368 VAL A CA 1
ATOM 2698 C C . VAL A 1 368 ? -0.424 11.072 -15.818 1.00 98.00 368 VAL A C 1
ATOM 2700 O O . VAL A 1 368 ? -0.895 11.766 -14.918 1.00 98.00 368 VAL A O 1
ATOM 2703 N N . SER A 1 369 ? -1.110 10.776 -16.924 1.00 97.62 369 SER A N 1
ATOM 2704 C CA . SER A 1 369 ? -2.476 11.253 -17.171 1.00 97.62 369 SER A CA 1
ATOM 2705 C C . SER A 1 369 ? -3.466 10.761 -16.103 1.00 97.62 369 SER A C 1
ATOM 2707 O O . SER A 1 369 ? -4.184 11.569 -15.504 1.00 97.62 369 SER A O 1
ATOM 2709 N N . ASP A 1 370 ? -3.437 9.464 -15.773 1.00 97.81 370 ASP A N 1
ATOM 2710 C CA . ASP A 1 370 ? -4.270 8.870 -14.716 1.00 97.81 370 ASP A CA 1
ATOM 2711 C C . ASP A 1 370 ? -3.979 9.476 -13.328 1.00 97.81 370 ASP A C 1
ATOM 2713 O O . ASP A 1 370 ? -4.894 9.882 -12.601 1.00 97.81 370 ASP A O 1
ATOM 2717 N N . LEU A 1 371 ? -2.701 9.621 -12.961 1.00 97.19 371 LEU A N 1
ATOM 2718 C CA . LEU A 1 371 ? -2.313 10.226 -11.685 1.00 97.19 371 LEU A CA 1
ATOM 2719 C C . LEU A 1 371 ? -2.693 11.709 -11.605 1.00 97.19 371 LEU A C 1
ATOM 2721 O O . LEU A 1 371 ? -3.144 12.169 -10.554 1.00 97.19 371 LEU A O 1
ATOM 2725 N N . CYS A 1 372 ? -2.567 12.460 -12.698 1.00 96.88 372 CYS A N 1
ATOM 2726 C CA . CYS A 1 372 ? -3.005 13.851 -12.767 1.00 96.88 372 CYS A CA 1
ATOM 2727 C C . CYS A 1 372 ? -4.522 13.974 -12.592 1.00 96.88 372 CYS A C 1
ATOM 2729 O O . CYS A 1 372 ? -4.976 14.844 -11.847 1.00 96.88 372 CYS A O 1
ATOM 2731 N N . GLN A 1 373 ? -5.315 13.075 -13.179 1.00 97.06 373 GLN A N 1
ATOM 2732 C CA . GLN A 1 373 ? -6.764 13.052 -12.962 1.00 97.06 373 GLN A CA 1
ATOM 2733 C C . GLN A 1 373 ? -7.115 12.783 -11.490 1.00 97.06 373 GLN A C 1
ATOM 2735 O O . GLN A 1 373 ? -8.022 13.407 -10.935 1.00 97.06 373 GLN A O 1
ATOM 2740 N N . LYS A 1 374 ? -6.367 11.893 -10.827 1.00 96.31 374 LYS A N 1
ATOM 2741 C CA . LYS A 1 374 ? -6.576 11.548 -9.414 1.00 96.31 374 LYS A CA 1
ATOM 2742 C C . LYS A 1 374 ? -6.122 12.645 -8.457 1.00 96.31 374 LYS A C 1
ATOM 2744 O O . LYS A 1 374 ? -6.810 12.900 -7.471 1.00 96.31 374 LYS A O 1
ATOM 2749 N N . VAL A 1 375 ? -4.985 13.292 -8.704 1.00 96.50 375 VAL A N 1
ATOM 2750 C CA . VAL A 1 375 ? -4.388 14.295 -7.799 1.00 96.50 375 VAL A CA 1
ATOM 2751 C C . VAL A 1 375 ? -4.910 15.705 -8.070 1.00 96.50 375 VAL A C 1
ATOM 2753 O O . VAL A 1 375 ? -4.944 16.517 -7.145 1.00 96.50 375 VAL A O 1
ATOM 2756 N N . THR A 1 376 ? -5.403 15.987 -9.281 1.00 95.62 376 THR A N 1
ATOM 2757 C CA . THR A 1 376 ? -5.817 17.328 -9.738 1.00 95.62 376 THR A CA 1
ATOM 2758 C C . THR A 1 376 ? -4.729 18.390 -9.502 1.00 95.62 376 THR A C 1
ATOM 2760 O O . THR A 1 376 ? -4.938 19.325 -8.725 1.00 95.62 376 THR A O 1
ATOM 2763 N N . PRO A 1 377 ? -3.535 18.245 -10.114 1.00 93.44 377 PRO A N 1
ATOM 2764 C CA . PRO A 1 377 ? -2.503 19.272 -10.051 1.00 93.44 377 PRO A CA 1
ATOM 2765 C C . PRO A 1 377 ? -2.945 20.549 -10.786 1.00 93.44 377 PRO A C 1
ATOM 2767 O O . PRO A 1 377 ? -3.899 20.559 -11.557 1.00 93.44 377 PRO A O 1
ATOM 2770 N N . HIS A 1 378 ? -2.226 21.646 -10.550 1.00 96.00 378 HIS A N 1
ATOM 2771 C CA . HIS A 1 378 ? -2.480 22.941 -11.194 1.00 96.00 378 HIS A CA 1
ATOM 2772 C C . HIS A 1 378 ? -1.977 23.021 -12.649 1.00 96.00 378 HIS A C 1
ATOM 2774 O O . HIS A 1 378 ? -2.189 24.039 -13.299 1.00 96.00 378 HIS A O 1
ATOM 2780 N N . MET A 1 379 ? -1.288 21.982 -13.126 1.00 95.81 379 MET A N 1
ATOM 2781 C CA . MET A 1 379 ? -0.752 21.847 -14.483 1.00 95.81 379 MET A CA 1
ATOM 2782 C C . MET A 1 379 ? -1.420 20.659 -15.168 1.00 95.81 379 MET A C 1
ATOM 2784 O O . MET A 1 379 ? -1.784 19.683 -14.507 1.00 95.81 379 MET A O 1
ATOM 2788 N N . THR A 1 380 ? -1.566 20.738 -16.483 1.00 97.62 380 THR A N 1
ATOM 2789 C CA . THR A 1 380 ? -2.069 19.625 -17.301 1.00 97.62 380 THR A CA 1
ATOM 2790 C C . THR A 1 380 ? -1.029 18.497 -17.412 1.00 97.62 380 THR A C 1
ATOM 2792 O O . THR A 1 380 ? 0.162 18.738 -17.179 1.00 97.62 380 THR A O 1
ATOM 2795 N N . PRO A 1 381 ? -1.438 17.251 -17.734 1.00 97.44 381 PRO A N 1
ATOM 2796 C CA . PRO A 1 381 ? -0.499 16.154 -17.976 1.00 97.44 381 PRO A CA 1
ATOM 2797 C C . PRO A 1 381 ? 0.556 16.500 -19.033 1.00 97.44 381 PRO A C 1
ATOM 2799 O O . PRO A 1 381 ? 1.730 16.195 -18.840 1.00 97.44 381 PRO A O 1
ATOM 2802 N N . GLU A 1 382 ? 0.157 17.185 -20.105 1.00 97.31 382 GLU A N 1
ATOM 2803 C CA . GLU A 1 382 ? 1.033 17.577 -21.209 1.00 97.31 382 GLU A CA 1
ATOM 2804 C C . GLU A 1 382 ? 2.095 18.592 -20.759 1.00 97.31 382 GLU A C 1
ATOM 2806 O O . GLU A 1 382 ? 3.280 18.394 -21.016 1.00 97.31 382 GLU A O 1
ATOM 2811 N N . GLU A 1 383 ? 1.701 19.628 -20.007 1.00 97.62 383 GLU A N 1
ATOM 2812 C CA . GLU A 1 383 ? 2.634 20.622 -19.448 1.00 97.62 383 GLU A CA 1
ATOM 2813 C C . GLU A 1 383 ? 3.623 19.997 -18.449 1.00 97.62 383 GLU A C 1
ATOM 2815 O O . GLU A 1 383 ? 4.778 20.421 -18.346 1.00 97.62 383 GLU A O 1
ATOM 2820 N N . LEU A 1 384 ? 3.180 18.991 -17.684 1.00 97.25 384 LEU A N 1
ATOM 2821 C CA . LEU A 1 384 ? 4.050 18.267 -16.758 1.00 97.25 384 LEU A CA 1
ATOM 2822 C C . LEU A 1 384 ? 5.056 17.390 -17.501 1.00 97.25 384 LEU A C 1
ATOM 2824 O O . LEU A 1 384 ? 6.228 17.402 -17.133 1.00 97.25 384 LEU A O 1
ATOM 2828 N N . LEU A 1 385 ? 4.630 16.670 -18.538 1.00 97.19 385 LEU A N 1
ATOM 2829 C CA . LEU A 1 385 ? 5.529 15.856 -19.358 1.00 97.19 385 LEU A CA 1
ATOM 2830 C C . LEU A 1 385 ? 6.571 16.725 -20.072 1.00 97.19 385 LEU A C 1
ATOM 2832 O O . LEU A 1 385 ? 7.751 16.402 -20.016 1.00 97.19 385 LEU A O 1
ATOM 2836 N N . GLU A 1 386 ? 6.175 17.873 -20.629 1.00 97.44 386 GLU A N 1
ATOM 2837 C CA . GLU A 1 386 ? 7.108 18.819 -21.259 1.00 97.44 386 GLU A CA 1
ATOM 2838 C C . GLU A 1 386 ? 8.152 19.345 -20.257 1.00 97.44 386 GLU A C 1
ATOM 2840 O O . GLU A 1 386 ? 9.351 19.372 -20.528 1.00 97.44 386 GLU A O 1
ATOM 2845 N N . LYS A 1 387 ? 7.732 19.715 -19.041 1.00 97.75 387 LYS A N 1
ATOM 2846 C CA . LYS A 1 387 ? 8.650 20.233 -18.010 1.00 97.75 387 LYS A CA 1
ATOM 2847 C C . LYS A 1 387 ? 9.601 19.170 -17.443 1.00 97.75 387 LYS A C 1
ATOM 2849 O O . LYS A 1 387 ? 10.665 19.505 -16.903 1.00 97.75 387 LYS A O 1
ATOM 2854 N N . TYR A 1 388 ? 9.195 17.907 -17.504 1.00 96.75 388 TYR A N 1
ATOM 2855 C CA . TYR A 1 388 ? 9.936 16.760 -16.989 1.00 96.75 388 TYR A CA 1
ATOM 2856 C C . TYR A 1 388 ? 10.497 15.870 -18.103 1.00 96.75 388 TYR A C 1
ATOM 2858 O O . TYR A 1 388 ? 10.825 14.722 -17.821 1.00 96.75 388 TYR A O 1
ATOM 2866 N N . GLU A 1 389 ? 10.678 16.402 -19.315 1.00 95.75 389 GLU A N 1
ATOM 2867 C CA . GLU A 1 389 ? 11.296 15.674 -20.426 1.00 95.75 389 GLU A CA 1
ATOM 2868 C C . GLU A 1 389 ? 12.670 15.106 -20.009 1.00 95.75 389 GLU A C 1
ATOM 2870 O O . GLU A 1 389 ? 13.535 15.815 -19.478 1.00 95.75 389 GLU A O 1
ATOM 2875 N N . GLY A 1 390 ? 12.841 13.793 -20.173 1.00 92.69 390 GLY A N 1
ATOM 2876 C CA . GLY A 1 390 ? 14.012 13.022 -19.747 1.00 92.69 390 GLY A CA 1
ATOM 2877 C C . GLY A 1 390 ? 14.118 12.755 -18.237 1.00 92.69 390 GLY A C 1
ATOM 2878 O O . GLY A 1 390 ? 15.136 12.233 -17.779 1.00 92.69 390 GLY A O 1
ATOM 2879 N N . ARG A 1 391 ? 13.117 13.143 -17.437 1.00 96.88 391 ARG A N 1
ATOM 2880 C CA . ARG A 1 391 ? 13.025 12.922 -15.976 1.00 96.88 391 ARG A CA 1
ATOM 2881 C C . ARG A 1 391 ? 11.628 12.471 -15.547 1.00 96.88 391 ARG A C 1
ATOM 2883 O O . ARG A 1 391 ? 11.172 12.770 -14.438 1.00 96.88 391 ARG A O 1
ATOM 2890 N N . GLU A 1 392 ? 10.944 11.743 -16.409 1.00 96.06 392 GLU A N 1
ATOM 2891 C CA . GLU A 1 392 ? 9.558 11.337 -16.228 1.00 96.06 392 GLU A CA 1
ATOM 2892 C C . GLU A 1 392 ? 9.392 10.380 -15.036 1.00 96.06 392 GLU A C 1
ATOM 2894 O O . GLU A 1 392 ? 8.411 10.467 -14.297 1.00 96.06 392 GLU A O 1
ATOM 2899 N N . ASP A 1 393 ? 10.399 9.550 -14.750 1.00 93.00 393 ASP A N 1
ATOM 2900 C CA . ASP A 1 393 ? 10.414 8.674 -13.570 1.00 93.00 393 ASP A CA 1
ATOM 2901 C C . ASP A 1 393 ? 10.340 9.485 -12.253 1.00 93.00 393 ASP A C 1
ATOM 2903 O O . ASP A 1 393 ? 9.663 9.096 -11.292 1.00 93.00 393 ASP A O 1
ATOM 2907 N N . MET A 1 394 ? 10.973 10.667 -12.203 1.00 94.88 394 MET A N 1
ATOM 2908 C CA . MET A 1 394 ? 10.896 11.574 -11.050 1.00 94.88 394 MET A CA 1
ATOM 2909 C C . MET A 1 394 ? 9.509 12.220 -10.934 1.00 94.88 394 MET A C 1
ATOM 2911 O O . MET A 1 394 ? 8.997 12.373 -9.818 1.00 94.88 394 MET A O 1
ATOM 2915 N N . LEU A 1 395 ? 8.892 12.574 -12.068 1.00 97.19 395 LEU A N 1
ATOM 2916 C CA . LEU A 1 395 ? 7.517 13.074 -12.118 1.00 97.19 395 LEU A CA 1
ATOM 2917 C C . LEU A 1 395 ? 6.539 12.022 -11.581 1.00 97.19 395 LEU A C 1
ATOM 2919 O O . LEU A 1 395 ? 5.763 12.331 -10.676 1.00 97.19 395 LEU A O 1
ATOM 2923 N N . LEU A 1 396 ? 6.627 10.776 -12.057 1.00 96.81 396 LEU A N 1
ATOM 2924 C CA . LEU A 1 396 ? 5.804 9.664 -11.574 1.00 96.81 396 LEU A CA 1
ATOM 2925 C C . LEU A 1 396 ? 5.975 9.446 -10.071 1.00 96.81 396 LEU A C 1
ATOM 2927 O O . LEU A 1 396 ? 4.987 9.375 -9.338 1.00 96.81 396 LEU A O 1
ATOM 2931 N N . LYS A 1 397 ? 7.216 9.424 -9.570 1.00 95.88 397 LYS A N 1
ATOM 2932 C CA . LYS A 1 397 ? 7.491 9.300 -8.130 1.00 95.88 397 LYS A CA 1
ATOM 2933 C C . LYS A 1 397 ? 6.821 10.416 -7.322 1.00 95.88 397 LYS A C 1
ATOM 2935 O O . LYS A 1 397 ? 6.256 10.156 -6.257 1.00 95.88 397 LYS A O 1
ATOM 2940 N N . HIS A 1 398 ? 6.856 11.653 -7.818 1.00 97.19 398 HIS A N 1
ATOM 2941 C CA . HIS A 1 398 ? 6.219 12.786 -7.152 1.00 97.19 398 HIS A CA 1
ATOM 2942 C C . HIS A 1 398 ? 4.686 12.703 -7.194 1.00 97.19 398 HIS A C 1
ATOM 2944 O O . HIS A 1 398 ? 4.044 12.870 -6.156 1.00 97.19 398 HIS A O 1
ATOM 2950 N N . LEU A 1 399 ? 4.099 12.387 -8.351 1.00 97.25 399 LEU A N 1
ATOM 2951 C CA . LEU A 1 399 ? 2.652 12.239 -8.511 1.00 97.25 399 LEU A CA 1
ATOM 2952 C C . LEU A 1 399 ? 2.094 11.092 -7.659 1.00 97.25 399 LEU A C 1
ATOM 2954 O O . LEU A 1 399 ? 1.098 11.283 -6.964 1.00 97.25 399 LEU A O 1
ATOM 2958 N N . ARG A 1 400 ? 2.773 9.939 -7.614 1.00 97.12 400 ARG A N 1
ATOM 2959 C CA . ARG A 1 400 ? 2.412 8.815 -6.731 1.00 97.12 400 ARG A CA 1
ATOM 2960 C C . ARG A 1 400 ? 2.450 9.220 -5.256 1.00 97.12 400 ARG A C 1
ATOM 2962 O O . ARG A 1 400 ? 1.539 8.887 -4.502 1.00 97.12 400 ARG A O 1
ATOM 2969 N N . LYS A 1 401 ? 3.462 9.992 -4.840 1.00 95.88 401 LYS A N 1
ATOM 2970 C CA . LYS A 1 401 ? 3.550 10.523 -3.470 1.00 95.88 401 LYS A CA 1
ATOM 2971 C C . LYS A 1 401 ? 2.386 11.464 -3.148 1.00 95.88 401 LYS A C 1
ATOM 2973 O O . LYS A 1 401 ? 1.804 11.361 -2.072 1.00 95.88 401 LYS A O 1
ATOM 2978 N N . LEU A 1 402 ? 2.041 12.370 -4.063 1.00 96.56 402 LEU A N 1
ATOM 2979 C CA . LEU A 1 402 ? 0.896 13.269 -3.895 1.00 96.56 402 LEU A CA 1
ATOM 2980 C C . LEU A 1 402 ? -0.426 12.501 -3.835 1.00 96.56 402 LEU A C 1
ATOM 2982 O O . LEU A 1 402 ? -1.290 12.829 -3.024 1.00 96.56 402 LEU A O 1
ATOM 2986 N N . TRP A 1 403 ? -0.568 11.453 -4.643 1.00 95.69 403 TRP A N 1
ATOM 2987 C CA . TRP A 1 403 ? -1.743 10.594 -4.617 1.00 95.69 403 TRP A CA 1
ATOM 2988 C C . TRP A 1 403 ? -1.886 9.845 -3.287 1.00 95.69 403 TRP A C 1
ATOM 2990 O O . TRP A 1 403 ? -2.964 9.868 -2.697 1.00 95.69 403 TRP A O 1
ATOM 3000 N N . ALA A 1 404 ? -0.797 9.283 -2.757 1.00 93.69 404 ALA A N 1
ATOM 3001 C CA . ALA A 1 404 ? -0.795 8.639 -1.442 1.00 93.69 404 ALA A CA 1
ATOM 3002 C C . ALA A 1 404 ? -1.181 9.612 -0.309 1.00 93.69 404 ALA A C 1
ATOM 3004 O O . ALA A 1 404 ? -1.929 9.249 0.600 1.00 93.69 404 ALA A O 1
ATOM 3005 N N . LEU A 1 405 ? -0.720 10.868 -0.377 1.00 94.31 405 LEU A N 1
ATOM 3006 C CA . LEU A 1 405 ? -1.125 11.912 0.572 1.00 94.31 405 LEU A CA 1
ATOM 3007 C C . LEU A 1 405 ? -2.622 12.224 0.466 1.00 94.31 405 LEU A C 1
ATOM 3009 O O . LEU A 1 405 ? -3.311 12.250 1.484 1.00 94.31 405 LEU A O 1
ATOM 3013 N N . LYS A 1 406 ? -3.142 12.385 -0.757 1.00 95.50 406 LYS A N 1
ATOM 3014 C CA . LYS A 1 406 ? -4.572 12.620 -0.994 1.00 95.50 406 LYS A CA 1
ATOM 3015 C C . LYS A 1 406 ? -5.432 11.473 -0.457 1.00 95.50 406 LYS A C 1
ATOM 3017 O O . LYS A 1 406 ? -6.423 11.728 0.219 1.00 95.50 406 LYS A O 1
ATOM 3022 N N . GLN A 1 407 ? -5.022 10.225 -0.690 1.00 93.94 407 GLN A N 1
ATOM 3023 C CA . GLN A 1 407 ? -5.711 9.048 -0.159 1.00 93.94 407 GLN A CA 1
ATOM 3024 C C . GLN A 1 407 ? -5.752 9.061 1.377 1.00 93.94 407 GLN A C 1
ATOM 3026 O O . GLN A 1 407 ? -6.807 8.824 1.961 1.00 93.94 407 GLN A O 1
ATOM 3031 N N . SER A 1 408 ? -4.639 9.402 2.035 1.00 92.56 408 SER A N 1
ATOM 3032 C CA . SER A 1 408 ? -4.593 9.526 3.497 1.00 92.56 408 SER A CA 1
ATOM 3033 C C . SER A 1 408 ? -5.529 10.618 4.026 1.00 92.56 408 SER A C 1
ATOM 3035 O O . SER A 1 408 ? -6.175 10.430 5.060 1.00 92.56 408 SER A O 1
ATOM 3037 N N . ASP A 1 409 ? -5.635 11.752 3.332 1.00 94.06 409 ASP A N 1
ATOM 3038 C CA . ASP A 1 409 ? -6.532 12.842 3.723 1.00 94.06 409 ASP A CA 1
ATOM 3039 C C . ASP A 1 409 ? -8.012 12.479 3.513 1.00 94.06 409 ASP A C 1
ATOM 3041 O O . ASP A 1 409 ? -8.840 12.761 4.386 1.00 94.06 409 ASP A O 1
ATOM 3045 N N . ASP A 1 410 ? -8.349 11.792 2.418 1.00 93.50 410 ASP A N 1
ATOM 3046 C CA . ASP A 1 410 ? -9.701 11.280 2.162 1.00 93.50 410 ASP A CA 1
ATOM 3047 C C . ASP A 1 410 ? -10.110 10.224 3.204 1.00 93.50 410 ASP A C 1
ATOM 3049 O O . ASP A 1 410 ? -11.218 10.277 3.749 1.00 93.50 410 ASP A O 1
ATOM 3053 N N . GLU A 1 411 ? -9.204 9.309 3.563 1.00 94.62 411 GLU A N 1
ATOM 3054 C CA . GLU A 1 411 ? -9.410 8.342 4.645 1.00 94.62 411 GLU A CA 1
ATOM 3055 C C . GLU A 1 411 ? -9.601 9.036 5.997 1.00 94.62 411 GLU A C 1
ATOM 3057 O O . GLU A 1 411 ? -10.517 8.691 6.750 1.00 94.62 411 GLU A O 1
ATOM 3062 N N . ARG A 1 412 ? -8.791 10.058 6.301 1.00 94.19 412 ARG A N 1
ATOM 3063 C CA . ARG A 1 412 ? -8.929 10.851 7.530 1.00 94.19 412 ARG A CA 1
ATOM 3064 C C . ARG A 1 412 ? -10.273 11.562 7.571 1.00 94.19 412 ARG A C 1
ATOM 3066 O O . ARG A 1 412 ? -10.965 11.492 8.583 1.00 94.19 412 ARG A O 1
ATOM 3073 N N . LYS A 1 413 ? -10.697 12.181 6.469 1.00 96.44 413 LYS A N 1
ATOM 3074 C CA . LYS A 1 413 ? -12.010 12.829 6.352 1.00 96.44 413 LYS A CA 1
ATOM 3075 C C . LYS A 1 413 ? -13.153 11.829 6.537 1.00 96.44 413 LYS A C 1
ATOM 3077 O O . LYS A 1 413 ? -14.096 12.119 7.272 1.00 96.44 413 LYS A O 1
ATOM 3082 N N . ALA A 1 414 ? -13.053 10.641 5.941 1.00 96.81 414 ALA A N 1
ATOM 3083 C CA . ALA A 1 414 ? -14.018 9.562 6.135 1.00 96.81 414 ALA A CA 1
ATOM 3084 C C . ALA A 1 414 ? -14.061 9.069 7.593 1.00 96.81 414 ALA A C 1
ATOM 3086 O O . ALA A 1 414 ? -15.143 8.827 8.130 1.00 96.81 414 ALA A O 1
ATOM 3087 N N . MET A 1 415 ? -12.912 8.954 8.266 1.00 96.19 415 MET A N 1
ATOM 3088 C CA . MET A 1 415 ? -12.858 8.622 9.693 1.00 96.19 415 MET A CA 1
ATOM 3089 C C . MET A 1 415 ? -13.487 9.717 10.557 1.00 96.19 415 MET A C 1
ATOM 3091 O O . MET A 1 415 ? -14.300 9.398 11.421 1.00 96.19 415 MET A O 1
ATOM 3095 N N . ARG A 1 416 ? -13.194 10.996 10.291 1.00 96.00 416 ARG A N 1
ATOM 3096 C CA . ARG A 1 416 ? -13.817 12.127 10.997 1.00 96.00 416 ARG A CA 1
ATOM 3097 C C . ARG A 1 416 ? -15.337 12.141 10.820 1.00 96.00 416 ARG A C 1
ATOM 3099 O O . ARG A 1 416 ? -16.052 12.306 11.801 1.00 96.00 416 ARG A O 1
ATOM 3106 N N . ALA A 1 417 ? -15.840 11.869 9.616 1.00 97.25 417 ALA A N 1
ATOM 3107 C CA . ALA A 1 417 ? -17.279 11.742 9.371 1.00 97.25 417 ALA A CA 1
ATOM 3108 C C . ALA A 1 417 ? -17.918 10.609 10.196 1.00 97.25 417 ALA A C 1
ATOM 3110 O O . ALA A 1 417 ? -18.983 10.793 10.781 1.00 97.25 417 ALA A O 1
ATOM 3111 N N . LYS A 1 418 ? -17.250 9.451 10.306 1.00 97.25 418 LYS A N 1
ATOM 3112 C CA . LYS A 1 418 ? -17.706 8.358 11.182 1.00 97.25 418 LYS A CA 1
ATOM 3113 C C . LYS A 1 418 ? -17.699 8.768 12.653 1.00 97.25 418 LYS A C 1
ATOM 3115 O O . LYS A 1 418 ? -18.649 8.453 13.358 1.00 97.25 418 LYS A O 1
ATOM 3120 N N . VAL A 1 419 ? -16.657 9.466 13.115 1.00 97.00 419 VAL A N 1
ATOM 3121 C CA . VAL A 1 419 ? -16.582 9.968 14.496 1.00 97.00 419 VAL A CA 1
ATOM 3122 C C . VAL A 1 419 ? -17.781 10.860 14.793 1.00 97.00 419 VAL A C 1
ATOM 3124 O O . VAL A 1 419 ? -18.445 10.621 15.794 1.00 97.00 419 VAL A O 1
ATOM 3127 N N . ILE A 1 420 ? -18.094 11.813 13.908 1.00 96.31 420 ILE A N 1
ATOM 3128 C CA . ILE A 1 420 ? -19.251 12.712 14.045 1.00 96.31 420 ILE A CA 1
ATOM 3129 C C . ILE A 1 420 ? -20.553 11.910 14.159 1.00 96.31 420 ILE A C 1
ATOM 3131 O O . ILE A 1 420 ? -21.319 12.143 15.089 1.00 96.31 420 ILE A O 1
ATOM 3135 N N . ALA A 1 421 ? -20.759 10.900 13.308 1.00 96.81 421 ALA A N 1
ATOM 3136 C CA . ALA A 1 421 ? -21.946 10.044 13.378 1.00 96.81 421 ALA A CA 1
ATOM 3137 C C . ALA A 1 421 ? -22.070 9.293 14.723 1.00 96.81 421 ALA A C 1
ATOM 3139 O O . ALA A 1 421 ? -23.135 9.292 15.334 1.00 96.81 421 ALA A O 1
ATOM 3140 N N . TYR A 1 422 ? -20.981 8.708 15.240 1.00 96.31 422 TYR A N 1
ATOM 3141 C CA . TYR A 1 422 ? -20.982 8.081 16.576 1.00 96.31 422 TYR A CA 1
ATOM 3142 C C . TYR A 1 422 ? -21.285 9.087 17.689 1.00 96.31 422 TYR A C 1
ATOM 3144 O O . TYR A 1 422 ? -21.926 8.768 18.688 1.00 96.31 422 TYR A O 1
ATOM 3152 N N . CYS A 1 423 ? -20.779 10.300 17.525 1.00 95.94 423 CYS A N 1
ATOM 3153 C CA . CYS A 1 423 ? -20.969 11.407 18.437 1.00 95.94 423 CYS A CA 1
ATOM 3154 C C . CYS A 1 423 ? -22.441 11.843 18.513 1.00 95.94 423 CYS A C 1
ATOM 3156 O O . CYS A 1 423 ? -22.966 12.039 19.608 1.00 95.94 423 CYS A O 1
ATOM 3158 N N . GLU A 1 424 ? -23.110 11.942 17.361 1.00 96.19 424 GLU A N 1
ATOM 3159 C CA . GLU A 1 424 ? -24.546 12.217 17.242 1.00 96.19 424 GLU A CA 1
ATOM 3160 C C . GLU A 1 424 ? -25.380 11.122 17.917 1.00 96.19 424 GLU A C 1
ATOM 3162 O O . GLU A 1 424 ? -26.226 11.421 18.759 1.00 96.19 424 GLU A O 1
ATOM 3167 N N . GLU A 1 425 ? -25.093 9.850 17.627 1.00 95.94 425 GLU A N 1
ATOM 3168 C CA . GLU A 1 425 ? -25.792 8.706 18.229 1.00 95.94 425 GLU A CA 1
ATOM 3169 C C . GLU A 1 425 ? -25.633 8.649 19.756 1.00 95.94 425 GLU A C 1
ATOM 3171 O O . GLU A 1 425 ? -26.574 8.320 20.476 1.00 95.94 425 GLU A O 1
ATOM 3176 N N . LEU A 1 426 ? -24.447 8.992 20.265 1.00 95.88 426 LEU A N 1
ATOM 3177 C CA . LEU A 1 426 ? -24.151 9.031 21.699 1.00 95.88 426 LEU A CA 1
ATOM 3178 C C . LEU A 1 426 ? -24.579 10.341 22.376 1.00 95.88 426 LEU A C 1
ATOM 3180 O O . LEU A 1 426 ? -24.374 10.486 23.581 1.00 95.88 426 LEU A O 1
ATOM 3184 N N . SER A 1 427 ? -25.163 11.288 21.631 1.00 95.81 427 SER A N 1
ATOM 3185 C CA . SER A 1 427 ? -25.524 12.625 22.125 1.00 95.81 427 SER A CA 1
ATOM 3186 C C . SER A 1 427 ? -24.341 13.383 22.754 1.00 95.81 427 SER A C 1
ATOM 3188 O O . SER A 1 427 ? -24.496 14.095 23.743 1.00 95.81 427 SER A O 1
ATOM 3190 N N . LEU A 1 428 ? -23.143 13.236 22.179 1.00 91.50 428 LEU A N 1
ATOM 3191 C CA . LEU A 1 428 ? -21.894 13.883 22.614 1.00 91.50 428 LEU A CA 1
ATOM 3192 C C . LEU A 1 428 ? -21.601 15.198 21.868 1.00 91.50 428 LEU A C 1
ATOM 3194 O O . LEU A 1 428 ? -20.460 15.660 21.888 1.00 91.50 428 LEU A O 1
ATOM 3198 N N . LEU A 1 429 ? -22.612 15.783 21.217 1.00 81.38 429 LEU A N 1
ATOM 3199 C CA . LEU A 1 429 ? -22.504 16.868 20.230 1.00 81.38 429 LEU A CA 1
ATOM 3200 C C . LEU A 1 429 ? -21.580 18.023 20.647 1.00 81.38 429 LEU A C 1
ATOM 3202 O O . LEU A 1 429 ? -20.712 18.406 19.867 1.00 81.38 429 LEU A O 1
ATOM 3206 N N . ASP A 1 430 ? -21.691 18.510 21.885 1.00 83.62 430 ASP A N 1
ATOM 3207 C CA . ASP A 1 430 ? -20.896 19.648 22.378 1.00 83.62 430 ASP A CA 1
ATOM 3208 C C . ASP A 1 430 ? -19.389 19.345 22.506 1.00 83.62 430 ASP A C 1
ATOM 3210 O O . ASP A 1 430 ? -18.582 20.256 22.663 1.00 83.62 430 ASP A O 1
ATOM 3214 N N . SER A 1 431 ? -18.995 18.069 22.431 1.00 88.75 431 SER A N 1
ATOM 3215 C CA . SER A 1 431 ? -17.614 17.602 22.624 1.00 88.75 431 SER A CA 1
ATOM 3216 C C . SER A 1 431 ? -16.957 17.037 21.363 1.00 88.75 431 SER A C 1
ATOM 3218 O O . SER A 1 431 ? -15.791 16.655 21.405 1.00 88.75 431 SER A O 1
ATOM 3220 N N . CYS A 1 432 ? -17.668 16.955 20.236 1.00 94.62 432 CYS A N 1
ATOM 3221 C CA . CYS A 1 432 ? -17.174 16.222 19.065 1.00 94.62 432 CYS A CA 1
ATOM 3222 C C . CYS A 1 432 ? -15.991 16.909 18.392 1.00 94.62 432 CYS A C 1
ATOM 3224 O O . CYS A 1 432 ? -15.006 16.245 18.072 1.00 94.62 432 CYS A O 1
ATOM 3226 N N . ASP A 1 433 ? -16.049 18.232 18.253 1.00 94.88 433 ASP A N 1
ATOM 3227 C CA . ASP A 1 433 ? -14.936 19.012 17.712 1.00 94.88 433 ASP A CA 1
ATOM 3228 C C . ASP A 1 433 ? -13.721 18.979 18.654 1.00 94.88 433 ASP A C 1
ATOM 3230 O O . ASP A 1 433 ? -12.587 18.836 18.197 1.00 94.88 433 ASP A O 1
ATOM 3234 N N . GLU A 1 434 ? -13.946 19.020 19.973 1.00 96.38 434 GLU A N 1
ATOM 3235 C CA . GLU A 1 434 ? -12.882 18.917 20.982 1.00 96.38 434 GLU A CA 1
ATOM 3236 C C . GLU A 1 434 ? -12.223 17.525 20.974 1.00 96.38 434 GLU A C 1
ATOM 3238 O O . GLU A 1 434 ? -10.996 17.414 21.021 1.00 96.38 434 GLU A O 1
ATOM 3243 N N . LEU A 1 435 ? -13.015 16.455 20.836 1.00 95.69 435 LEU A N 1
ATOM 3244 C CA . LEU A 1 435 ? -12.518 15.084 20.691 1.00 95.69 435 LEU A CA 1
ATOM 3245 C C . LEU A 1 435 ? -11.731 14.902 19.392 1.00 95.69 435 LEU A C 1
ATOM 3247 O O . LEU A 1 435 ? -10.659 14.301 19.412 1.00 95.69 435 LEU A O 1
ATOM 3251 N N . LEU A 1 436 ? -12.228 15.428 18.270 1.00 96.19 436 LEU A N 1
ATOM 3252 C CA . LEU A 1 436 ? -11.519 15.377 16.992 1.00 96.19 436 LEU A CA 1
ATOM 3253 C C . LEU A 1 436 ? -10.187 16.128 17.049 1.00 96.19 436 LEU A C 1
ATOM 3255 O O . LEU A 1 436 ? -9.196 15.626 16.522 1.00 96.19 436 LEU A O 1
ATOM 3259 N N . ALA A 1 437 ? -10.139 17.280 17.723 1.00 96.25 437 ALA A N 1
ATOM 3260 C CA . ALA A 1 437 ? -8.901 18.024 17.931 1.00 96.25 437 ALA A CA 1
ATOM 3261 C C . ALA A 1 437 ? -7.912 17.267 18.841 1.00 96.25 437 ALA A C 1
ATOM 3263 O O . ALA A 1 437 ? -6.729 17.167 18.524 1.00 96.25 437 ALA A O 1
ATOM 3264 N N . ALA A 1 438 ? -8.381 16.670 19.944 1.00 96.75 438 ALA A N 1
ATOM 3265 C CA . ALA A 1 438 ? -7.531 15.917 20.877 1.00 96.75 438 ALA A CA 1
ATOM 3266 C C . ALA A 1 438 ? -6.970 14.601 20.289 1.00 96.75 438 ALA A C 1
ATOM 3268 O O . ALA A 1 438 ? -5.947 14.079 20.758 1.00 96.75 438 ALA A O 1
ATOM 3269 N N . PHE A 1 439 ? -7.638 14.056 19.270 1.00 96.06 439 PHE A N 1
ATOM 3270 C CA . PHE A 1 439 ? -7.273 12.820 18.573 1.00 96.06 439 PHE A CA 1
ATOM 3271 C C . PHE A 1 439 ? -6.860 13.053 17.114 1.00 96.06 439 PHE A C 1
ATOM 3273 O O . PHE A 1 439 ? -6.939 12.131 16.302 1.00 96.06 439 PHE A O 1
ATOM 3280 N N . GLU A 1 440 ? -6.384 14.250 16.769 1.00 95.25 440 GLU A N 1
ATOM 3281 C CA . GLU A 1 440 ? -5.838 14.512 15.438 1.00 95.25 440 GLU A CA 1
ATOM 3282 C C . GLU A 1 440 ? -4.665 13.563 15.129 1.00 95.25 440 GLU A C 1
ATOM 3284 O O . GLU A 1 440 ? -3.720 13.433 15.910 1.00 95.25 440 GLU A O 1
ATOM 3289 N N . GLY A 1 441 ? -4.765 12.832 14.013 1.00 91.25 441 GLY A N 1
ATOM 3290 C CA . GLY A 1 441 ? -3.815 11.781 13.630 1.00 91.25 441 GLY A CA 1
ATOM 3291 C C . GLY A 1 441 ? -3.984 10.448 14.377 1.00 91.25 441 GLY A C 1
ATOM 3292 O O . GLY A 1 441 ? -3.253 9.497 14.101 1.00 91.25 441 GLY A O 1
ATOM 3293 N N . ARG A 1 442 ? -4.933 10.350 15.318 1.00 95.69 442 ARG A N 1
ATOM 3294 C CA . ARG A 1 442 ? -5.294 9.132 16.073 1.00 95.69 442 ARG A CA 1
ATOM 3295 C C . ARG A 1 442 ? -6.786 8.813 15.963 1.00 95.69 442 ARG A C 1
ATOM 3297 O O . ARG A 1 442 ? -7.379 8.213 16.862 1.00 95.69 442 ARG A O 1
ATOM 3304 N N . GLU A 1 443 ? -7.409 9.173 14.845 1.00 95.75 443 GLU A N 1
ATOM 3305 C CA . GLU A 1 443 ? -8.851 9.029 14.634 1.00 95.75 443 GLU A CA 1
ATOM 3306 C C . GLU A 1 443 ? -9.322 7.564 14.731 1.00 95.75 443 GLU A C 1
ATOM 3308 O O . GLU A 1 443 ? -10.429 7.298 15.199 1.00 95.75 443 GLU A O 1
ATOM 3313 N N . HIS A 1 444 ? -8.477 6.592 14.369 1.00 94.56 444 HIS A N 1
ATOM 3314 C CA . HIS A 1 444 ? -8.801 5.168 14.507 1.00 94.56 444 HIS A CA 1
ATOM 3315 C C . HIS A 1 444 ? -8.904 4.720 15.980 1.00 94.56 444 HIS A C 1
ATOM 3317 O O . HIS A 1 444 ? -9.750 3.889 16.321 1.00 94.56 444 HIS A O 1
ATOM 3323 N N . GLU A 1 445 ? -8.064 5.261 16.869 1.00 96.06 445 GLU A N 1
ATOM 3324 C CA . GLU A 1 445 ? -8.142 4.996 18.312 1.00 96.06 445 GLU A CA 1
ATOM 3325 C C . GLU A 1 445 ? -9.447 5.570 18.882 1.00 96.06 445 GLU A C 1
ATOM 3327 O O . GLU A 1 445 ? -10.168 4.884 19.612 1.00 96.06 445 GLU A O 1
ATOM 3332 N N . LEU A 1 446 ? -9.798 6.794 18.469 1.00 96.81 446 LEU A N 1
ATOM 3333 C CA . LEU A 1 446 ? -11.050 7.442 18.853 1.00 96.81 446 LEU A CA 1
ATOM 3334 C C . LEU A 1 446 ? -12.273 6.643 18.383 1.00 96.81 446 LEU A C 1
ATOM 3336 O O . LEU A 1 446 ? -13.165 6.382 19.187 1.00 96.81 446 LEU A O 1
ATOM 3340 N N . LEU A 1 447 ? -12.302 6.196 17.123 1.00 96.62 447 LEU A N 1
ATOM 3341 C CA . LEU A 1 447 ? -13.392 5.370 16.591 1.00 96.62 447 LEU A CA 1
ATOM 3342 C C . LEU A 1 447 ? -13.573 4.069 17.376 1.00 96.62 447 LEU A C 1
ATOM 3344 O O . LEU A 1 447 ? -14.703 3.703 17.695 1.00 96.62 447 LEU A O 1
ATOM 3348 N N . ASN A 1 448 ? -12.481 3.387 17.730 1.00 96.75 448 ASN A N 1
ATOM 3349 C CA . ASN A 1 448 ? -12.557 2.170 18.535 1.00 96.75 448 ASN A CA 1
ATOM 3350 C C . ASN A 1 448 ? -13.136 2.454 19.933 1.00 96.75 448 ASN A C 1
ATOM 3352 O O . ASN A 1 448 ? -14.024 1.742 20.402 1.00 96.75 448 ASN A O 1
ATOM 3356 N N . ASN A 1 449 ? -12.694 3.537 20.576 1.00 95.81 449 ASN A N 1
ATOM 3357 C CA . ASN A 1 449 ? -13.203 3.947 21.886 1.00 95.81 449 ASN A CA 1
ATOM 3358 C C . ASN A 1 449 ? -14.690 4.339 21.838 1.00 95.81 449 ASN A C 1
ATOM 3360 O O . ASN A 1 449 ? -15.456 3.962 22.728 1.00 95.81 449 ASN A O 1
ATOM 3364 N N . LEU A 1 450 ? -15.120 5.054 20.795 1.00 96.12 450 LEU A N 1
ATOM 3365 C CA . LEU A 1 450 ? -16.526 5.412 20.584 1.00 96.12 450 LEU A CA 1
ATOM 3366 C C . LEU A 1 450 ? -17.389 4.182 20.292 1.00 96.12 450 LEU A C 1
ATOM 3368 O O . LEU A 1 450 ? -18.476 4.067 20.853 1.00 96.12 450 LEU A O 1
ATOM 3372 N N . ALA A 1 451 ? -16.894 3.222 19.508 1.00 96.62 451 ALA A N 1
ATOM 3373 C CA . ALA A 1 451 ? -17.588 1.961 19.261 1.00 96.62 451 ALA A CA 1
ATOM 3374 C C . ALA A 1 451 ? -17.795 1.152 20.553 1.00 96.62 451 ALA A C 1
ATOM 3376 O O . ALA A 1 451 ? -18.885 0.625 20.785 1.00 96.62 451 ALA A O 1
ATOM 3377 N N . ILE A 1 452 ? -16.789 1.106 21.435 1.00 94.56 452 ILE A N 1
ATOM 3378 C CA . ILE A 1 452 ? -16.907 0.474 22.759 1.00 94.56 452 ILE A CA 1
ATOM 3379 C C . ILE A 1 452 ? -17.958 1.196 23.614 1.00 94.56 452 ILE A C 1
ATOM 3381 O O . ILE A 1 452 ? -18.795 0.542 24.239 1.00 94.56 452 ILE A O 1
ATOM 3385 N N . ARG A 1 453 ? -17.951 2.537 23.627 1.00 94.25 453 ARG A N 1
ATOM 3386 C CA . ARG A 1 453 ? -18.952 3.331 24.359 1.00 94.25 453 ARG A CA 1
ATOM 3387 C C . ARG A 1 453 ? -20.365 3.107 23.825 1.00 94.25 453 ARG A C 1
ATOM 3389 O O . ARG A 1 453 ? -21.264 2.902 24.633 1.00 94.25 453 ARG A O 1
ATOM 3396 N N . LYS A 1 454 ? -20.552 3.075 22.502 1.00 95.56 454 LYS A N 1
ATOM 3397 C CA . LYS A 1 454 ? -21.838 2.757 21.862 1.00 95.56 454 LYS A CA 1
ATOM 3398 C C . LYS A 1 454 ? -22.358 1.395 22.305 1.00 95.56 454 LYS A C 1
ATOM 3400 O O . LYS A 1 454 ? -23.455 1.321 22.847 1.00 95.56 454 LYS A O 1
ATOM 3405 N N . ALA A 1 455 ? -21.536 0.352 22.200 1.00 95.00 455 ALA A N 1
ATOM 3406 C CA . ALA A 1 455 ? -21.922 -0.990 22.630 1.00 95.00 455 ALA A CA 1
ATOM 3407 C C . ALA A 1 455 ? -22.290 -1.050 24.126 1.00 95.00 455 ALA A C 1
ATOM 3409 O O . ALA A 1 455 ? -23.215 -1.766 24.513 1.00 95.00 455 ALA A O 1
ATOM 3410 N N . LYS A 1 456 ? -21.590 -0.290 24.983 1.00 94.69 456 LYS A N 1
ATOM 3411 C CA . LYS A 1 456 ? -21.926 -0.179 26.411 1.00 94.69 456 LYS A CA 1
ATOM 3412 C C . LYS A 1 456 ? -23.274 0.517 26.626 1.00 94.69 456 LYS A C 1
ATOM 3414 O O . LYS A 1 456 ? -24.070 0.018 27.413 1.00 94.69 456 LYS A O 1
ATOM 3419 N N . VAL A 1 457 ? -23.553 1.619 25.928 1.00 95.06 457 VAL A N 1
ATOM 3420 C CA . VAL A 1 457 ? -24.843 2.331 26.018 1.00 95.06 457 VAL A CA 1
ATOM 3421 C C . VAL A 1 457 ? -26.004 1.447 25.550 1.00 95.06 457 VAL A C 1
ATOM 3423 O O . VAL A 1 457 ? -27.015 1.377 26.244 1.00 95.06 457 VAL A O 1
ATOM 3426 N N . GLU A 1 458 ? -25.840 0.716 24.445 1.00 95.75 458 GLU A N 1
ATOM 3427 C CA . GLU A 1 458 ? -26.834 -0.249 23.948 1.00 95.75 458 GLU A CA 1
ATOM 3428 C C . GLU A 1 458 ? -27.085 -1.375 24.963 1.00 95.75 458 GLU A C 1
ATOM 3430 O O . GLU A 1 458 ? -28.230 -1.640 25.324 1.00 95.75 458 GLU A O 1
ATOM 3435 N N . THR A 1 459 ? -26.018 -1.965 25.517 1.00 95.56 459 THR A N 1
ATOM 3436 C CA . THR A 1 459 ? -26.127 -3.010 26.554 1.00 95.56 459 THR A CA 1
ATOM 3437 C C . THR A 1 459 ? -26.864 -2.489 27.791 1.00 95.56 459 THR A C 1
ATOM 3439 O O . THR A 1 459 ? -27.715 -3.178 28.347 1.00 95.56 459 THR A O 1
ATOM 3442 N N . ILE A 1 460 ? -26.561 -1.262 28.229 1.00 93.06 460 ILE A N 1
ATOM 3443 C CA . ILE A 1 460 ? -27.251 -0.633 29.360 1.00 93.06 460 ILE A CA 1
ATOM 3444 C C . ILE A 1 460 ? -28.738 -0.447 29.038 1.00 93.06 460 ILE A C 1
ATOM 3446 O O . ILE A 1 460 ? -29.570 -0.744 29.890 1.00 93.06 460 ILE A O 1
ATOM 3450 N N . ALA A 1 461 ? -29.091 0.008 27.834 1.00 95.69 461 ALA A N 1
ATOM 3451 C CA . ALA A 1 461 ? -30.487 0.166 27.429 1.00 95.69 461 ALA A CA 1
ATOM 3452 C C . ALA A 1 461 ? -31.257 -1.170 27.450 1.00 95.69 461 ALA A C 1
ATOM 3454 O O . ALA A 1 461 ? -32.369 -1.223 27.974 1.00 95.69 461 ALA A O 1
ATOM 3455 N N . GLU A 1 462 ? -30.650 -2.260 26.972 1.00 96.44 462 GLU A N 1
ATOM 3456 C CA . GLU A 1 462 ? -31.241 -3.604 27.042 1.00 96.44 462 GLU A CA 1
ATOM 3457 C C . GLU A 1 462 ? -31.412 -4.094 28.485 1.00 96.44 462 GLU A C 1
ATOM 3459 O O . GLU A 1 462 ? -32.471 -4.607 28.852 1.00 96.44 462 GLU A O 1
ATOM 3464 N N . VAL A 1 463 ? -30.397 -3.893 29.334 1.00 95.62 463 VAL A N 1
ATOM 3465 C CA . VAL A 1 463 ? -30.470 -4.222 30.764 1.00 95.62 463 VAL A CA 1
ATOM 3466 C C . VAL A 1 463 ? -31.642 -3.495 31.425 1.00 95.62 463 VAL A C 1
ATOM 3468 O O . VAL A 1 463 ? -32.403 -4.128 32.157 1.00 95.62 463 VAL A O 1
ATOM 3471 N N . LYS A 1 464 ? -31.830 -2.200 31.139 1.00 95.38 464 LYS A N 1
ATOM 3472 C CA . LYS A 1 464 ? -32.960 -1.414 31.661 1.00 95.38 464 LYS A CA 1
ATOM 3473 C C . LYS A 1 464 ? -34.302 -2.009 31.245 1.00 95.38 464 LYS A C 1
ATOM 3475 O O . LYS A 1 464 ? -35.143 -2.257 32.103 1.00 95.38 464 LYS A O 1
ATOM 3480 N N . MET A 1 465 ? -34.464 -2.329 29.960 1.00 96.19 465 MET A N 1
ATOM 3481 C CA . MET A 1 465 ? -35.690 -2.953 29.457 1.00 96.19 465 MET A CA 1
ATOM 3482 C C . MET A 1 465 ? -36.019 -4.275 30.168 1.00 96.19 465 MET A C 1
ATOM 3484 O O . MET A 1 465 ? -37.174 -4.507 30.521 1.00 96.19 465 MET A O 1
ATOM 3488 N N . ILE A 1 466 ? -35.024 -5.138 30.407 1.00 96.19 466 ILE A N 1
ATOM 3489 C CA . ILE A 1 466 ? -35.251 -6.420 31.096 1.00 96.19 466 ILE A CA 1
ATOM 3490 C C . ILE A 1 466 ? -35.563 -6.209 32.585 1.00 96.19 466 ILE A C 1
ATOM 3492 O O . ILE A 1 466 ? -36.401 -6.924 33.136 1.00 96.19 466 ILE A O 1
ATOM 3496 N N . ILE A 1 467 ? -34.917 -5.244 33.252 1.00 95.19 467 ILE A N 1
ATOM 3497 C CA . ILE A 1 467 ? -35.218 -4.894 34.652 1.00 95.19 467 ILE A CA 1
ATOM 3498 C C . ILE A 1 467 ? -36.684 -4.461 34.789 1.00 95.19 467 ILE A C 1
ATOM 3500 O O . ILE A 1 467 ? -37.377 -4.966 35.680 1.00 95.19 467 ILE A O 1
ATOM 3504 N N . ASP A 1 468 ? -37.152 -3.592 33.888 1.00 95.38 468 ASP A N 1
ATOM 3505 C CA . ASP A 1 468 ? -38.535 -3.108 33.856 1.00 95.38 468 ASP A CA 1
ATOM 3506 C C . ASP A 1 468 ? -39.529 -4.258 33.632 1.00 95.38 468 ASP A C 1
ATOM 3508 O O . ASP A 1 468 ? -40.526 -4.377 34.346 1.00 95.38 468 ASP A O 1
ATOM 3512 N N . GLU A 1 469 ? -39.235 -5.165 32.696 1.00 96.19 469 GLU A N 1
ATOM 3513 C CA . GLU A 1 469 ? -40.074 -6.333 32.393 1.00 96.19 469 GLU A CA 1
ATOM 3514 C C . GLU A 1 469 ? -40.129 -7.351 33.544 1.00 96.19 469 GLU A C 1
ATOM 3516 O O . GLU A 1 469 ? -41.167 -7.960 33.827 1.00 96.19 469 GLU A O 1
ATOM 3521 N N . LEU A 1 470 ? -39.013 -7.542 34.246 1.00 95.75 470 LEU A N 1
ATOM 3522 C CA . LEU A 1 470 ? -38.947 -8.439 35.394 1.00 95.75 470 LEU A CA 1
ATOM 3523 C C . LEU A 1 470 ? -39.592 -7.849 36.653 1.00 95.75 470 LEU A C 1
ATOM 3525 O O . LEU A 1 470 ? -39.889 -8.628 37.568 1.00 95.75 470 LEU A O 1
ATOM 3529 N N . ALA A 1 471 ? -39.844 -6.535 36.677 1.00 95.38 471 ALA A N 1
ATOM 3530 C CA . ALA A 1 471 ? -40.295 -5.771 37.838 1.00 95.38 471 ALA A CA 1
ATOM 3531 C C . ALA A 1 471 ? -39.392 -5.999 39.064 1.00 95.38 471 ALA A C 1
ATOM 3533 O O . ALA A 1 471 ? -39.867 -6.229 40.180 1.00 95.38 471 ALA A O 1
ATOM 3534 N N . LEU A 1 472 ? -38.071 -5.997 38.850 1.00 92.75 472 LEU A N 1
ATOM 3535 C CA . LEU A 1 472 ? -37.112 -6.175 39.940 1.00 92.75 472 LEU A CA 1
ATOM 3536 C C . LEU A 1 472 ? -37.204 -4.989 40.909 1.00 92.75 472 LEU A C 1
ATOM 3538 O O . LEU A 1 472 ? -37.195 -3.833 40.503 1.00 92.75 472 LEU A O 1
ATOM 3542 N N . SER A 1 473 ? -37.271 -5.275 42.211 1.00 86.81 473 SER A N 1
ATOM 3543 C CA . SER A 1 473 ? -37.378 -4.243 43.253 1.00 86.81 473 SER A CA 1
ATOM 3544 C C . SER A 1 473 ? -36.082 -3.458 43.479 1.00 86.81 473 SER A C 1
ATOM 3546 O O . SER A 1 473 ? -36.090 -2.438 44.169 1.00 86.81 473 SER A O 1
ATOM 3548 N N . THR A 1 474 ? -34.955 -3.957 42.967 1.00 88.81 474 THR A N 1
ATOM 3549 C CA . THR A 1 474 ? -33.650 -3.301 43.085 1.00 88.81 474 THR A CA 1
ATOM 3550 C C . THR A 1 474 ? -33.628 -2.052 42.217 1.00 88.81 474 THR A C 1
ATOM 3552 O O . THR A 1 474 ? -34.056 -2.080 41.066 1.00 88.81 474 THR A O 1
ATOM 3555 N N . LYS A 1 475 ? -33.100 -0.949 42.752 1.00 90.44 475 LYS A N 1
ATOM 3556 C CA . LYS A 1 475 ? -32.979 0.293 41.988 1.00 90.44 475 LYS A CA 1
ATOM 3557 C C . LYS A 1 475 ? -32.039 0.071 40.802 1.00 90.44 475 LYS A C 1
ATOM 3559 O O . LYS A 1 475 ? -30.896 -0.334 40.990 1.00 90.44 475 LYS A O 1
ATOM 3564 N N . GLU A 1 476 ? -32.505 0.400 39.603 1.00 91.06 476 GLU A N 1
ATOM 3565 C CA . GLU A 1 476 ? -31.768 0.293 38.335 1.00 91.06 476 GLU A CA 1
ATOM 3566 C C . GLU A 1 476 ? -30.326 0.828 38.434 1.00 91.06 476 GLU A C 1
ATOM 3568 O O . GLU A 1 476 ? -29.367 0.139 38.093 1.00 91.06 476 GLU A O 1
ATOM 3573 N N . ASN A 1 477 ? -30.160 2.025 39.007 1.00 90.06 477 ASN A N 1
ATOM 3574 C CA . ASN A 1 477 ? -28.856 2.676 39.165 1.00 90.06 477 ASN A CA 1
ATOM 3575 C C . ASN A 1 477 ? -27.900 1.919 40.106 1.00 90.06 477 ASN A C 1
ATOM 3577 O O . ASN A 1 477 ? -26.681 1.983 39.943 1.00 90.06 477 ASN A O 1
ATOM 3581 N N . GLU A 1 478 ? -28.430 1.206 41.099 1.00 94.50 478 GLU A N 1
ATOM 3582 C CA . GLU A 1 478 ? -27.627 0.412 42.035 1.00 94.50 478 GLU A CA 1
ATOM 3583 C C . GLU A 1 478 ? -27.112 -0.858 41.350 1.00 94.50 478 GLU A C 1
ATOM 3585 O O . GLU A 1 478 ? -25.944 -1.221 41.490 1.00 94.50 478 GLU A O 1
ATOM 3590 N N . LEU A 1 479 ? -27.953 -1.483 40.520 1.00 93.00 479 LEU A N 1
ATOM 3591 C CA . LEU A 1 479 ? -27.566 -2.651 39.736 1.00 93.00 479 LEU A CA 1
ATOM 3592 C C . LEU A 1 479 ? -26.512 -2.280 38.682 1.00 93.00 479 LEU A C 1
ATOM 3594 O O . LEU A 1 479 ? -25.469 -2.922 38.604 1.00 93.00 479 LEU A O 1
ATOM 3598 N N . LEU A 1 480 ? -26.744 -1.205 37.920 1.00 92.06 480 LEU A N 1
ATOM 3599 C CA . LEU A 1 480 ? -25.809 -0.750 36.887 1.00 92.06 480 LEU A CA 1
ATOM 3600 C C . LEU A 1 480 ? -24.453 -0.326 37.471 1.00 92.06 480 LEU A C 1
ATOM 3602 O O . LEU A 1 480 ? -23.422 -0.666 36.902 1.00 92.06 480 LEU A O 1
ATOM 3606 N N . SER A 1 481 ? -24.428 0.353 38.624 1.00 93.06 481 SER A N 1
ATOM 3607 C CA . SER A 1 481 ? -23.159 0.744 39.266 1.00 93.06 481 SER A CA 1
ATOM 3608 C C . SER A 1 481 ? -22.376 -0.443 39.839 1.00 93.06 481 SER A C 1
ATOM 3610 O O . SER A 1 481 ? -21.150 -0.459 39.759 1.00 93.06 481 SER A O 1
ATOM 3612 N N . THR A 1 482 ? -23.052 -1.472 40.361 1.00 94.88 482 THR A N 1
ATOM 3613 C CA . THR A 1 482 ? -22.392 -2.688 40.887 1.00 94.88 482 THR A CA 1
ATOM 3614 C C . THR A 1 482 ? -21.740 -3.532 39.777 1.00 94.88 482 THR A C 1
ATOM 3616 O O . THR A 1 482 ? -20.800 -4.301 40.021 1.00 94.88 482 THR A O 1
ATOM 3619 N N . PHE A 1 483 ? -22.226 -3.383 38.543 1.00 93.19 483 PHE A N 1
ATOM 3620 C CA . PHE A 1 483 ? -21.755 -4.097 37.355 1.00 93.19 483 PHE A CA 1
ATOM 3621 C C . PHE A 1 483 ? -21.050 -3.183 36.343 1.00 93.19 483 PHE A C 1
ATOM 3623 O O . PHE A 1 483 ? -20.956 -3.544 35.171 1.00 93.19 483 PHE A O 1
ATOM 3630 N N . ASP A 1 484 ? -20.510 -2.041 36.777 1.00 92.56 484 ASP A N 1
ATOM 3631 C CA . ASP A 1 484 ? -19.725 -1.171 35.897 1.00 92.56 484 ASP A CA 1
ATOM 3632 C C . ASP A 1 484 ? -18.516 -1.936 35.320 1.00 92.56 484 ASP A C 1
ATOM 3634 O O . ASP A 1 484 ? -17.718 -2.535 36.046 1.00 92.56 484 ASP A O 1
ATOM 3638 N N . GLY A 1 485 ? -18.431 -1.994 33.990 1.00 90.81 485 GLY A N 1
ATOM 3639 C CA . GLY A 1 485 ? -17.450 -2.786 33.240 1.00 90.81 485 GLY A CA 1
ATOM 3640 C C . GLY A 1 485 ? -17.789 -4.276 33.076 1.00 90.81 485 GLY A C 1
ATOM 3641 O O . GLY A 1 485 ? -17.033 -5.001 32.427 1.00 90.81 485 GLY A O 1
ATOM 3642 N N . ARG A 1 486 ? -18.906 -4.754 33.642 1.00 95.50 486 ARG A N 1
ATOM 3643 C CA . ARG A 1 486 ? -19.425 -6.135 33.534 1.00 95.50 486 ARG A CA 1
ATOM 3644 C C . ARG A 1 486 ? -20.877 -6.173 33.048 1.00 95.50 486 ARG A C 1
ATOM 3646 O O . ARG A 1 486 ? -21.621 -7.109 33.334 1.00 95.50 486 ARG A O 1
ATOM 3653 N N . GLU A 1 487 ? -21.288 -5.177 32.275 1.00 95.00 487 GLU A N 1
ATOM 3654 C CA . GLU A 1 487 ? -22.671 -5.005 31.827 1.00 95.00 487 GLU A CA 1
ATOM 3655 C C . GLU A 1 487 ? -23.139 -6.175 30.950 1.00 95.00 487 GLU A C 1
ATOM 3657 O O . GLU A 1 487 ? -24.294 -6.582 31.030 1.00 95.00 487 GLU A O 1
ATOM 3662 N N . LYS A 1 488 ? -22.235 -6.781 30.166 1.00 94.56 488 LYS A N 1
ATOM 3663 C CA . LYS A 1 488 ? -22.547 -7.978 29.365 1.00 94.56 488 LYS A CA 1
ATOM 3664 C C . LYS A 1 488 ? -22.874 -9.201 30.223 1.00 94.56 488 LYS A C 1
ATOM 3666 O O . LYS A 1 488 ? -23.793 -9.942 29.895 1.00 94.56 488 LYS A O 1
ATOM 3671 N N . GLU A 1 489 ? -22.139 -9.404 31.316 1.00 96.62 489 GLU A N 1
ATOM 3672 C CA . GLU A 1 489 ? -22.401 -10.499 32.261 1.00 96.62 489 GLU A CA 1
ATOM 3673 C C . GLU A 1 489 ? -23.748 -10.281 32.963 1.00 96.62 489 GLU A C 1
ATOM 3675 O O . GLU A 1 489 ? -24.537 -11.214 33.123 1.00 96.62 489 GLU A O 1
ATOM 3680 N N . LEU A 1 490 ? -24.045 -9.027 33.324 1.00 96.12 490 LEU A N 1
ATOM 3681 C CA . LEU A 1 490 ? -25.338 -8.651 33.883 1.00 96.12 490 LEU A CA 1
ATOM 3682 C C . LEU A 1 490 ? -26.485 -8.927 32.899 1.00 96.12 490 LEU A C 1
ATOM 3684 O O . LEU A 1 490 ? -27.469 -9.558 33.284 1.00 96.12 490 LEU A O 1
ATOM 3688 N N . LEU A 1 491 ? -26.347 -8.509 31.637 1.00 96.69 491 LEU A N 1
ATOM 3689 C CA . LEU A 1 491 ? -27.334 -8.755 30.583 1.00 96.69 491 LEU A CA 1
ATOM 3690 C C . LEU A 1 491 ? -27.587 -10.256 30.382 1.00 96.69 491 LEU A C 1
ATOM 3692 O O . LEU A 1 491 ? -28.740 -10.689 30.321 1.00 96.69 491 LEU A O 1
ATOM 3696 N N . GLU A 1 492 ? -26.527 -11.067 30.334 1.00 97.62 492 GLU A N 1
ATOM 3697 C CA . GLU A 1 492 ? -26.643 -12.521 30.193 1.00 97.62 492 GLU A CA 1
ATOM 3698 C C . GLU A 1 492 ? -27.406 -13.145 31.374 1.00 97.62 492 GLU A C 1
ATOM 3700 O O . GLU A 1 492 ? -28.307 -13.967 31.180 1.00 97.62 492 GLU A O 1
ATOM 3705 N N . ASN A 1 493 ? -27.092 -12.729 32.603 1.00 97.06 493 ASN A N 1
ATOM 3706 C CA . ASN A 1 493 ? -27.754 -13.228 33.808 1.00 97.06 493 ASN A CA 1
ATOM 3707 C C . ASN A 1 493 ? -29.229 -12.813 33.877 1.00 97.06 493 ASN A C 1
ATOM 3709 O O . ASN A 1 493 ? -30.086 -13.651 34.166 1.00 97.06 493 ASN A O 1
ATOM 3713 N N . LEU A 1 494 ? -29.547 -11.556 33.560 1.00 96.50 494 LEU A N 1
ATOM 3714 C CA . LEU A 1 494 ? -30.927 -11.065 33.518 1.00 96.50 494 LEU A CA 1
ATOM 3715 C C . LEU A 1 494 ? -31.751 -11.777 32.440 1.00 96.50 494 LEU A C 1
ATOM 3717 O O . LEU A 1 494 ? -32.896 -12.156 32.688 1.00 96.50 494 LEU A O 1
ATOM 3721 N N . THR A 1 495 ? -31.154 -12.052 31.280 1.00 97.50 495 THR A N 1
ATOM 3722 C CA . THR A 1 495 ? -31.803 -12.816 30.205 1.00 97.50 495 THR A CA 1
ATOM 3723 C C . THR A 1 495 ? -32.115 -14.250 30.647 1.00 97.50 495 THR A C 1
ATOM 3725 O O . THR A 1 495 ? -33.218 -14.745 30.409 1.00 97.50 495 THR A O 1
ATOM 3728 N N . LYS A 1 496 ? -31.193 -14.915 31.362 1.00 97.75 496 LYS A N 1
ATOM 3729 C CA . LYS A 1 496 ? -31.441 -16.242 31.960 1.00 97.75 496 LYS A CA 1
ATOM 3730 C C . LYS A 1 496 ? -32.560 -16.200 33.002 1.00 97.75 496 LYS A C 1
ATOM 3732 O O . LYS A 1 496 ? -33.417 -17.081 33.011 1.00 97.75 496 LYS A O 1
ATOM 3737 N N . MET A 1 497 ? -32.584 -15.176 33.857 1.00 96.62 497 MET A N 1
ATOM 3738 C CA . MET A 1 497 ? -33.656 -14.993 34.843 1.00 96.62 497 MET A CA 1
ATOM 3739 C C . MET A 1 497 ? -35.020 -14.801 34.176 1.00 96.62 497 MET A C 1
ATOM 3741 O O . MET A 1 497 ? -35.997 -15.416 34.602 1.00 96.62 497 MET A O 1
ATOM 3745 N N . LYS A 1 498 ? -35.082 -14.004 33.104 1.00 97.19 498 LYS A N 1
ATOM 3746 C CA . LYS A 1 498 ? -36.290 -13.827 32.293 1.00 97.19 498 LYS A CA 1
ATOM 3747 C C . LYS A 1 498 ? -36.780 -15.145 31.704 1.00 97.19 498 LYS A C 1
ATOM 3749 O O . LYS A 1 498 ? -37.937 -15.501 31.915 1.00 97.19 498 LYS A O 1
ATOM 3754 N N . ALA A 1 499 ? -35.897 -15.904 31.057 1.00 97.62 499 ALA A N 1
ATOM 3755 C CA . ALA A 1 499 ? -36.249 -17.202 30.487 1.00 97.62 499 ALA A CA 1
ATOM 3756 C C . ALA A 1 499 ? -36.801 -18.175 31.548 1.00 97.62 499 ALA A C 1
ATOM 3758 O O . ALA A 1 499 ? -37.797 -18.855 31.307 1.00 97.62 499 ALA A O 1
ATOM 3759 N N . ASN A 1 500 ? -36.210 -18.204 32.746 1.00 96.94 500 ASN A N 1
ATOM 3760 C CA . ASN A 1 500 ? -36.697 -19.047 33.840 1.00 96.94 500 ASN A CA 1
ATOM 3761 C C . ASN A 1 500 ? -38.093 -18.625 34.320 1.00 96.94 500 ASN A C 1
ATOM 3763 O O . ASN A 1 500 ? -38.960 -19.481 34.484 1.00 96.94 500 ASN A O 1
ATOM 3767 N N . LYS A 1 501 ? -38.342 -17.319 34.477 1.00 96.56 501 LYS A N 1
ATOM 3768 C CA . LYS A 1 501 ? -39.655 -16.790 34.877 1.00 96.56 501 LYS A CA 1
ATOM 3769 C C . LYS A 1 501 ? -40.742 -17.125 33.848 1.00 96.56 501 LYS A C 1
ATOM 3771 O O . LYS A 1 501 ? -41.862 -17.459 34.222 1.00 96.56 501 LYS A O 1
ATOM 3776 N N . GLU A 1 502 ? -40.413 -17.086 32.556 1.00 96.75 502 GLU A N 1
ATOM 3777 C CA . GLU A 1 502 ? -41.326 -17.504 31.484 1.00 96.75 502 GLU A CA 1
ATOM 3778 C C . GLU A 1 502 ? -41.631 -19.008 31.514 1.00 96.75 502 GLU A C 1
ATOM 3780 O O . GLU A 1 502 ? -42.755 -19.414 31.218 1.00 96.75 502 GLU A O 1
ATOM 3785 N N . ILE A 1 503 ? -40.648 -19.846 31.859 1.00 97.50 503 ILE A N 1
ATOM 3786 C CA . ILE A 1 503 ? -40.850 -21.293 32.026 1.00 97.50 503 ILE A CA 1
ATOM 3787 C C . ILE A 1 503 ? -41.751 -21.565 33.233 1.00 97.50 503 ILE A C 1
ATOM 3789 O O . ILE A 1 503 ? -42.691 -22.349 33.125 1.00 97.50 503 ILE A O 1
ATOM 3793 N N . GLU A 1 504 ? -41.502 -20.901 34.362 1.00 96.19 504 GLU A N 1
ATOM 3794 C CA . GLU A 1 504 ? -42.345 -21.011 35.555 1.00 96.19 504 GLU A CA 1
ATOM 3795 C C . GLU A 1 504 ? -43.787 -20.593 35.250 1.00 96.19 504 GLU A C 1
ATOM 3797 O O . GLU A 1 504 ? -44.707 -21.347 35.549 1.00 96.19 504 GLU A O 1
ATOM 3802 N N . ALA A 1 505 ? -43.988 -19.465 34.563 1.00 96.06 505 ALA A N 1
ATOM 3803 C CA . ALA A 1 505 ? -45.314 -18.979 34.180 1.00 96.06 505 ALA A CA 1
ATOM 3804 C C . ALA A 1 505 ? -46.083 -19.921 33.235 1.00 96.06 505 ALA A C 1
ATOM 3806 O O . ALA A 1 505 ? -47.305 -19.868 33.210 1.00 96.06 505 ALA A O 1
ATOM 3807 N N . LYS A 1 506 ? -45.394 -20.766 32.456 1.00 97.00 506 LYS A N 1
ATOM 3808 C CA . LYS A 1 506 ? -46.023 -21.779 31.584 1.00 97.00 506 LYS A CA 1
ATOM 3809 C C . LYS A 1 506 ? -46.401 -23.065 32.318 1.00 97.00 506 LYS A C 1
ATOM 3811 O O . LYS A 1 506 ? -47.185 -23.848 31.790 1.00 97.00 506 LYS A O 1
ATOM 3816 N N . ASN A 1 507 ? -45.790 -23.318 33.474 1.00 96.06 507 ASN A N 1
ATOM 3817 C CA . ASN A 1 507 ? -46.041 -24.515 34.275 1.00 96.06 507 ASN A CA 1
ATOM 3818 C C . ASN A 1 507 ? -47.186 -24.330 35.284 1.00 96.06 507 ASN A C 1
ATOM 3820 O O . ASN A 1 507 ? -47.648 -25.323 35.849 1.00 96.06 507 ASN A O 1
ATOM 3824 N N . PHE A 1 508 ? -47.617 -23.088 35.514 1.00 89.94 508 PHE A N 1
ATOM 3825 C CA . PHE A 1 508 ? -48.834 -22.734 36.247 1.00 89.94 508 PHE A CA 1
ATOM 3826 C C . PHE A 1 508 ? -49.996 -22.524 35.277 1.00 89.94 508 PHE A C 1
ATOM 3828 O O . PHE A 1 508 ? -51.133 -22.874 35.669 1.00 89.94 508 PHE A O 1
#

Radius of gyration: 38.94 Å; chains: 1; bounding box: 113×69×109 Å

Foldseek 3Di:
DDDDDDDDDDDDPPDDDDDPPPPVVVVLVVVVVVVVPPPDPPDDQDDDDPVVLVVVLVCLCVPQVPVNPLFHFLFSLLVLLVVLPPQVPDPGSVRDDPVSVVLQLSQLCLCVVVVVDRCSRDDRNRTRRSNPPPPDPDVSSVVSSVSVSSVSSVSNVVPPDPPDPDDPDDDDDDDDDDDDDDDDDDDDDDDDDDDDDDDDDDDDDDDDDDDDDDDDDDDDDDDDDDDDDDDDDPPPPPPVVVVVVVCCVPVVVVVVVVVVVVVVVVVVPDDPDDDPDPDDDDDDDDDDDPCPVVVVVVVVLVVVVVVVPPPDVVSLLVLLQVLCVQLVDPDDSVRLCVVCPVNSVVVSVVSVVSNVVVVVVVVLLVLLQVLCVQLVDPDHSVRLCVVCPVNSVVVSVVSVVSNVVVVVVVVLVVLLVLLCVLCVVVVVNVCSVVLCVVCPVNSVVSNVVSVVVVVVVVLLVLLVVLCVVVVDPDDSVVLCVVCPVNSVVSNVVSVVVVVVVVVVVVVD